Protein AF-A0ABD5S844-F1 (afdb_monomer_lite)

Organism: NCBI:txid175631

Structure (mmCIF, N/CA/C/O backbone):
data_AF-A0ABD5S844-F1
#
_entry.id   AF-A0ABD5S844-F1
#
loop_
_atom_site.group_PDB
_atom_site.id
_atom_site.type_symbol
_atom_site.label_atom_id
_atom_site.label_alt_id
_atom_site.label_comp_id
_atom_site.label_asym_id
_atom_site.label_entity_id
_atom_site.label_seq_id
_atom_site.pdbx_PDB_ins_code
_atom_site.Cartn_x
_atom_site.Cartn_y
_atom_site.Cartn_z
_atom_site.occupancy
_atom_site.B_iso_or_equiv
_atom_site.auth_seq_id
_atom_site.auth_comp_id
_atom_site.auth_asym_id
_atom_site.auth_atom_id
_atom_site.pdbx_PDB_model_num
ATOM 1 N N . GLY A 1 1 ? -7.959 21.041 5.648 1.00 37.75 1 GLY A N 1
ATOM 2 C CA . GLY A 1 1 ? -8.588 21.683 4.481 1.00 37.75 1 GLY A CA 1
ATOM 3 C C . GLY A 1 1 ? -8.470 20.667 3.393 1.00 37.75 1 GLY A C 1
ATOM 4 O O . GLY A 1 1 ? -7.334 20.309 3.124 1.00 37.75 1 GLY A O 1
ATOM 5 N N . ASP A 1 2 ? -9.598 20.142 2.921 1.00 47.69 2 ASP A N 1
ATOM 6 C CA . ASP A 1 2 ? -9.688 18.944 2.075 1.00 47.69 2 ASP A CA 1
ATOM 7 C C . ASP A 1 2 ? -9.078 19.179 0.688 1.00 47.69 2 ASP A C 1
ATOM 9 O O . ASP A 1 2 ? -9.784 19.321 -0.312 1.00 47.69 2 ASP A O 1
ATOM 13 N N . ASP A 1 3 ? -7.753 19.279 0.628 1.00 55.41 3 ASP A N 1
ATOM 14 C CA . ASP A 1 3 ? -7.036 19.025 -0.609 1.00 55.41 3 ASP A CA 1
ATOM 15 C C . ASP A 1 3 ? -7.213 17.534 -0.941 1.00 55.41 3 ASP A C 1
ATOM 17 O O . ASP A 1 3 ? -7.112 16.689 -0.047 1.00 55.41 3 ASP A O 1
ATOM 21 N N . PRO A 1 4 ? -7.518 17.188 -2.203 1.00 72.75 4 PRO A N 1
ATOM 22 C CA . PRO A 1 4 ? -7.719 15.801 -2.600 1.00 72.75 4 PRO A CA 1
ATOM 23 C C . PRO A 1 4 ? -6.457 14.980 -2.317 1.00 72.75 4 PRO A C 1
ATOM 25 O O . PRO A 1 4 ? -5.353 15.377 -2.698 1.00 72.75 4 PRO A O 1
ATOM 28 N N . THR A 1 5 ? -6.619 13.832 -1.656 1.00 86.81 5 THR A N 1
ATOM 29 C CA . THR A 1 5 ? -5.500 12.936 -1.362 1.00 86.81 5 THR A CA 1
ATOM 30 C C . THR A 1 5 ? -4.983 12.293 -2.653 1.00 86.81 5 THR A C 1
ATOM 32 O O . THR A 1 5 ? -5.776 11.912 -3.521 1.00 86.81 5 THR A O 1
ATOM 35 N N . PRO A 1 6 ? -3.654 12.197 -2.838 1.00 92.50 6 PRO A N 1
ATOM 36 C CA . PRO A 1 6 ? -3.079 11.602 -4.038 1.00 92.50 6 PRO A CA 1
ATOM 37 C C . PRO A 1 6 ? -3.447 10.116 -4.127 1.00 92.50 6 PRO A C 1
ATOM 39 O O . PRO A 1 6 ? -3.337 9.387 -3.150 1.00 92.50 6 PRO A O 1
ATOM 42 N N . GLN A 1 7 ? -3.874 9.659 -5.302 1.00 94.38 7 GLN A N 1
ATOM 43 C CA . GLN A 1 7 ? -4.209 8.258 -5.586 1.00 94.38 7 GLN A CA 1
ATOM 44 C C . GLN A 1 7 ? -3.555 7.835 -6.898 1.00 94.38 7 GLN A C 1
ATOM 46 O O . GLN A 1 7 ? -3.216 8.687 -7.726 1.00 94.38 7 GLN A O 1
ATOM 51 N N . VAL A 1 8 ? -3.425 6.530 -7.128 1.00 93.38 8 VAL A N 1
ATOM 52 C CA . VAL A 1 8 ? -2.959 6.003 -8.412 1.00 93.38 8 VAL A CA 1
ATOM 53 C C . VAL A 1 8 ? -4.136 5.881 -9.374 1.00 93.38 8 VAL A C 1
ATOM 55 O O . VAL A 1 8 ? -5.167 5.282 -9.060 1.00 93.38 8 VAL A O 1
ATOM 58 N N . TRP A 1 9 ? -3.968 6.444 -10.569 1.00 92.81 9 TRP A N 1
ATOM 59 C CA . TRP A 1 9 ? -4.937 6.384 -11.658 1.00 92.81 9 TRP A CA 1
ATOM 60 C C . TRP A 1 9 ? -4.307 5.709 -12.870 1.00 92.81 9 TRP A C 1
ATOM 62 O O . TRP A 1 9 ? -3.199 6.048 -13.283 1.00 92.81 9 TRP A O 1
ATOM 72 N N . LEU A 1 10 ? -5.037 4.771 -13.458 1.00 90.94 10 LEU A N 1
ATOM 73 C CA . LEU A 1 10 ? -4.646 4.048 -14.653 1.00 90.94 10 LEU A CA 1
ATOM 74 C C . LEU A 1 10 ? -5.278 4.690 -15.886 1.00 90.94 10 LEU A C 1
ATOM 76 O O . LEU A 1 10 ? -6.488 4.913 -15.931 1.00 90.94 10 LEU A O 1
ATOM 80 N N . PHE A 1 11 ? -4.473 4.922 -16.917 1.00 89.38 11 PHE A N 1
ATOM 81 C CA . PHE A 1 11 ? -4.945 5.406 -18.208 1.00 89.38 11 PHE A CA 1
ATOM 82 C C . PHE A 1 11 ? -4.463 4.484 -19.327 1.00 89.38 11 PHE A C 1
ATOM 84 O O . PHE A 1 11 ? -3.262 4.283 -19.500 1.00 89.38 11 PHE A O 1
ATOM 91 N N . ASP A 1 12 ? -5.399 3.937 -20.101 1.00 84.19 12 ASP A N 1
ATOM 92 C CA . ASP A 1 12 ? -5.078 3.077 -21.238 1.00 84.19 12 ASP A CA 1
ATOM 93 C C . ASP A 1 12 ? -4.736 3.929 -22.471 1.00 84.19 12 ASP A C 1
ATOM 95 O O . ASP A 1 12 ? -5.595 4.589 -23.061 1.00 84.19 12 ASP A O 1
ATOM 99 N N . LEU A 1 13 ? -3.464 3.907 -22.877 1.00 84.44 13 LEU A N 1
ATOM 100 C CA . LEU A 1 13 ? -2.970 4.662 -24.033 1.00 84.44 13 LEU A CA 1
ATOM 101 C C . LEU A 1 13 ? -3.418 4.081 -25.386 1.00 84.44 13 LEU A C 1
ATOM 103 O O . LEU A 1 13 ? -3.404 4.801 -26.385 1.00 84.44 13 LEU A O 1
ATOM 107 N N . ALA A 1 14 ? -3.786 2.799 -25.447 1.00 80.19 14 ALA A N 1
ATOM 108 C CA . ALA A 1 14 ? -4.147 2.109 -26.684 1.00 80.19 14 ALA A CA 1
ATOM 109 C C . ALA A 1 14 ? -5.650 2.194 -26.978 1.00 80.19 14 ALA A C 1
ATOM 111 O O . ALA A 1 14 ? -6.044 2.459 -28.117 1.00 80.19 14 ALA A O 1
ATOM 112 N N . LEU A 1 15 ? -6.489 1.967 -25.964 1.00 80.31 15 LEU A N 1
ATOM 113 C CA . LEU A 1 15 ? -7.946 2.062 -26.080 1.00 80.31 15 LEU A CA 1
ATOM 114 C C . LEU A 1 15 ? -8.448 3.504 -25.915 1.00 80.31 15 LEU A C 1
ATOM 116 O O . LEU A 1 15 ? -9.488 3.852 -26.485 1.00 80.31 15 LEU A O 1
ATOM 120 N N . GLY A 1 16 ? -7.706 4.345 -25.187 1.00 78.50 16 GLY A N 1
ATOM 121 C CA . GLY A 1 16 ? -8.181 5.649 -24.729 1.00 78.50 16 GLY A CA 1
ATOM 122 C C . GLY A 1 16 ? -9.346 5.524 -23.737 1.00 78.50 16 GLY A C 1
ATOM 123 O O . GLY A 1 16 ? -9.801 4.428 -23.413 1.00 78.50 16 GLY A O 1
ATOM 124 N N . GLY A 1 17 ? -9.858 6.658 -23.256 1.00 81.69 17 GLY A N 1
ATOM 125 C CA . GLY A 1 17 ? -10.973 6.706 -22.304 1.00 81.69 17 GLY A CA 1
ATOM 126 C C . GLY A 1 17 ? -10.715 7.680 -21.162 1.00 81.69 17 GLY A C 1
ATOM 127 O O . GLY A 1 17 ? -9.800 8.493 -21.247 1.00 81.69 17 GLY A O 1
ATOM 128 N N . ASP A 1 18 ? -11.531 7.603 -20.114 1.00 86.56 18 ASP A N 1
ATOM 129 C CA . ASP A 1 18 ? -11.282 8.319 -18.862 1.00 86.56 18 ASP A CA 1
ATOM 130 C C . ASP A 1 18 ? -10.300 7.517 -17.995 1.00 86.56 18 ASP A C 1
ATOM 132 O O . ASP A 1 18 ? -10.285 6.284 -18.035 1.00 86.56 18 ASP A O 1
ATOM 136 N N . ALA A 1 19 ? -9.481 8.211 -17.202 1.00 88.12 19 ALA A N 1
ATOM 137 C CA . ALA A 1 19 ? -8.601 7.551 -16.245 1.00 88.12 19 ALA A CA 1
ATOM 138 C C . ALA A 1 19 ? -9.435 6.781 -15.208 1.00 88.12 19 ALA A C 1
ATOM 140 O O . ALA A 1 19 ? -10.415 7.303 -14.672 1.00 88.12 19 ALA A O 1
ATOM 141 N N . ARG A 1 20 ? -9.035 5.546 -14.903 1.00 89.25 20 ARG A N 1
ATOM 142 C CA . ARG A 1 20 ? -9.661 4.720 -13.870 1.00 89.25 20 ARG A CA 1
ATOM 143 C C . ARG A 1 20 ? -8.848 4.807 -12.588 1.00 89.25 20 ARG A C 1
ATOM 145 O O . ARG A 1 20 ? -7.657 4.518 -12.599 1.00 89.25 20 ARG A O 1
ATOM 152 N N . GLN A 1 21 ? -9.496 5.155 -11.486 1.00 91.81 21 GLN A N 1
ATOM 153 C CA . GLN A 1 21 ? -8.872 5.115 -10.169 1.00 91.81 21 GLN A CA 1
ATOM 154 C C . GLN A 1 21 ? -8.540 3.669 -9.796 1.00 91.81 21 GLN A C 1
ATOM 156 O O . GLN A 1 21 ? -9.399 2.793 -9.919 1.00 91.81 21 GLN A O 1
ATOM 161 N N . LEU A 1 22 ? -7.299 3.427 -9.381 1.00 91.44 22 LEU A N 1
ATOM 162 C CA . LEU A 1 22 ? -6.818 2.101 -9.004 1.00 91.44 22 LEU A CA 1
ATOM 163 C C . LEU A 1 22 ? -6.693 1.936 -7.484 1.00 91.44 22 LEU A C 1
ATOM 165 O O . LEU A 1 22 ? -6.886 0.833 -6.990 1.00 91.44 22 LEU A O 1
ATOM 169 N N . THR A 1 23 ? -6.426 3.020 -6.750 1.00 93.12 23 THR A N 1
ATOM 170 C CA . THR A 1 23 ? -6.321 3.016 -5.280 1.00 93.12 23 THR A CA 1
ATOM 171 C C . THR A 1 23 ? -7.305 3.992 -4.644 1.00 93.12 23 THR A C 1
ATOM 173 O O . THR A 1 23 ? -7.593 5.042 -5.218 1.00 93.12 23 THR A O 1
ATOM 176 N N . ASP A 1 24 ? -7.787 3.676 -3.443 1.00 91.38 24 ASP A N 1
ATOM 177 C CA . ASP A 1 24 ? -8.686 4.535 -2.659 1.00 91.38 24 ASP A CA 1
ATOM 178 C C . ASP A 1 24 ? -8.282 4.534 -1.176 1.00 91.38 24 ASP A C 1
ATOM 180 O O . ASP A 1 24 ? -8.955 3.974 -0.314 1.00 91.38 24 ASP A O 1
ATOM 184 N N . ARG A 1 25 ? -7.100 5.092 -0.884 1.00 88.75 25 ARG A N 1
ATOM 185 C CA . ARG A 1 25 ? -6.525 5.114 0.474 1.00 88.75 25 ARG A CA 1
ATOM 186 C C . ARG A 1 25 ? -6.882 6.415 1.192 1.00 88.75 25 ARG A C 1
ATOM 188 O O . ARG A 1 25 ? -6.676 7.490 0.635 1.00 88.75 25 ARG A O 1
ATOM 195 N N . GLU A 1 26 ? -7.309 6.331 2.451 1.00 83.38 26 GLU A N 1
ATOM 196 C CA . GLU A 1 26 ? -7.718 7.482 3.282 1.00 83.38 26 GLU A CA 1
ATOM 197 C C . GLU A 1 26 ? -6.676 8.616 3.307 1.00 83.38 26 GLU A C 1
ATOM 199 O O . GLU A 1 26 ? -7.019 9.782 3.132 1.00 83.38 26 GLU A O 1
ATOM 204 N N . HIS A 1 27 ? -5.391 8.275 3.443 1.00 83.62 27 HIS A N 1
ATOM 205 C CA . HIS A 1 27 ? -4.280 9.238 3.471 1.00 83.62 27 HIS A CA 1
ATOM 206 C C . HIS A 1 27 ? -3.521 9.360 2.142 1.00 83.62 27 HIS A C 1
ATOM 208 O O . HIS A 1 27 ? -2.489 10.027 2.069 1.00 83.62 27 HIS A O 1
ATOM 214 N N . GLY A 1 28 ? -4.045 8.747 1.081 1.00 89.94 28 GLY A N 1
ATOM 215 C CA . GLY A 1 28 ? -3.424 8.731 -0.235 1.00 89.94 28 GLY A CA 1
ATOM 216 C C . GLY A 1 28 ? -2.198 7.825 -0.358 1.00 89.94 28 GLY A C 1
ATOM 217 O O . GLY A 1 28 ? -1.746 7.183 0.590 1.00 89.94 28 GLY A O 1
ATOM 218 N N . VAL A 1 29 ? -1.683 7.774 -1.580 1.00 93.94 29 VAL A N 1
ATOM 219 C CA . VAL A 1 29 ? -0.473 7.056 -1.981 1.00 93.94 29 VAL A CA 1
ATOM 220 C C . VAL A 1 29 ? 0.662 8.061 -2.137 1.00 93.94 29 VAL A C 1
ATOM 222 O O . VAL A 1 29 ? 0.511 9.070 -2.829 1.00 93.94 29 VAL A O 1
ATOM 225 N N . SER A 1 30 ? 1.802 7.790 -1.503 1.00 92.12 30 SER A N 1
ATOM 226 C CA . SER A 1 30 ? 2.979 8.661 -1.567 1.00 92.12 30 SER A CA 1
ATOM 227 C C . SER A 1 30 ? 3.905 8.312 -2.731 1.00 92.12 30 SER A C 1
ATOM 229 O O . SER A 1 30 ? 4.434 9.212 -3.382 1.00 92.12 30 SER A O 1
ATOM 231 N N . GLU A 1 31 ? 4.086 7.024 -3.016 1.00 94.94 31 GLU A N 1
ATOM 232 C CA . GLU A 1 31 ? 4.996 6.505 -4.044 1.00 94.94 31 GLU A CA 1
ATOM 233 C C . GLU A 1 31 ? 4.408 5.233 -4.661 1.00 94.94 31 GLU A C 1
ATOM 235 O O . GLU A 1 31 ? 3.629 4.535 -4.011 1.00 94.94 31 GLU A O 1
ATOM 240 N N . PHE A 1 32 ? 4.768 4.917 -5.904 1.00 95.94 32 PHE A N 1
ATOM 241 C CA . PHE A 1 32 ? 4.365 3.670 -6.550 1.00 95.94 32 PHE A CA 1
ATOM 242 C C . PHE A 1 32 ? 5.379 3.230 -7.606 1.00 95.94 32 PHE A C 1
ATOM 244 O O . PHE A 1 32 ? 6.094 4.069 -8.153 1.00 95.94 32 PHE A O 1
ATOM 251 N N . ASP A 1 33 ? 5.384 1.937 -7.923 1.00 96.94 33 ASP A N 1
ATOM 252 C CA . ASP A 1 33 ? 6.130 1.379 -9.051 1.00 96.94 33 ASP A CA 1
ATOM 253 C C . ASP A 1 33 ? 5.406 0.176 -9.678 1.00 96.94 33 ASP A C 1
ATOM 255 O O . ASP A 1 33 ? 4.532 -0.443 -9.063 1.00 96.94 33 ASP A O 1
ATOM 259 N N . TRP A 1 34 ? 5.732 -0.132 -10.931 1.00 95.25 34 TRP A N 1
ATOM 260 C CA . TRP A 1 34 ? 5.098 -1.195 -11.707 1.00 95.25 34 TRP A CA 1
ATOM 261 C C . TRP A 1 34 ? 5.823 -2.523 -11.564 1.00 95.25 34 TRP A C 1
ATOM 263 O O . TRP A 1 34 ? 7.038 -2.589 -11.692 1.00 95.25 34 TRP A O 1
ATOM 273 N N . SER A 1 35 ? 5.059 -3.606 -11.428 1.00 94.25 35 SER A N 1
ATOM 274 C CA . SER A 1 35 ? 5.606 -4.946 -11.641 1.00 94.25 35 SER A CA 1
ATOM 275 C C . SER A 1 35 ? 6.190 -5.088 -13.059 1.00 94.25 35 SER A C 1
ATOM 277 O O . SER A 1 35 ? 5.655 -4.493 -14.003 1.00 94.25 35 SER A O 1
ATOM 279 N N . PRO A 1 36 ? 7.234 -5.918 -13.253 1.00 89.94 36 PRO A N 1
ATOM 280 C CA . PRO A 1 36 ? 7.831 -6.153 -14.571 1.00 89.94 36 PRO A CA 1
ATOM 281 C C . PRO A 1 36 ? 6.836 -6.648 -15.630 1.00 89.94 36 PRO A C 1
ATOM 283 O O . PRO A 1 36 ? 6.989 -6.342 -16.813 1.00 89.94 36 PRO A O 1
ATOM 286 N N . ASP A 1 37 ? 5.818 -7.398 -15.201 1.00 87.06 37 ASP A N 1
ATOM 287 C CA . ASP A 1 37 ? 4.785 -7.976 -16.064 1.00 87.06 37 ASP A CA 1
ATOM 288 C C . ASP A 1 37 ? 3.625 -6.999 -16.348 1.00 87.06 37 ASP A C 1
ATOM 290 O O . ASP A 1 37 ? 2.819 -7.235 -17.250 1.00 87.06 37 ASP A O 1
ATOM 294 N N . GLY A 1 38 ? 3.549 -5.877 -15.621 1.00 90.12 38 GLY A N 1
ATOM 295 C CA . GLY A 1 38 ? 2.539 -4.836 -15.817 1.00 90.12 38 GLY A CA 1
ATOM 296 C C . GLY A 1 38 ? 1.130 -5.202 -15.335 1.00 90.12 38 GLY A C 1
ATOM 297 O O . GLY A 1 38 ? 0.175 -4.505 -15.671 1.00 90.12 38 GLY A O 1
ATOM 298 N N . ASP A 1 39 ? 0.973 -6.285 -14.575 1.00 91.00 39 ASP A N 1
ATOM 299 C CA . ASP A 1 39 ? -0.308 -6.758 -14.033 1.00 91.00 39 ASP A CA 1
ATOM 300 C C . ASP A 1 39 ? -0.569 -6.268 -12.598 1.00 91.00 39 ASP A C 1
ATOM 302 O O . ASP A 1 39 ? -1.711 -6.225 -12.138 1.00 91.00 39 ASP A O 1
ATOM 306 N N . ARG A 1 40 ? 0.489 -5.857 -11.897 1.00 94.94 40 ARG A N 1
ATOM 307 C CA . ARG A 1 40 ? 0.460 -5.367 -10.515 1.00 94.94 40 ARG A CA 1
ATOM 308 C C . ARG A 1 40 ? 1.251 -4.071 -10.361 1.00 94.94 40 ARG A C 1
ATOM 310 O O . ARG A 1 40 ? 2.185 -3.808 -11.123 1.00 94.94 40 ARG A O 1
ATOM 317 N N . ILE A 1 41 ? 0.913 -3.290 -9.342 1.00 95.75 41 ILE A N 1
ATOM 318 C CA . ILE A 1 41 ? 1.702 -2.139 -8.886 1.00 95.75 41 ILE A CA 1
ATOM 319 C C . ILE A 1 41 ? 2.005 -2.273 -7.398 1.00 95.75 41 ILE A C 1
ATOM 321 O O . ILE A 1 41 ? 1.202 -2.820 -6.644 1.00 95.75 41 ILE A O 1
ATOM 325 N N . VAL A 1 42 ? 3.164 -1.791 -6.968 1.00 96.50 42 VAL A N 1
ATOM 326 C CA . VAL A 1 42 ? 3.456 -1.586 -5.550 1.00 96.50 42 VAL A CA 1
ATOM 327 C C . VAL A 1 42 ? 3.188 -0.126 -5.219 1.00 96.50 42 VAL A C 1
ATOM 329 O O . VAL A 1 42 ? 3.557 0.752 -5.993 1.00 96.50 42 VAL A O 1
ATOM 332 N N . VAL A 1 43 ? 2.540 0.144 -4.091 1.00 96.69 43 VAL A N 1
ATOM 333 C CA . VAL A 1 43 ? 2.257 1.497 -3.603 1.00 96.69 43 VAL A CA 1
ATOM 334 C C . VAL A 1 43 ? 2.729 1.652 -2.164 1.00 96.69 43 VAL A C 1
ATOM 336 O O . VAL A 1 43 ? 2.568 0.741 -1.357 1.00 96.69 43 VAL A O 1
ATOM 339 N N . ALA A 1 44 ? 3.302 2.803 -1.826 1.00 95.94 44 ALA A N 1
ATOM 340 C CA . ALA A 1 44 ? 3.609 3.183 -0.455 1.00 95.94 44 ALA A CA 1
ATOM 341 C C . ALA A 1 44 ? 2.475 4.057 0.094 1.00 95.94 44 ALA A C 1
ATOM 343 O O . ALA A 1 44 ? 2.101 5.059 -0.522 1.00 95.94 44 ALA A O 1
ATOM 344 N N . ALA A 1 45 ? 1.922 3.687 1.246 1.00 94.62 45 ALA A N 1
ATOM 345 C CA . ALA A 1 45 ? 0.845 4.437 1.887 1.00 94.62 45 ALA A CA 1
ATOM 346 C C . ALA A 1 45 ? 0.915 4.324 3.414 1.00 94.62 45 ALA A C 1
ATOM 348 O O . ALA A 1 45 ? 1.366 3.312 3.951 1.00 94.62 45 ALA A O 1
ATOM 349 N N . ASP A 1 46 ? 0.439 5.358 4.109 1.00 92.25 46 ASP A N 1
ATOM 350 C CA . ASP A 1 46 ? 0.225 5.312 5.557 1.00 92.25 46 ASP A CA 1
ATOM 351 C C . ASP A 1 46 ? -0.874 4.293 5.903 1.00 92.25 46 ASP A C 1
ATOM 353 O O . ASP A 1 46 ? -1.860 4.147 5.172 1.00 92.25 46 ASP A O 1
ATOM 357 N N . ASP A 1 47 ? -0.708 3.606 7.034 1.00 91.06 47 ASP A N 1
ATOM 358 C CA . ASP A 1 47 ? -1.677 2.626 7.538 1.00 91.06 47 ASP A CA 1
ATOM 359 C C . ASP A 1 47 ? -1.849 2.757 9.063 1.00 91.06 47 ASP A C 1
ATOM 361 O O . ASP A 1 47 ? -1.313 1.955 9.834 1.00 91.06 47 ASP A O 1
ATOM 365 N N . PRO A 1 48 ? -2.509 3.830 9.538 1.00 90.00 48 PRO A N 1
ATOM 366 C CA . PRO A 1 48 ? -2.685 4.059 10.965 1.00 90.00 48 PRO A CA 1
ATOM 367 C C . PRO A 1 48 ? -3.647 3.053 11.597 1.00 90.00 48 PRO A C 1
ATOM 369 O O . PRO A 1 48 ? -4.614 2.603 10.978 1.00 90.00 48 PRO A O 1
ATOM 372 N N . THR A 1 49 ? -3.417 2.754 12.873 1.00 88.38 49 THR A N 1
ATOM 373 C CA . THR A 1 49 ? -4.402 2.077 13.726 1.00 88.38 49 THR A CA 1
ATOM 374 C C . THR A 1 49 ? -5.546 3.024 14.096 1.00 88.38 49 THR A C 1
ATOM 376 O O . THR A 1 49 ? -5.410 4.243 13.980 1.00 88.38 49 THR A O 1
ATOM 379 N N . ASP A 1 50 ? -6.662 2.495 14.605 1.00 87.25 50 ASP A N 1
ATOM 380 C CA . ASP A 1 50 ? -7.803 3.325 15.028 1.00 87.25 50 ASP A CA 1
ATOM 381 C C . ASP A 1 50 ? -7.407 4.370 16.079 1.00 87.25 50 ASP A C 1
ATOM 383 O O . ASP A 1 50 ? -7.756 5.541 15.959 1.00 87.25 50 ASP A O 1
ATOM 387 N N . ALA A 1 51 ? -6.571 3.987 17.048 1.00 85.94 51 ALA A N 1
ATOM 388 C CA . ALA A 1 51 ? -6.050 4.914 18.051 1.00 85.94 51 ALA A CA 1
ATOM 389 C C . ALA A 1 51 ? -5.166 6.019 17.440 1.00 85.94 51 ALA A C 1
ATOM 391 O O . ALA A 1 51 ? -5.165 7.158 17.908 1.00 85.94 51 ALA A O 1
ATOM 392 N N . GLN A 1 52 ? -4.397 5.698 16.394 1.00 88.00 52 GLN A N 1
ATOM 393 C CA . GLN A 1 52 ? -3.564 6.677 15.694 1.00 88.00 52 GLN A CA 1
ATOM 394 C C . GLN A 1 52 ? -4.401 7.625 14.824 1.00 88.00 52 GLN A C 1
ATOM 396 O O . GLN A 1 52 ? -4.077 8.814 14.768 1.00 88.00 52 GLN A O 1
ATOM 401 N N . ARG A 1 53 ? -5.477 7.127 14.197 1.00 87.31 53 ARG A N 1
ATOM 402 C CA . ARG A 1 53 ? -6.483 7.949 13.502 1.00 87.31 53 ARG A CA 1
ATOM 403 C C . ARG A 1 53 ? -7.126 8.945 14.456 1.00 87.31 53 ARG A C 1
ATOM 405 O O . ARG A 1 53 ? -6.987 10.146 14.250 1.00 87.31 53 ARG A O 1
ATOM 412 N N . GLU A 1 54 ? -7.695 8.463 15.560 1.00 86.69 54 GLU A N 1
ATOM 413 C CA . GLU A 1 54 ? -8.326 9.323 16.571 1.00 86.69 54 GLU A CA 1
ATOM 414 C C . GLU A 1 54 ? -7.366 10.401 17.096 1.00 86.69 54 GLU A C 1
ATOM 416 O O . GLU A 1 54 ? -7.757 11.549 17.310 1.00 86.69 54 GLU A O 1
ATOM 421 N N . TYR A 1 55 ? -6.087 10.058 17.280 1.00 85.75 55 TYR A N 1
ATOM 422 C CA . TYR A 1 55 ? -5.072 11.022 17.692 1.00 85.75 55 TYR A CA 1
ATOM 423 C C . TYR A 1 55 ? -4.784 12.091 16.624 1.00 85.75 55 TYR A C 1
ATOM 425 O O . TYR A 1 55 ? -4.663 13.275 16.964 1.00 85.75 55 TYR A O 1
ATOM 433 N N . ARG A 1 56 ? -4.664 11.706 15.344 1.00 85.88 56 ARG A N 1
ATOM 434 C CA . ARG A 1 56 ? -4.487 12.654 14.230 1.00 85.88 56 ARG A CA 1
ATOM 435 C C . ARG A 1 56 ? -5.692 13.593 14.121 1.00 85.88 56 ARG A C 1
ATOM 437 O O . ARG A 1 56 ? -5.482 14.805 14.084 1.00 85.88 56 ARG A O 1
ATOM 444 N N . ASP A 1 57 ? -6.909 13.062 14.199 1.00 85.69 57 ASP A N 1
ATOM 445 C CA . ASP A 1 57 ? -8.153 13.839 14.139 1.00 85.69 57 ASP A CA 1
ATOM 446 C C . ASP A 1 57 ? -8.244 14.839 15.297 1.00 85.69 57 ASP A C 1
ATOM 448 O O . ASP A 1 57 ? -8.393 16.047 15.093 1.00 85.69 57 ASP A O 1
ATOM 452 N N . ALA A 1 58 ? -8.032 14.367 16.530 1.00 85.88 58 ALA A N 1
ATOM 453 C CA . ALA A 1 58 ? -8.027 15.223 17.713 1.00 85.88 58 ALA A CA 1
ATOM 454 C C . ALA A 1 58 ? -6.990 16.350 17.599 1.00 85.88 58 ALA A C 1
ATOM 456 O O . ALA A 1 58 ? -7.213 17.469 18.069 1.00 85.88 58 ALA A O 1
ATOM 457 N N . ARG A 1 59 ? -5.842 16.081 16.971 1.00 84.00 59 ARG A N 1
ATOM 458 C CA . ARG A 1 59 ? -4.805 17.084 16.726 1.00 84.00 59 ARG A CA 1
ATOM 459 C C . ARG A 1 59 ? -5.217 18.101 15.660 1.00 84.00 59 ARG A C 1
ATOM 461 O O . ARG A 1 59 ? -4.923 19.285 15.846 1.00 84.00 59 ARG A O 1
ATOM 468 N N . GLU A 1 60 ? -5.863 17.691 14.571 1.00 82.75 60 GLU A N 1
ATOM 469 C CA . GLU A 1 60 ? -6.395 18.623 13.563 1.00 82.75 60 GLU A CA 1
ATOM 470 C C . GLU A 1 60 ? -7.447 19.567 14.157 1.00 82.75 60 GLU A C 1
ATOM 472 O O . GLU A 1 60 ? -7.467 20.760 13.839 1.00 82.75 60 GLU A O 1
ATOM 477 N N . GLU A 1 61 ? -8.225 19.079 15.122 1.00 87.69 61 GLU A N 1
ATOM 478 C CA . GLU A 1 61 ? -9.184 19.866 15.904 1.00 87.69 61 GLU A CA 1
ATOM 479 C C . GLU A 1 61 ? -8.532 20.774 16.973 1.00 87.69 61 GLU A C 1
ATOM 481 O O . GLU A 1 61 ? -9.218 21.473 17.725 1.00 87.69 61 GLU A O 1
ATOM 486 N N . GLY A 1 62 ? -7.196 20.825 17.033 1.00 86.19 62 GLY A N 1
ATOM 487 C CA . GLY A 1 62 ? -6.438 21.678 17.953 1.00 86.19 62 GLY A CA 1
ATOM 488 C C . GLY A 1 62 ? -6.113 21.033 19.303 1.00 86.19 62 GLY A C 1
ATOM 489 O O . GLY A 1 62 ? -5.804 21.745 20.265 1.00 86.19 62 GLY A O 1
ATOM 490 N N . GLY A 1 63 ? -6.178 19.704 19.388 1.00 85.88 63 GLY A N 1
ATOM 491 C CA . GLY A 1 63 ? -5.774 18.913 20.545 1.00 85.88 63 GLY A CA 1
ATOM 492 C C . GLY A 1 63 ? -4.272 18.992 20.873 1.00 85.88 63 GLY A C 1
ATOM 493 O O . GLY A 1 63 ? -3.465 19.521 20.100 1.00 85.88 63 GLY A O 1
ATOM 494 N N . PRO A 1 64 ? -3.866 18.506 22.060 1.00 85.50 64 PRO A N 1
ATOM 495 C CA . PRO A 1 64 ? -2.467 18.501 22.480 1.00 85.50 64 PRO A CA 1
ATOM 496 C C . PRO A 1 64 ? -1.615 17.558 21.616 1.00 85.50 64 PRO A C 1
ATOM 498 O O . PRO A 1 64 ? -2.059 16.483 21.234 1.00 85.50 64 PRO A O 1
ATOM 501 N N . ILE A 1 65 ? -0.361 17.947 21.362 1.00 85.38 65 ILE A N 1
ATOM 502 C CA . ILE A 1 65 ? 0.614 17.110 20.650 1.00 85.38 65 ILE A CA 1
ATOM 503 C C . ILE A 1 65 ? 1.408 16.303 21.679 1.00 85.38 65 ILE A C 1
ATOM 505 O O . ILE A 1 65 ? 2.213 16.863 22.428 1.00 85.38 65 ILE A O 1
ATOM 509 N N . GLU A 1 66 ? 1.192 14.994 21.693 1.00 83.69 66 GLU A N 1
ATOM 510 C CA . GLU A 1 66 ? 1.978 14.010 22.429 1.00 83.69 66 GLU A CA 1
ATOM 511 C C . GLU A 1 66 ? 2.964 13.320 21.475 1.00 83.69 66 GLU A C 1
ATOM 513 O O . GLU A 1 66 ? 2.611 12.913 20.368 1.00 83.69 66 GLU A O 1
ATOM 518 N N . THR A 1 67 ? 4.239 13.250 21.856 1.00 84.06 67 THR A N 1
ATOM 519 C CA . THR A 1 67 ? 5.271 12.636 21.014 1.00 84.06 67 THR A CA 1
ATOM 520 C C . THR A 1 67 ? 6.330 11.950 21.863 1.00 84.06 67 THR A C 1
ATOM 522 O O . THR A 1 67 ? 6.837 12.502 22.842 1.00 84.06 67 THR A O 1
ATOM 525 N N . THR A 1 68 ? 6.656 10.729 21.467 1.00 83.06 68 THR A N 1
ATOM 526 C CA . THR A 1 68 ? 7.713 9.872 22.020 1.00 83.06 68 THR A CA 1
ATOM 527 C C . THR A 1 68 ? 8.962 9.881 21.128 1.00 83.06 68 THR A C 1
ATOM 529 O O . THR A 1 68 ? 10.036 9.451 21.555 1.00 83.06 68 THR A O 1
ATOM 532 N N . ARG A 1 69 ? 8.833 10.396 19.895 1.00 85.19 69 ARG A N 1
ATOM 533 C CA . ARG A 1 69 ? 9.872 10.416 18.862 1.00 85.19 69 ARG A CA 1
ATOM 534 C C . ARG A 1 69 ? 10.921 11.482 19.140 1.00 85.19 69 ARG A C 1
ATOM 536 O O . ARG A 1 69 ? 10.611 12.622 19.493 1.00 85.19 69 ARG A O 1
ATOM 543 N N . LEU A 1 70 ? 12.191 11.132 18.927 1.00 87.50 70 LEU A N 1
ATOM 544 C CA . LEU A 1 70 ? 13.295 12.085 19.064 1.00 87.50 70 LEU A CA 1
ATOM 545 C C . LEU A 1 70 ? 13.200 13.163 17.969 1.00 87.50 70 LEU A C 1
ATOM 547 O O . LEU A 1 70 ? 13.301 14.360 18.260 1.00 87.50 70 LEU A O 1
ATOM 551 N N . GLN A 1 71 ? 12.923 12.744 16.729 1.00 88.25 71 GLN A N 1
ATOM 552 C CA . GLN A 1 71 ? 12.704 13.622 15.579 1.00 88.25 71 GLN A CA 1
ATOM 553 C C . GLN A 1 71 ? 11.220 14.000 15.473 1.00 88.25 71 GLN A C 1
ATOM 555 O O . GLN A 1 71 ? 10.518 13.568 14.568 1.00 88.25 71 GLN A O 1
ATOM 560 N N . HIS A 1 72 ? 10.738 14.817 16.410 1.00 85.81 72 HIS A N 1
ATOM 561 C CA . HIS A 1 72 ? 9.319 15.172 16.572 1.00 85.81 72 HIS A CA 1
ATOM 562 C C . HIS A 1 72 ? 8.776 16.212 15.568 1.00 85.81 72 HIS A C 1
ATOM 564 O O . HIS A 1 72 ? 7.570 16.452 15.509 1.00 85.81 72 HIS A O 1
ATOM 570 N N . LYS A 1 73 ? 9.643 16.896 14.808 1.00 87.69 73 LYS A N 1
ATOM 571 C CA . LYS A 1 73 ? 9.236 17.927 13.840 1.00 87.69 73 LYS A CA 1
ATOM 572 C C . LYS A 1 73 ? 10.201 18.015 12.661 1.00 87.69 73 LYS A C 1
ATOM 574 O O . LYS A 1 73 ? 11.412 18.047 12.866 1.00 87.69 73 LYS A O 1
ATOM 579 N N . LEU A 1 74 ? 9.666 18.113 11.448 1.00 84.88 74 LEU A N 1
ATOM 580 C CA . LEU A 1 74 ? 10.410 18.348 10.210 1.00 84.88 74 LEU A CA 1
ATOM 581 C C . LEU A 1 74 ? 9.814 19.516 9.428 1.00 84.88 74 LEU A C 1
ATOM 583 O O . LEU A 1 74 ? 8.598 19.702 9.369 1.00 84.88 74 LEU A O 1
ATOM 587 N N . ASP A 1 75 ? 10.684 20.295 8.794 1.00 81.50 75 ASP A N 1
ATOM 588 C CA . ASP A 1 75 ? 10.259 21.353 7.884 1.00 81.50 75 ASP A CA 1
ATOM 589 C C . ASP A 1 75 ? 9.625 20.731 6.630 1.00 81.50 75 ASP A C 1
ATOM 591 O O . ASP A 1 75 ? 10.176 19.803 6.043 1.00 81.50 75 ASP A O 1
ATOM 595 N N . GLY A 1 76 ? 8.446 21.219 6.238 1.00 76.38 76 GLY A N 1
ATOM 596 C CA . GLY A 1 76 ? 7.671 20.692 5.105 1.00 76.38 76 GLY A CA 1
ATOM 597 C C . GLY A 1 76 ? 6.730 19.531 5.448 1.00 76.38 76 GLY A C 1
ATOM 598 O O . GLY A 1 76 ? 5.675 19.437 4.838 1.00 76.38 76 GLY A O 1
ATOM 599 N N . VAL A 1 77 ? 7.053 18.721 6.463 1.00 80.00 77 VAL A N 1
ATOM 600 C CA . VAL A 1 77 ? 6.220 17.584 6.920 1.00 80.00 77 VAL A CA 1
ATOM 601 C C . VAL A 1 77 ? 5.377 17.951 8.151 1.00 80.00 77 VAL A C 1
ATOM 603 O O . VAL A 1 77 ? 4.280 17.444 8.350 1.00 80.00 77 VAL A O 1
ATOM 606 N N . GLY A 1 78 ? 5.859 18.875 8.988 1.00 86.62 78 GLY A N 1
ATOM 607 C CA . GLY A 1 78 ? 5.191 19.262 10.230 1.00 86.62 78 GLY A CA 1
ATOM 608 C C . GLY A 1 78 ? 5.631 18.404 11.416 1.00 86.62 78 GLY A C 1
ATOM 609 O O . GLY A 1 78 ? 6.801 18.036 11.524 1.00 86.62 78 GLY A O 1
ATOM 610 N N . TRP A 1 79 ? 4.725 18.155 12.363 1.00 86.75 79 TRP A N 1
ATOM 611 C CA . TRP A 1 79 ? 5.031 17.286 13.504 1.00 86.75 79 TRP A CA 1
ATOM 612 C C . TRP A 1 79 ? 4.841 15.827 13.122 1.00 86.75 79 TRP A C 1
ATOM 614 O O . TRP A 1 79 ? 3.761 15.467 12.646 1.00 86.75 79 TRP A O 1
ATOM 624 N N . THR A 1 80 ? 5.868 15.028 13.380 1.00 86.19 80 THR A N 1
ATOM 625 C CA . THR A 1 80 ? 5.877 13.588 13.123 1.00 86.19 80 THR A CA 1
ATOM 626 C C . THR A 1 80 ? 5.080 12.838 14.184 1.00 86.19 80 THR A C 1
ATOM 628 O O . THR A 1 80 ? 4.901 13.313 15.309 1.00 86.19 80 THR A O 1
ATOM 631 N N . ASP A 1 81 ? 4.614 11.650 13.822 1.00 85.06 81 ASP A N 1
ATOM 632 C CA . ASP A 1 81 ? 3.916 10.721 14.702 1.00 85.06 81 ASP A CA 1
ATOM 633 C C . ASP A 1 81 ? 4.487 9.300 14.547 1.00 85.06 81 ASP A C 1
ATOM 635 O O . ASP A 1 81 ? 5.538 9.093 13.925 1.00 85.06 81 ASP A O 1
ATOM 639 N N . GLU A 1 82 ? 3.850 8.335 15.207 1.00 84.81 82 GLU A N 1
ATOM 640 C CA . GLU A 1 82 ? 4.241 6.922 15.185 1.00 84.81 82 GLU A CA 1
ATOM 641 C C . GLU A 1 82 ? 3.620 6.136 14.021 1.00 84.81 82 GLU A C 1
ATOM 643 O O . GLU A 1 82 ? 3.894 4.940 13.894 1.00 84.81 82 GLU A O 1
ATOM 648 N N . VAL A 1 83 ? 2.806 6.777 13.174 1.00 88.62 83 VAL A N 1
ATOM 649 C CA . VAL A 1 83 ? 2.226 6.118 12.001 1.00 88.62 83 VAL A CA 1
ATOM 650 C C . VAL A 1 83 ? 3.348 5.822 11.019 1.00 88.62 83 VAL A C 1
ATOM 652 O O . VAL A 1 83 ? 4.233 6.648 10.771 1.00 88.62 83 VAL A O 1
ATOM 655 N N . ARG A 1 84 ? 3.337 4.601 10.493 1.00 89.00 84 ARG A N 1
ATOM 656 C CA . ARG A 1 84 ? 4.348 4.122 9.556 1.00 89.00 84 ARG A CA 1
ATOM 657 C C . ARG A 1 84 ? 3.708 3.910 8.191 1.00 89.00 84 ARG A C 1
ATOM 659 O O . ARG A 1 84 ? 2.598 3.378 8.138 1.00 89.00 84 ARG A O 1
ATOM 666 N N . PRO A 1 85 ? 4.408 4.270 7.108 1.00 92.62 85 PRO A N 1
ATOM 667 C CA . PRO A 1 85 ? 4.010 3.832 5.788 1.00 92.62 85 PRO A CA 1
ATOM 668 C C . PRO A 1 85 ? 4.387 2.361 5.596 1.00 92.62 85 PRO A C 1
ATOM 670 O O . PRO A 1 85 ? 5.422 1.910 6.097 1.00 92.62 85 PRO A O 1
ATOM 673 N N . TYR A 1 86 ? 3.560 1.643 4.847 1.00 95.31 86 TYR A N 1
ATOM 674 C CA . TYR A 1 86 ? 3.805 0.277 4.391 1.00 95.31 86 TYR A CA 1
ATOM 675 C C . TYR A 1 86 ? 3.752 0.219 2.866 1.00 95.31 86 TYR A C 1
ATOM 677 O O . TYR A 1 86 ? 3.169 1.098 2.222 1.00 95.31 86 TYR A O 1
ATOM 685 N N . LEU A 1 87 ? 4.346 -0.827 2.293 1.00 96.06 87 LEU A N 1
ATOM 686 C CA . LEU A 1 87 ? 4.125 -1.180 0.896 1.00 96.06 87 LEU A CA 1
ATOM 687 C C . LEU A 1 87 ? 2.885 -2.062 0.756 1.00 96.06 87 LEU A C 1
ATOM 689 O O . LEU A 1 87 ? 2.666 -2.989 1.537 1.00 96.06 87 LEU A O 1
ATOM 693 N N . PHE A 1 88 ? 2.103 -1.795 -0.280 1.00 95.69 88 PHE A N 1
ATOM 694 C CA . PHE A 1 88 ? 0.937 -2.569 -0.671 1.00 95.69 88 PHE A CA 1
ATOM 695 C C . PHE A 1 88 ? 1.094 -2.999 -2.121 1.00 95.69 88 PHE A C 1
ATOM 697 O O . PHE A 1 88 ? 1.464 -2.195 -2.971 1.00 95.69 88 PHE A O 1
ATOM 704 N N . VAL A 1 89 ? 0.795 -4.257 -2.415 1.00 95.56 89 VAL A N 1
ATOM 705 C CA . VAL A 1 89 ? 0.707 -4.756 -3.788 1.00 95.56 89 VAL A CA 1
ATOM 706 C C . VAL A 1 89 ? -0.743 -4.658 -4.234 1.00 95.56 89 VAL A C 1
ATOM 708 O O . VAL A 1 89 ? -1.620 -5.217 -3.579 1.00 95.56 89 VAL A O 1
ATOM 711 N N . VAL A 1 90 ? -0.986 -3.962 -5.340 1.00 95.69 90 VAL A N 1
ATOM 712 C CA . VAL A 1 90 ? -2.312 -3.744 -5.920 1.00 95.69 90 VAL A CA 1
ATOM 713 C C . VAL A 1 90 ? -2.387 -4.435 -7.274 1.00 95.69 90 VAL A C 1
ATOM 715 O O . VAL A 1 90 ? -1.557 -4.204 -8.155 1.00 95.69 90 VAL A O 1
ATOM 718 N N . ASP A 1 91 ? -3.393 -5.283 -7.441 1.00 93.69 91 ASP A N 1
ATOM 719 C CA . ASP A 1 91 ? -3.721 -5.911 -8.714 1.00 93.69 91 ASP A CA 1
ATOM 720 C C . ASP A 1 91 ? -4.376 -4.894 -9.653 1.00 93.69 91 ASP A C 1
ATOM 722 O O . ASP A 1 91 ? -5.353 -4.228 -9.297 1.00 93.69 91 ASP A O 1
ATOM 726 N N . VAL A 1 92 ? -3.834 -4.758 -10.862 1.00 92.38 92 VAL A N 1
ATOM 727 C CA . VAL A 1 92 ? -4.238 -3.697 -11.782 1.00 92.38 92 VAL A CA 1
ATOM 728 C C . VAL A 1 92 ? -5.638 -3.949 -12.313 1.00 92.38 92 VAL A C 1
ATOM 730 O O . VAL A 1 92 ? -6.401 -2.998 -12.422 1.00 92.38 92 VAL A O 1
ATOM 733 N N . GLU A 1 93 ? -6.037 -5.181 -12.630 1.00 86.88 93 GLU A N 1
ATOM 734 C CA . GLU A 1 93 ? -7.378 -5.441 -13.169 1.00 86.88 93 GLU A CA 1
ATOM 735 C C . GLU A 1 93 ? -8.464 -5.220 -12.112 1.00 86.88 93 GLU A C 1
ATOM 737 O O . GLU A 1 93 ? -9.426 -4.477 -12.340 1.00 86.88 93 GLU A O 1
ATOM 742 N N . THR A 1 94 ? -8.297 -5.844 -10.950 1.00 87.25 94 THR A N 1
ATOM 743 C CA . THR A 1 94 ? -9.320 -5.934 -9.905 1.00 87.25 94 THR A CA 1
ATOM 744 C C . THR A 1 94 ? -9.301 -4.762 -8.929 1.00 87.25 94 THR A C 1
ATOM 746 O O . THR A 1 94 ? -10.341 -4.465 -8.343 1.00 87.25 94 THR A O 1
ATOM 749 N N . GLY A 1 95 ? -8.157 -4.093 -8.759 1.00 85.88 95 GLY A N 1
ATOM 750 C CA . GLY A 1 95 ? -7.939 -3.110 -7.696 1.00 85.88 95 GLY A CA 1
ATOM 751 C C . GLY A 1 95 ? -7.794 -3.738 -6.306 1.00 85.88 95 GLY A C 1
ATOM 752 O O . GLY A 1 95 ? -7.854 -3.024 -5.310 1.00 85.88 95 GLY A O 1
ATOM 753 N N . ALA A 1 96 ? -7.647 -5.064 -6.211 1.00 88.06 96 ALA A N 1
ATOM 754 C CA . ALA A 1 96 ? -7.419 -5.730 -4.936 1.00 88.06 96 ALA A CA 1
ATOM 755 C C . ALA A 1 96 ? -6.029 -5.371 -4.401 1.00 88.06 96 ALA A C 1
ATOM 757 O O . ALA A 1 96 ? -5.032 -5.558 -5.097 1.00 88.06 96 ALA A O 1
ATOM 758 N N . GLU A 1 97 ? -5.965 -4.889 -3.162 1.00 91.44 97 GLU A N 1
ATOM 759 C CA . GLU A 1 97 ? -4.718 -4.531 -2.491 1.00 91.44 97 GLU A CA 1
ATOM 760 C C . GLU A 1 97 ? -4.363 -5.518 -1.375 1.00 91.44 97 GLU A C 1
ATOM 762 O O . GLU A 1 97 ? -5.235 -6.083 -0.712 1.00 91.44 97 GLU A O 1
ATOM 767 N N . ARG A 1 98 ? -3.063 -5.717 -1.153 1.00 91.31 98 ARG A N 1
ATOM 768 C CA . ARG A 1 98 ? -2.523 -6.492 -0.033 1.00 91.31 98 ARG A CA 1
ATOM 769 C C . ARG A 1 98 ? -1.337 -5.770 0.584 1.00 91.31 98 ARG A C 1
ATOM 771 O O . ARG A 1 98 ? -0.397 -5.425 -0.128 1.00 91.31 98 ARG A O 1
ATOM 778 N N . ARG A 1 99 ? -1.356 -5.608 1.908 1.00 93.38 99 ARG A N 1
ATOM 779 C CA . ARG A 1 99 ? -0.232 -5.068 2.684 1.00 93.38 99 ARG A CA 1
ATOM 780 C C . ARG A 1 99 ? 0.921 -6.068 2.747 1.00 93.38 99 ARG A C 1
ATOM 782 O O . ARG A 1 99 ? 0.696 -7.268 2.881 1.00 93.38 99 ARG A O 1
ATOM 789 N N . LEU A 1 100 ? 2.144 -5.558 2.682 1.00 93.38 100 LEU A N 1
ATOM 790 C CA . LEU A 1 100 ? 3.365 -6.294 2.984 1.00 93.38 100 LEU A CA 1
ATOM 791 C C . LEU A 1 100 ? 3.846 -5.875 4.380 1.00 93.38 100 LEU A C 1
ATOM 793 O O . LEU A 1 100 ? 4.471 -4.826 4.533 1.00 93.38 100 LEU A O 1
ATOM 797 N N . ASP A 1 101 ? 3.527 -6.670 5.404 1.00 88.94 101 ASP A N 1
ATOM 798 C CA . ASP A 1 101 ? 3.782 -6.331 6.817 1.00 88.94 101 ASP A CA 1
ATOM 799 C C . ASP A 1 101 ? 5.265 -6.086 7.116 1.00 88.94 101 ASP A C 1
ATOM 801 O O . ASP A 1 101 ? 5.630 -5.138 7.815 1.00 88.94 101 ASP A O 1
ATOM 805 N N . ASP A 1 102 ? 6.129 -6.880 6.491 1.00 89.44 102 ASP A N 1
ATOM 806 C CA . ASP A 1 102 ? 7.576 -6.767 6.615 1.00 89.44 102 ASP A CA 1
ATOM 807 C C . ASP A 1 102 ? 8.182 -5.667 5.731 1.00 89.44 102 ASP A C 1
ATOM 809 O O . ASP A 1 102 ? 9.395 -5.444 5.763 1.00 89.44 102 ASP A O 1
ATOM 813 N N . ALA A 1 103 ? 7.370 -4.920 4.979 1.00 93.38 103 ALA A N 1
ATOM 814 C CA . ALA A 1 103 ? 7.797 -3.782 4.176 1.00 93.38 103 ALA A CA 1
ATOM 815 C C . ALA A 1 103 ? 7.230 -2.465 4.713 1.00 93.38 103 ALA A C 1
ATOM 817 O O . ALA A 1 103 ? 6.309 -1.881 4.147 1.00 93.38 103 ALA A O 1
ATOM 818 N N . TYR A 1 104 ? 7.840 -1.975 5.796 1.00 93.31 104 TYR A N 1
ATOM 819 C CA . TYR A 1 104 ? 7.484 -0.710 6.441 1.00 93.31 104 TYR A CA 1
ATOM 820 C C . TYR A 1 104 ? 8.610 0.330 6.405 1.00 93.31 104 TYR A C 1
ATOM 822 O O . TYR A 1 104 ? 9.808 0.013 6.476 1.00 93.31 104 TYR A O 1
ATOM 830 N N . GLY A 1 105 ? 8.219 1.600 6.343 1.00 90.25 105 GLY A N 1
ATOM 831 C CA . GLY A 1 105 ? 9.118 2.744 6.421 1.00 90.25 105 GLY A CA 1
ATOM 832 C C . GLY A 1 105 ? 9.517 3.068 7.859 1.00 90.25 105 GLY A C 1
ATOM 833 O O . GLY A 1 105 ? 8.717 2.996 8.794 1.00 90.25 105 GLY A O 1
ATOM 834 N N . GLY A 1 106 ? 10.774 3.460 8.044 1.00 88.31 106 GLY A N 1
ATOM 835 C CA . GLY A 1 106 ? 11.339 3.774 9.352 1.00 88.31 106 GLY A CA 1
ATOM 836 C C . GLY A 1 106 ? 12.517 4.730 9.231 1.00 88.31 106 GLY A C 1
ATOM 837 O O . GLY A 1 106 ? 13.260 4.688 8.254 1.00 88.31 106 GLY A O 1
ATOM 838 N N . GLY A 1 107 ? 12.701 5.597 10.228 1.00 87.38 107 GLY A N 1
ATOM 839 C CA . GLY A 1 107 ? 13.808 6.557 10.260 1.00 87.38 107 GLY A CA 1
ATOM 840 C C . GLY A 1 107 ? 13.387 8.000 10.512 1.00 87.38 107 GLY A C 1
ATOM 841 O O . GLY A 1 107 ? 12.232 8.382 10.304 1.00 87.38 107 GLY A O 1
ATOM 842 N N . ALA A 1 108 ? 14.371 8.816 10.897 1.00 83.19 108 ALA A N 1
ATOM 843 C CA . ALA A 1 108 ? 14.210 10.246 11.166 1.00 83.19 108 ALA A CA 1
ATOM 844 C C . ALA A 1 108 ? 13.641 11.039 9.974 1.00 83.19 108 ALA A C 1
ATOM 846 O O . ALA A 1 108 ? 12.937 12.023 10.167 1.00 83.19 108 ALA A O 1
ATOM 847 N N . PHE A 1 109 ? 13.948 10.629 8.739 1.00 81.06 109 PHE A N 1
ATOM 848 C CA . PHE A 1 109 ? 13.586 11.353 7.512 1.00 81.06 109 PHE A CA 1
ATOM 849 C C . PHE A 1 109 ? 12.564 10.612 6.643 1.00 81.06 109 PHE A C 1
ATOM 851 O O . PHE A 1 109 ? 12.371 10.992 5.492 1.00 81.06 109 PHE A O 1
ATOM 858 N N . GLN A 1 110 ? 11.888 9.590 7.181 1.00 84.69 110 GLN A N 1
ATOM 859 C CA . GLN A 1 110 ? 10.937 8.773 6.419 1.00 84.69 110 GLN A CA 1
ATOM 860 C C . GLN A 1 110 ? 9.850 9.619 5.736 1.00 84.69 110 GLN A C 1
ATOM 862 O O . GLN A 1 110 ? 9.607 9.462 4.548 1.00 84.69 110 GLN A O 1
ATOM 867 N N . GLY A 1 111 ? 9.259 10.578 6.456 1.00 79.06 111 GLY A N 1
ATOM 868 C CA . GLY A 1 111 ? 8.219 11.458 5.907 1.00 79.06 111 GLY A CA 1
ATOM 869 C C . GLY A 1 111 ? 8.707 12.472 4.862 1.00 79.06 111 GLY A C 1
ATOM 870 O O . GLY A 1 111 ? 7.886 13.172 4.284 1.00 79.06 111 GLY A O 1
ATOM 871 N N . LEU A 1 112 ? 10.022 12.587 4.636 1.00 83.12 112 LEU A N 1
ATOM 872 C CA . LEU A 1 112 ? 10.601 13.450 3.600 1.00 83.12 112 LEU A CA 1
ATOM 873 C C . LEU A 1 112 ? 11.138 12.644 2.413 1.00 83.12 112 LEU A C 1
ATOM 875 O O . LEU A 1 112 ? 11.022 13.086 1.277 1.00 83.12 112 LEU A O 1
ATOM 879 N N . ALA A 1 113 ? 11.784 11.512 2.690 1.00 82.62 113 ALA A N 1
ATOM 880 C CA . ALA A 1 113 ? 12.520 10.739 1.697 1.00 82.62 113 ALA A CA 1
ATOM 881 C C . ALA A 1 113 ? 11.755 9.514 1.172 1.00 82.62 113 ALA A C 1
ATOM 883 O O . ALA A 1 113 ? 12.218 8.904 0.215 1.00 82.62 113 ALA A O 1
ATOM 884 N N . GLY A 1 114 ? 10.632 9.150 1.799 1.00 89.56 114 GLY A N 1
ATOM 885 C CA . GLY A 1 114 ? 9.793 8.041 1.358 1.00 89.56 114 GLY A CA 1
ATOM 886 C C . GLY A 1 114 ? 10.427 6.664 1.552 1.00 89.56 114 GLY A C 1
ATOM 887 O O . GLY A 1 114 ? 11.394 6.491 2.304 1.00 89.56 114 GLY A O 1
ATOM 888 N N . MET A 1 115 ? 9.822 5.656 0.935 1.00 94.06 115 MET A N 1
ATOM 889 C CA . MET A 1 115 ? 10.311 4.276 0.918 1.00 94.06 115 MET A CA 1
ATOM 890 C C . MET A 1 115 ? 11.077 3.963 -0.370 1.00 94.06 115 MET A C 1
ATOM 892 O O . MET A 1 115 ? 11.919 3.072 -0.342 1.00 94.06 115 MET A O 1
ATOM 896 N N . GLU A 1 116 ? 10.857 4.717 -1.448 1.00 94.31 116 GLU A N 1
ATOM 897 C CA . GLU A 1 116 ? 11.468 4.532 -2.770 1.00 94.31 116 GLU A CA 1
ATOM 898 C C . GLU A 1 116 ? 11.338 3.072 -3.260 1.00 94.31 116 GLU A C 1
ATOM 900 O O . GLU A 1 116 ? 12.360 2.406 -3.443 1.00 94.31 116 GLU A O 1
ATOM 905 N N . PRO A 1 117 ? 10.105 2.532 -3.396 1.00 95.94 117 PRO A N 1
ATOM 906 C CA . PRO A 1 117 ? 9.914 1.170 -3.876 1.00 95.94 117 PRO A CA 1
ATOM 907 C C . PRO A 1 117 ? 10.353 1.035 -5.343 1.00 95.94 117 PRO A C 1
ATOM 909 O O . PRO A 1 117 ? 10.023 1.887 -6.164 1.00 95.94 117 PRO A O 1
ATOM 912 N N . ASP A 1 118 ? 11.063 -0.048 -5.655 1.00 96.25 118 ASP A N 1
ATOM 913 C CA . ASP A 1 118 ? 11.507 -0.425 -7.004 1.00 96.25 118 ASP A CA 1
ATOM 914 C C . ASP A 1 118 ? 11.221 -1.915 -7.220 1.00 96.25 118 ASP A C 1
ATOM 916 O O . ASP A 1 118 ? 11.740 -2.773 -6.494 1.00 96.25 118 ASP A O 1
ATOM 920 N N . TRP A 1 119 ? 10.356 -2.239 -8.180 1.00 95.38 119 TRP A N 1
ATOM 921 C CA . TRP A 1 119 ? 9.975 -3.614 -8.479 1.00 95.38 119 TRP A CA 1
ATOM 922 C C . TRP A 1 119 ? 10.914 -4.193 -9.541 1.00 95.38 119 TRP A C 1
ATOM 924 O O . TRP A 1 119 ? 10.771 -3.998 -10.749 1.00 95.38 119 TRP A O 1
ATOM 934 N N . GLY A 1 120 ? 11.913 -4.939 -9.073 1.00 89.81 120 GLY A N 1
ATOM 935 C CA . GLY A 1 120 ? 12.975 -5.471 -9.915 1.00 89.81 120 GLY A CA 1
ATOM 936 C C . GLY A 1 120 ? 12.506 -6.561 -10.883 1.00 89.81 120 GLY A C 1
ATOM 937 O O . GLY A 1 120 ? 11.557 -7.300 -10.623 1.00 89.81 120 GLY A O 1
ATOM 938 N N . ALA A 1 121 ? 13.254 -6.739 -11.977 1.00 81.19 121 ALA A N 1
ATOM 939 C CA . ALA A 1 121 ? 12.970 -7.722 -13.033 1.00 81.19 121 ALA A CA 1
ATOM 940 C C . ALA A 1 121 ? 12.953 -9.195 -12.564 1.00 81.19 121 ALA A C 1
ATOM 942 O O . ALA A 1 121 ? 12.404 -10.050 -13.252 1.00 81.19 121 ALA A O 1
ATOM 943 N N . GLU A 1 122 ? 13.553 -9.501 -11.408 1.00 77.94 122 GLU A N 1
ATOM 944 C CA . GLU A 1 122 ? 13.532 -10.840 -10.796 1.00 77.94 122 GLU A CA 1
ATOM 945 C C . GLU A 1 122 ? 12.300 -11.076 -9.899 1.00 77.94 122 GLU A C 1
ATOM 947 O O . GLU A 1 122 ? 12.176 -12.142 -9.304 1.00 77.94 122 GLU A O 1
ATOM 952 N N . GLY A 1 123 ? 11.386 -10.103 -9.802 1.00 84.19 123 GLY A N 1
ATOM 953 C CA . GLY A 1 123 ? 10.116 -10.214 -9.081 1.00 84.19 123 GLY A CA 1
ATOM 954 C C . GLY A 1 123 ? 10.128 -9.664 -7.653 1.00 84.19 123 GLY A C 1
ATOM 955 O O . GLY A 1 123 ? 9.055 -9.440 -7.108 1.00 84.19 123 GLY A O 1
ATOM 956 N N . TYR A 1 124 ? 11.297 -9.382 -7.071 1.00 92.50 124 TYR A N 1
ATOM 957 C CA . TYR A 1 124 ? 11.432 -8.768 -5.743 1.00 92.50 124 TYR A CA 1
ATOM 958 C C . TYR A 1 124 ? 11.189 -7.255 -5.769 1.00 92.50 124 TYR A C 1
ATOM 960 O O . TYR A 1 124 ? 11.567 -6.576 -6.723 1.00 92.50 124 TYR A O 1
ATOM 968 N N . ILE A 1 125 ? 10.647 -6.719 -4.675 1.00 95.81 125 ILE A N 1
ATOM 969 C CA . ILE A 1 125 ? 10.500 -5.279 -4.451 1.00 95.81 125 ILE A CA 1
ATOM 970 C C . ILE A 1 125 ? 11.623 -4.812 -3.529 1.00 95.81 125 ILE A C 1
ATOM 972 O O . ILE A 1 125 ? 11.699 -5.234 -2.372 1.00 95.81 125 ILE A O 1
ATOM 976 N N . ALA A 1 126 ? 12.492 -3.937 -4.027 1.00 95.62 126 ALA A N 1
ATOM 977 C CA . ALA A 1 126 ? 13.482 -3.243 -3.218 1.00 95.62 126 ALA A CA 1
ATOM 978 C C . ALA A 1 126 ? 12.879 -1.965 -2.622 1.00 95.62 126 ALA A C 1
ATOM 980 O O . ALA A 1 126 ? 12.107 -1.276 -3.278 1.00 95.62 126 ALA A O 1
ATOM 981 N N . PHE A 1 127 ? 13.224 -1.637 -1.380 1.00 95.38 127 PHE A N 1
ATOM 982 C CA . PHE A 1 127 ? 12.779 -0.412 -0.714 1.00 95.38 127 PHE A CA 1
ATOM 983 C C . PHE A 1 127 ? 13.753 0.007 0.383 1.00 95.38 127 PHE A C 1
ATOM 985 O O . PHE A 1 127 ? 14.595 -0.767 0.840 1.00 95.38 127 PHE A O 1
ATOM 992 N N . THR A 1 128 ? 13.634 1.247 0.835 1.00 94.62 128 THR A N 1
ATOM 993 C CA . THR A 1 128 ? 14.495 1.828 1.862 1.00 94.62 128 THR A CA 1
ATOM 994 C C . THR A 1 128 ? 13.778 1.940 3.201 1.00 94.62 128 THR A C 1
ATOM 996 O O . THR A 1 128 ? 12.605 2.301 3.286 1.00 94.62 128 THR A O 1
ATOM 999 N N . SER A 1 129 ? 14.493 1.625 4.279 1.00 93.69 129 SER A N 1
ATOM 1000 C CA . SER A 1 129 ? 13.981 1.747 5.645 1.00 93.69 129 SER A CA 1
ATOM 1001 C C . SER A 1 129 ? 15.139 1.818 6.647 1.00 93.69 129 SER A C 1
ATOM 1003 O O . SER A 1 129 ? 16.260 1.401 6.357 1.00 93.69 129 SER A O 1
ATOM 1005 N N . CYS A 1 130 ? 14.897 2.351 7.843 1.00 90.69 130 CYS A N 1
ATOM 1006 C CA . CYS A 1 130 ? 15.825 2.295 8.972 1.00 90.69 130 CYS A CA 1
ATOM 1007 C C . CYS A 1 130 ? 15.213 1.459 10.100 1.00 90.69 130 CYS A C 1
ATOM 1009 O O . CYS A 1 130 ? 14.232 1.870 10.723 1.00 90.69 130 CYS A O 1
ATOM 1011 N N . ARG A 1 131 ? 15.819 0.298 10.385 1.00 88.88 131 ARG A N 1
ATOM 1012 C CA . ARG A 1 131 ? 15.355 -0.664 11.408 1.00 88.88 131 ARG A CA 1
ATOM 1013 C C . ARG A 1 131 ? 16.267 -0.750 12.637 1.00 88.88 131 ARG A C 1
ATOM 1015 O O . ARG A 1 131 ? 16.283 -1.758 13.338 1.00 88.88 131 ARG A O 1
ATOM 1022 N N . LEU A 1 132 ? 17.070 0.283 12.883 1.00 87.69 132 LEU A N 1
ATOM 1023 C CA . LEU A 1 132 ? 17.919 0.365 14.074 1.00 87.69 132 LEU A CA 1
ATOM 1024 C C . LEU A 1 132 ? 17.083 0.638 15.335 1.00 87.69 132 LEU A C 1
ATOM 1026 O O . LEU A 1 132 ? 15.961 1.120 15.249 1.00 87.69 132 LEU A O 1
ATOM 1030 N N . GLU A 1 133 ? 17.653 0.358 16.512 1.00 85.06 133 GLU A N 1
ATOM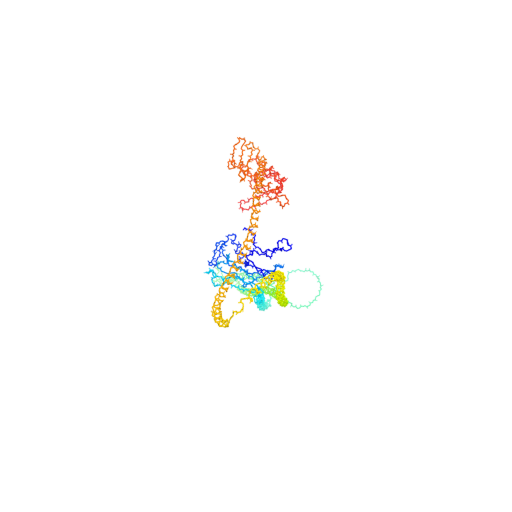 1031 C CA . GLU A 1 133 ? 16.976 0.489 17.817 1.00 85.06 133 GLU A CA 1
ATOM 1032 C C . GLU A 1 133 ? 16.480 1.922 18.099 1.00 85.06 133 GLU A C 1
ATOM 1034 O O . GLU A 1 133 ? 15.431 2.101 18.709 1.00 85.06 133 GLU A O 1
ATOM 1039 N N . ASN A 1 134 ? 17.193 2.941 17.598 1.00 84.12 134 ASN A N 1
ATOM 1040 C CA . ASN A 1 134 ? 16.801 4.354 17.666 1.00 84.12 134 ASN A CA 1
ATOM 1041 C C . ASN A 1 134 ? 16.783 4.970 16.254 1.00 84.12 134 ASN A C 1
ATOM 1043 O O . ASN A 1 134 ? 17.704 5.691 15.881 1.00 84.12 134 ASN A O 1
ATOM 1047 N N . PRO A 1 135 ? 15.753 4.715 15.433 1.00 84.31 135 PRO A N 1
ATOM 1048 C CA . PRO A 1 135 ? 15.761 5.097 14.018 1.00 84.31 135 PRO A CA 1
ATOM 1049 C C . PRO A 1 135 ? 15.742 6.623 13.794 1.00 84.31 135 PRO A C 1
ATOM 1051 O O . PRO A 1 135 ? 16.088 7.098 12.712 1.00 84.31 135 PRO A O 1
ATOM 1054 N N . ASP A 1 136 ? 15.387 7.397 14.823 1.00 87.19 136 ASP A N 1
ATOM 1055 C CA . ASP A 1 136 ? 15.335 8.861 14.789 1.00 87.19 136 ASP A CA 1
ATOM 1056 C C . ASP A 1 136 ? 16.671 9.556 15.116 1.00 87.19 136 ASP A C 1
ATOM 1058 O O . ASP A 1 136 ? 16.790 10.764 14.916 1.00 87.19 136 ASP A O 1
ATOM 1062 N N . ASP A 1 137 ? 17.676 8.840 15.634 1.00 88.00 137 ASP A N 1
ATOM 1063 C CA . ASP A 1 137 ? 18.977 9.425 16.014 1.00 88.00 137 ASP A CA 1
ATOM 1064 C C . ASP A 1 137 ? 20.034 9.366 14.899 1.00 88.00 137 ASP A C 1
ATOM 1066 O O . ASP A 1 137 ? 21.182 9.794 15.068 1.00 88.00 137 ASP A O 1
ATOM 1070 N N . THR A 1 138 ? 19.627 8.854 13.742 1.00 84.69 138 THR A N 1
ATOM 1071 C CA . THR A 1 138 ? 20.497 8.470 12.643 1.00 84.69 138 THR A CA 1
ATOM 1072 C C . THR A 1 138 ? 19.911 8.899 11.304 1.00 84.69 138 THR A C 1
ATOM 1074 O O . THR A 1 138 ? 18.708 9.088 11.139 1.00 84.69 138 THR A O 1
ATOM 1077 N N . THR A 1 139 ? 20.789 9.047 10.317 1.00 85.44 139 THR A N 1
ATOM 1078 C CA . THR A 1 139 ? 20.426 9.308 8.917 1.00 85.44 139 THR A CA 1
ATOM 1079 C C . THR A 1 139 ? 20.624 8.074 8.038 1.00 85.44 139 THR A C 1
ATOM 1081 O O . THR A 1 139 ? 20.664 8.195 6.816 1.00 85.44 139 THR A O 1
ATOM 1084 N N . VAL A 1 140 ? 20.854 6.906 8.643 1.00 87.19 140 VAL A N 1
ATOM 1085 C CA . VAL A 1 140 ? 21.019 5.645 7.914 1.00 87.19 140 VAL A CA 1
ATOM 1086 C C . VAL A 1 140 ? 19.695 5.265 7.256 1.00 87.19 140 VAL A C 1
ATOM 1088 O O . VAL A 1 140 ? 18.640 5.361 7.877 1.00 87.19 140 VAL A O 1
ATOM 1091 N N . ARG A 1 141 ? 19.775 4.831 5.998 1.00 87.31 141 ARG A N 1
ATOM 1092 C CA . ARG A 1 141 ? 18.699 4.182 5.247 1.00 87.31 141 ARG A CA 1
ATOM 1093 C C . ARG A 1 141 ? 19.311 2.951 4.601 1.00 87.31 141 ARG A C 1
ATOM 1095 O O . ARG A 1 141 ? 20.222 3.088 3.783 1.00 87.31 141 ARG A O 1
ATOM 1102 N N . ASP A 1 142 ? 18.858 1.782 5.019 1.00 91.44 142 ASP A N 1
ATOM 1103 C CA . ASP A 1 142 ? 19.282 0.516 4.439 1.00 91.44 142 ASP A CA 1
ATOM 1104 C C . ASP A 1 142 ? 18.304 0.114 3.332 1.00 91.44 142 ASP A C 1
ATOM 1106 O O . ASP A 1 142 ? 17.137 0.512 3.348 1.00 91.44 142 ASP A O 1
ATOM 1110 N N . VAL A 1 143 ? 18.797 -0.657 2.363 1.00 93.38 143 VAL A N 1
ATOM 1111 C CA . VAL A 1 143 ? 17.980 -1.224 1.285 1.00 93.38 143 VAL A CA 1
ATOM 1112 C C . VAL A 1 143 ? 17.555 -2.628 1.697 1.00 93.38 143 VAL A C 1
ATOM 1114 O O . VAL A 1 143 ? 18.399 -3.473 2.002 1.00 93.38 143 VAL A O 1
ATOM 1117 N N . TYR A 1 144 ? 16.251 -2.859 1.692 1.00 92.81 144 TYR A N 1
ATOM 1118 C CA . TYR A 1 144 ? 15.607 -4.143 1.922 1.00 92.81 144 TYR A CA 1
ATOM 1119 C C . TYR A 1 144 ? 14.997 -4.632 0.614 1.00 92.81 144 TYR A C 1
ATOM 1121 O O . TYR A 1 144 ? 14.648 -3.827 -0.243 1.00 92.81 144 TYR A O 1
ATOM 1129 N N . ALA A 1 145 ? 14.881 -5.946 0.463 1.00 93.25 145 ALA A N 1
ATOM 1130 C CA . ALA A 1 145 ? 14.156 -6.568 -0.633 1.00 93.25 145 ALA A CA 1
ATOM 1131 C C . ALA A 1 145 ? 13.141 -7.541 -0.040 1.00 93.25 145 ALA A C 1
ATOM 1133 O O . ALA A 1 145 ? 13.473 -8.255 0.908 1.00 93.25 145 ALA A O 1
ATOM 1134 N N . ILE A 1 146 ? 11.930 -7.547 -0.583 1.00 92.81 146 ILE A N 1
ATOM 1135 C CA . ILE A 1 146 ? 10.850 -8.448 -0.183 1.00 92.81 146 ILE A CA 1
ATOM 1136 C C . ILE A 1 146 ? 10.270 -9.119 -1.422 1.00 92.81 146 ILE A C 1
ATOM 1138 O O . ILE A 1 146 ? 10.169 -8.498 -2.483 1.00 92.81 146 ILE A O 1
ATOM 1142 N N . ASP A 1 147 ? 9.939 -10.399 -1.306 1.00 91.56 147 ASP A N 1
ATOM 1143 C CA . ASP A 1 147 ? 9.169 -11.078 -2.338 1.00 91.56 147 ASP A CA 1
ATOM 1144 C C . ASP A 1 147 ? 7.706 -10.630 -2.183 1.00 91.56 147 ASP A C 1
ATOM 1146 O O . ASP A 1 147 ? 7.131 -10.807 -1.106 1.00 91.56 147 ASP A O 1
ATOM 1150 N N . PRO A 1 148 ? 7.091 -10.018 -3.211 1.00 87.94 148 PRO A N 1
ATOM 1151 C CA . PRO A 1 148 ? 5.697 -9.618 -3.137 1.00 87.94 148 PRO A CA 1
ATOM 1152 C C . PRO A 1 148 ? 4.811 -10.806 -2.781 1.00 87.94 148 PRO A C 1
ATOM 1154 O O . PRO A 1 148 ? 3.863 -10.618 -2.037 1.00 87.94 148 PRO A O 1
ATOM 1157 N N . ASP A 1 149 ? 5.094 -12.015 -3.260 1.00 81.69 149 ASP A N 1
ATOM 1158 C CA . ASP A 1 149 ? 4.240 -13.196 -3.122 1.00 81.69 149 ASP A CA 1
ATOM 1159 C C . ASP A 1 149 ? 4.562 -14.051 -1.884 1.00 81.69 149 ASP A C 1
ATOM 1161 O O . ASP A 1 149 ? 3.836 -15.006 -1.587 1.00 81.69 149 ASP A O 1
ATOM 1165 N N . GLU A 1 150 ? 5.607 -13.703 -1.130 1.00 66.50 150 GLU A N 1
ATOM 1166 C CA . GLU A 1 150 ? 5.908 -14.336 0.151 1.00 66.50 150 GLU A CA 1
ATOM 1167 C C . GLU A 1 150 ? 4.867 -13.889 1.183 1.00 66.50 150 GLU A C 1
ATOM 1169 O O . GLU A 1 150 ? 4.812 -12.753 1.653 1.00 66.50 150 GLU A O 1
ATOM 1174 N N . THR A 1 151 ? 3.944 -14.798 1.476 1.00 46.56 151 THR A N 1
ATOM 1175 C CA . THR A 1 151 ? 2.965 -14.628 2.541 1.00 46.56 151 THR A CA 1
ATOM 1176 C C . THR A 1 151 ? 3.636 -14.846 3.892 1.00 46.56 151 THR A C 1
ATOM 1178 O O . THR A 1 151 ? 3.800 -15.994 4.302 1.00 46.56 151 THR A O 1
ATOM 1181 N N . ASP A 1 152 ? 3.869 -13.768 4.638 1.00 41.56 152 ASP A N 1
ATOM 1182 C CA . ASP A 1 152 ? 4.026 -13.805 6.105 1.00 41.56 152 ASP A CA 1
ATOM 1183 C C . ASP A 1 152 ? 2.692 -14.076 6.840 1.00 41.56 152 ASP A C 1
ATOM 1185 O O . ASP A 1 152 ? 2.573 -13.952 8.054 1.00 41.56 152 ASP A O 1
ATOM 1189 N N . ALA A 1 153 ? 1.655 -14.503 6.116 1.00 37.12 153 ALA A N 1
ATOM 1190 C CA . ALA A 1 153 ? 0.325 -14.744 6.665 1.00 37.12 153 ALA A CA 1
ATOM 1191 C C . ALA A 1 153 ? 0.155 -16.113 7.351 1.00 37.12 153 ALA A C 1
ATOM 1193 O O . ALA A 1 153 ? -0.911 -16.375 7.893 1.00 37.12 153 ALA A O 1
ATOM 1194 N N . SER A 1 154 ? 1.150 -17.008 7.343 1.00 34.00 154 SER A N 1
ATOM 1195 C CA . SER A 1 154 ? 0.944 -18.377 7.852 1.00 34.00 154 SER A CA 1
ATOM 1196 C C . SER A 1 154 ? 1.185 -18.572 9.352 1.00 34.00 154 SER A C 1
ATOM 1198 O O . SER A 1 154 ? 1.189 -19.719 9.794 1.00 34.00 154 SER A O 1
ATOM 1200 N N . VAL A 1 155 ? 1.468 -17.517 10.129 1.00 37.94 155 VAL A N 1
ATOM 1201 C CA . VAL A 1 155 ? 1.792 -17.693 11.560 1.00 37.94 155 VAL A CA 1
ATOM 1202 C C . VAL A 1 155 ? 1.035 -16.748 12.498 1.00 37.94 155 VAL A C 1
ATOM 1204 O O . VAL A 1 155 ? 0.630 -17.207 13.557 1.00 37.94 155 VAL A O 1
ATOM 1207 N N . GLU A 1 156 ? 0.767 -15.485 12.146 1.00 33.03 156 GLU A N 1
ATOM 1208 C CA . GLU A 1 156 ? 0.232 -14.546 13.157 1.00 33.03 156 GLU A CA 1
ATOM 1209 C C . GLU A 1 156 ? -1.299 -14.379 13.173 1.00 33.03 156 GLU A C 1
ATOM 1211 O O . GLU A 1 156 ? -1.863 -14.177 14.245 1.00 33.03 156 GLU A O 1
ATOM 1216 N N . ALA A 1 157 ? -2.005 -14.531 12.045 1.00 37.66 157 ALA A N 1
ATOM 1217 C CA . ALA A 1 157 ? -3.476 -14.476 12.043 1.00 37.66 157 ALA A CA 1
ATOM 1218 C C . ALA A 1 157 ? -4.113 -15.784 12.562 1.00 37.66 157 ALA A C 1
ATOM 1220 O O . ALA A 1 157 ? -5.094 -15.753 13.301 1.00 37.66 157 ALA A O 1
ATOM 1221 N N . ASP A 1 158 ? -3.506 -16.932 12.243 1.00 40.84 158 ASP A N 1
ATOM 1222 C CA . ASP A 1 158 ? -4.004 -18.258 12.633 1.00 40.84 158 ASP A CA 1
ATOM 1223 C C . ASP A 1 158 ? -3.863 -18.539 14.142 1.00 40.84 158 ASP A C 1
ATOM 1225 O O . ASP A 1 158 ? -4.701 -19.238 14.716 1.00 40.84 158 ASP A O 1
ATOM 1229 N N . GLU A 1 159 ? -2.830 -17.995 14.804 1.00 43.78 159 GLU A N 1
ATOM 1230 C CA . GLU A 1 159 ? -2.689 -18.108 16.263 1.00 43.78 159 GLU A CA 1
ATOM 1231 C C . GLU A 1 159 ? -3.636 -17.160 17.005 1.00 43.78 159 GLU A C 1
ATOM 1233 O O . GLU A 1 159 ? -4.098 -17.518 18.083 1.00 43.78 159 GLU A O 1
ATOM 1238 N N . ALA A 1 1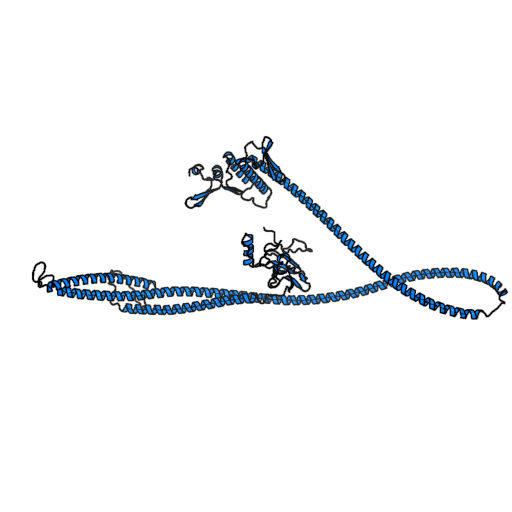60 ? -3.966 -15.992 16.444 1.00 46.31 160 ALA A N 1
ATOM 1239 C CA . ALA A 1 160 ? -4.837 -15.019 17.098 1.00 46.31 160 ALA A CA 1
ATOM 1240 C C . ALA A 1 160 ? -6.286 -15.516 17.200 1.00 46.31 160 ALA A C 1
ATOM 1242 O O . ALA A 1 160 ? -6.844 -15.498 18.293 1.00 46.31 160 ALA A O 1
ATOM 1243 N N . ASP A 1 161 ? -6.872 -16.033 16.116 1.00 47.09 161 ASP A N 1
ATOM 1244 C CA . ASP A 1 161 ? -8.273 -16.483 16.124 1.00 47.09 161 ASP A CA 1
ATOM 1245 C C . ASP A 1 161 ? -8.470 -17.805 16.892 1.00 47.09 161 ASP A C 1
ATOM 1247 O O . ASP A 1 161 ? -9.489 -17.994 17.566 1.00 47.09 161 ASP A O 1
ATOM 1251 N N . GLU A 1 162 ? -7.488 -18.720 16.867 1.00 52.16 162 GLU A N 1
ATOM 1252 C CA . GLU A 1 162 ? -7.511 -19.909 17.735 1.00 52.16 162 GLU A CA 1
ATOM 1253 C C . GLU A 1 162 ? -7.238 -19.568 19.202 1.00 52.16 162 GLU A C 1
ATOM 1255 O O . GLU A 1 162 ? -7.869 -20.162 20.082 1.00 52.16 162 GLU A O 1
ATOM 1260 N N . ALA A 1 163 ? -6.340 -18.618 19.484 1.00 54.78 163 ALA A N 1
ATOM 1261 C CA . ALA A 1 163 ? -6.102 -18.155 20.844 1.00 54.78 163 ALA A CA 1
ATOM 1262 C C . ALA A 1 163 ? -7.346 -17.464 21.402 1.00 54.78 163 ALA A C 1
ATOM 1264 O O . ALA A 1 163 ? -7.751 -17.783 22.515 1.00 54.78 163 ALA A O 1
ATOM 1265 N N . ASP A 1 164 ? -8.010 -16.610 20.629 1.00 55.38 164 ASP A N 1
ATOM 1266 C CA . ASP A 1 164 ? -9.205 -15.895 21.072 1.00 55.38 164 ASP A CA 1
ATOM 1267 C C . ASP A 1 164 ? -10.381 -16.866 21.287 1.00 55.38 164 ASP A C 1
ATOM 1269 O O . ASP A 1 164 ? -11.080 -16.797 22.294 1.00 55.38 164 ASP A O 1
ATOM 1273 N N . ALA A 1 165 ? -10.542 -17.880 20.426 1.00 59.06 165 ALA A N 1
ATOM 1274 C CA . ALA A 1 165 ? -11.507 -18.961 20.660 1.00 59.06 165 ALA A CA 1
ATOM 1275 C C . ALA A 1 165 ? -11.151 -19.860 21.865 1.00 59.06 165 ALA A C 1
ATOM 1277 O O . ALA A 1 165 ? -12.044 -20.490 22.441 1.00 59.06 165 ALA A O 1
ATOM 1278 N N . SER A 1 166 ? -9.869 -19.957 22.235 1.00 62.62 166 SER A N 1
ATOM 1279 C CA . SER A 1 166 ? -9.421 -20.671 23.438 1.00 62.62 166 SER A CA 1
ATOM 1280 C C . SER A 1 166 ? -9.655 -19.860 24.713 1.00 62.62 166 SER A C 1
ATOM 1282 O O . SER A 1 166 ? -10.121 -20.426 25.693 1.00 62.62 166 SER A O 1
ATOM 1284 N N . VAL A 1 167 ? -9.453 -18.539 24.669 1.00 67.62 167 VAL A N 1
ATOM 1285 C CA . VAL A 1 167 ? -9.724 -17.624 25.787 1.00 67.62 167 VAL A CA 1
ATOM 1286 C C . VAL A 1 167 ? -11.215 -17.612 26.112 1.00 67.62 167 VAL A C 1
ATOM 1288 O O . VAL A 1 167 ? -11.588 -17.800 27.263 1.00 67.62 167 VAL A O 1
ATOM 1291 N N . GLU A 1 168 ? -12.077 -17.503 25.101 1.00 72.19 168 GLU A N 1
ATOM 1292 C CA . GLU A 1 168 ? -13.535 -17.543 25.297 1.00 72.19 168 GLU A CA 1
ATOM 1293 C C . GLU A 1 168 ? -14.020 -18.906 25.827 1.00 72.19 168 GLU A C 1
ATOM 1295 O O . GLU A 1 168 ? -14.999 -18.989 26.569 1.00 72.19 168 GLU A O 1
ATOM 1300 N N . ALA A 1 169 ? -13.331 -19.996 25.465 1.00 67.12 169 ALA A N 1
ATOM 1301 C CA . ALA A 1 169 ? -13.619 -21.324 26.001 1.00 67.12 169 ALA A CA 1
ATOM 1302 C C . ALA A 1 169 ? -13.168 -21.464 27.463 1.00 67.12 169 ALA A C 1
ATOM 1304 O O . ALA A 1 169 ? -13.918 -22.006 28.272 1.00 67.12 169 ALA A O 1
ATOM 1305 N N . ASP A 1 170 ? -11.992 -20.940 27.807 1.00 71.56 170 ASP A N 1
ATOM 1306 C CA . ASP A 1 170 ? -11.482 -20.928 29.178 1.00 71.56 170 ASP A CA 1
ATOM 1307 C C . ASP A 1 170 ? -12.372 -20.059 30.091 1.00 71.56 170 ASP A C 1
ATOM 1309 O O . ASP A 1 170 ? -12.694 -20.470 31.205 1.00 71.56 170 ASP A O 1
ATOM 1313 N N . GLU A 1 171 ? -12.850 -18.904 29.611 1.00 69.75 171 GLU A N 1
ATOM 1314 C CA . GLU A 1 171 ? -13.812 -18.060 30.337 1.00 69.75 171 GLU A CA 1
ATOM 1315 C C . GLU A 1 171 ? -15.171 -18.753 30.535 1.00 69.75 171 GLU A C 1
ATOM 1317 O O . GLU A 1 171 ? -15.806 -18.601 31.586 1.00 69.75 171 GLU A O 1
ATOM 1322 N N . ALA A 1 172 ? -15.627 -19.534 29.547 1.00 67.75 172 ALA A N 1
ATOM 1323 C CA . ALA A 1 172 ? -16.844 -20.334 29.669 1.00 67.75 172 ALA A CA 1
ATOM 1324 C C . ALA A 1 172 ? -16.687 -21.463 30.702 1.00 67.75 172 ALA A C 1
ATOM 1326 O O . ALA A 1 172 ? -17.613 -21.709 31.476 1.00 67.75 172 ALA A O 1
ATOM 1327 N N . ASP A 1 173 ? -15.528 -22.121 30.741 1.00 73.00 173 ASP A N 1
ATOM 1328 C CA . ASP A 1 173 ? -15.232 -23.184 31.704 1.00 73.00 173 ASP A CA 1
ATOM 1329 C C . ASP A 1 173 ? -15.071 -22.626 33.135 1.00 73.00 173 ASP A C 1
ATOM 1331 O O . ASP A 1 173 ? -15.549 -23.236 34.095 1.00 73.00 173 ASP A O 1
ATOM 1335 N N . GLU A 1 174 ? -14.471 -21.440 33.301 1.00 73.56 174 GLU A N 1
ATOM 1336 C CA . GLU A 1 174 ? -14.398 -20.750 34.598 1.00 73.56 174 GLU A CA 1
ATOM 1337 C C . GLU A 1 174 ? -15.796 -20.358 35.102 1.00 73.56 174 GLU A C 1
ATOM 1339 O O . GLU A 1 174 ? -16.143 -20.629 36.254 1.00 73.56 174 GLU A O 1
ATOM 1344 N N . ALA A 1 175 ? -16.639 -19.801 34.226 1.00 68.75 175 ALA A N 1
ATOM 1345 C CA . ALA A 1 175 ? -18.014 -19.443 34.567 1.00 68.75 175 ALA A CA 1
ATOM 1346 C C . ALA A 1 175 ? -18.895 -20.669 34.880 1.00 68.75 175 ALA A C 1
ATOM 1348 O O . ALA A 1 175 ? -19.755 -20.591 35.760 1.00 68.75 175 ALA A O 1
ATOM 1349 N N . GLU A 1 176 ? -18.681 -21.805 34.206 1.00 74.12 176 GLU A N 1
ATOM 1350 C CA . GLU A 1 176 ? -19.361 -23.067 34.527 1.00 74.12 176 GLU A CA 1
ATOM 1351 C C . GLU A 1 176 ? -18.932 -23.591 35.901 1.00 74.12 176 GLU A C 1
ATOM 1353 O O . GLU A 1 176 ? -19.780 -23.953 36.715 1.00 74.12 176 GLU A O 1
ATOM 1358 N N . SER A 1 177 ? -17.634 -23.542 36.209 1.00 74.25 177 SER A N 1
ATOM 1359 C CA . SER A 1 177 ? -17.134 -23.945 37.523 1.00 74.25 177 SER A CA 1
ATOM 1360 C C . SER A 1 177 ? -17.686 -23.055 38.646 1.00 74.25 177 SER A C 1
ATOM 1362 O O . SER A 1 177 ? -18.032 -23.563 39.713 1.00 74.25 177 SER A O 1
ATOM 1364 N N . GLU A 1 178 ? -17.819 -21.742 38.423 1.00 71.81 178 GLU A N 1
ATOM 1365 C CA . GLU A 1 178 ? -18.481 -20.844 39.379 1.00 71.81 178 GLU A CA 1
ATOM 1366 C C . GLU A 1 178 ? -19.976 -21.166 39.536 1.00 71.81 178 GLU A C 1
ATOM 1368 O O . GLU A 1 178 ? -20.491 -21.147 40.657 1.00 71.81 178 GLU A O 1
ATOM 1373 N N . ALA A 1 179 ? -20.683 -21.476 38.444 1.00 71.62 179 ALA A N 1
ATOM 1374 C CA . ALA A 1 179 ? -22.094 -21.859 38.493 1.00 71.62 179 ALA A CA 1
ATOM 1375 C C . ALA A 1 179 ? -22.304 -23.149 39.306 1.00 71.62 179 ALA A C 1
ATOM 1377 O O . ALA A 1 179 ? -23.197 -23.193 40.157 1.00 71.62 179 ALA A O 1
ATOM 1378 N N . ASP A 1 180 ? -21.438 -24.148 39.118 1.00 74.12 180 ASP A N 1
ATOM 1379 C CA . ASP A 1 180 ? -21.448 -25.407 39.870 1.00 74.12 180 ASP A CA 1
ATOM 1380 C C . ASP A 1 180 ? -21.182 -25.184 41.372 1.00 74.12 180 ASP A C 1
ATOM 1382 O O . ASP A 1 180 ? -21.853 -25.764 42.232 1.00 74.12 180 ASP A O 1
ATOM 1386 N N . GLU A 1 181 ? -20.246 -24.296 41.730 1.00 75.81 181 GLU A N 1
ATOM 1387 C CA . GLU A 1 181 ? -19.995 -23.921 43.130 1.00 75.81 181 GLU A CA 1
ATOM 1388 C C . GLU A 1 181 ? -21.202 -23.212 43.773 1.00 75.81 181 GLU A C 1
ATOM 1390 O O . GLU A 1 181 ? -21.510 -23.423 44.957 1.00 75.81 181 GLU A O 1
ATOM 1395 N N . ARG A 1 182 ? -21.924 -22.385 43.004 1.00 74.44 182 ARG A N 1
ATOM 1396 C CA . ARG A 1 182 ? -23.164 -21.746 43.469 1.00 74.44 182 ARG A CA 1
ATOM 1397 C C . ARG A 1 182 ? -24.299 -22.750 43.626 1.00 74.44 182 ARG A C 1
ATOM 1399 O O . ARG A 1 182 ? -25.003 -22.670 44.630 1.00 74.44 182 ARG A O 1
ATOM 1406 N N . GLU A 1 183 ? -24.447 -23.716 42.720 1.00 72.88 183 GLU A N 1
ATOM 1407 C CA . GLU A 1 183 ? -25.410 -24.818 42.870 1.00 72.88 183 GLU A CA 1
ATOM 1408 C C . GLU A 1 183 ? -25.145 -25.649 44.128 1.00 72.88 183 GLU A C 1
ATOM 1410 O O . GLU A 1 183 ? -26.077 -25.937 44.882 1.00 72.88 183 GLU A O 1
ATOM 1415 N N . ALA A 1 184 ? -23.881 -25.962 44.415 1.00 73.56 184 ALA A N 1
ATOM 1416 C CA . ALA A 1 184 ? -23.516 -26.648 45.651 1.00 73.56 184 ALA A CA 1
ATOM 1417 C C . ALA A 1 184 ? -23.882 -25.819 46.899 1.00 73.56 184 ALA A C 1
ATOM 1419 O O . ALA A 1 184 ? -24.403 -26.356 47.878 1.00 73.56 184 ALA A O 1
ATOM 1420 N N . SER A 1 185 ? -23.676 -24.498 46.848 1.00 71.56 185 SER A N 1
ATOM 1421 C CA . SER A 1 185 ? -24.059 -23.576 47.930 1.00 71.56 185 SER A CA 1
ATOM 1422 C C . SER A 1 185 ? -25.582 -23.492 48.117 1.00 71.56 185 SER A C 1
ATOM 1424 O O . SER A 1 185 ? -26.071 -23.395 49.244 1.00 71.56 185 SER A O 1
ATOM 1426 N N . ILE A 1 186 ? -26.348 -23.556 47.023 1.00 72.31 186 ILE A N 1
ATOM 1427 C CA . ILE A 1 186 ? -27.814 -23.639 47.047 1.00 72.31 186 ILE A CA 1
ATOM 1428 C C . ILE A 1 186 ? -28.266 -24.933 47.725 1.00 72.31 186 ILE A C 1
ATOM 1430 O O . ILE A 1 186 ? -29.206 -24.912 48.519 1.00 72.31 186 ILE A O 1
ATOM 1434 N N . GLU A 1 187 ? -27.621 -26.061 47.429 1.00 73.12 187 GLU A N 1
ATOM 1435 C CA . GLU A 1 187 ? -27.975 -27.350 48.026 1.00 73.12 187 GLU A CA 1
ATOM 1436 C C . GLU A 1 187 ? -27.735 -27.354 49.546 1.00 73.12 187 GLU A C 1
ATOM 1438 O O . GLU A 1 187 ? -28.630 -27.738 50.301 1.00 73.12 187 GLU A O 1
ATOM 1443 N N . GLU A 1 188 ? -26.609 -26.802 50.013 1.00 73.19 188 GLU A N 1
ATOM 1444 C CA . GLU A 1 188 ? -26.318 -26.640 51.448 1.00 73.19 188 GLU A CA 1
ATOM 1445 C C . GLU A 1 188 ? -27.351 -25.742 52.156 1.00 73.19 188 GLU A C 1
ATOM 1447 O O . GLU A 1 188 ? -27.866 -26.084 53.224 1.00 73.19 188 GLU A O 1
ATOM 1452 N N . LEU A 1 189 ? -27.726 -24.615 51.544 1.00 68.69 189 LEU A N 1
ATOM 1453 C CA . LEU A 1 189 ? -28.737 -23.713 52.105 1.00 68.69 189 LEU A CA 1
ATOM 1454 C C . LEU A 1 189 ? -30.149 -24.313 52.082 1.00 68.69 189 LEU A C 1
ATOM 1456 O O . LEU A 1 189 ? -30.952 -24.031 52.975 1.00 68.69 189 LEU A O 1
ATOM 1460 N N . ARG A 1 190 ? -30.469 -25.161 51.094 1.00 73.62 190 ARG A N 1
ATOM 1461 C CA . ARG A 1 190 ? -31.732 -25.917 51.064 1.00 73.62 190 ARG A CA 1
ATOM 1462 C C . ARG A 1 190 ? -31.793 -26.909 52.224 1.00 73.62 190 ARG A C 1
ATOM 1464 O O . ARG A 1 190 ? -32.833 -26.974 52.883 1.00 73.62 190 ARG A O 1
ATOM 1471 N N . GLU A 1 191 ? -30.698 -27.605 52.530 1.00 74.38 191 GLU A N 1
ATOM 1472 C CA . GLU A 1 191 ? -30.606 -28.483 53.707 1.00 74.38 191 GLU A CA 1
ATOM 1473 C C . GLU A 1 191 ? -30.709 -27.701 55.033 1.00 74.38 191 GLU A C 1
ATOM 1475 O O . GLU A 1 191 ? -31.402 -28.136 55.964 1.00 74.38 191 GLU A O 1
ATOM 1480 N N . GLU A 1 192 ? -30.076 -26.525 55.134 1.00 71.62 192 GLU A N 1
ATOM 1481 C CA . GLU A 1 192 ? -30.189 -25.637 56.302 1.00 71.62 192 GLU A CA 1
ATOM 1482 C C . GLU A 1 192 ? -31.643 -25.177 56.508 1.00 71.62 192 GLU A C 1
ATOM 1484 O O . GLU A 1 192 ? -32.198 -25.297 57.607 1.00 71.62 192 GLU A O 1
ATOM 1489 N N . ALA A 1 193 ? -32.302 -24.725 55.438 1.00 66.44 193 ALA A N 1
ATOM 1490 C CA . ALA A 1 193 ? -33.699 -24.306 55.463 1.00 66.44 193 ALA A CA 1
ATOM 1491 C C . ALA A 1 193 ? -34.647 -25.464 55.818 1.00 66.44 193 ALA A C 1
ATOM 1493 O O . ALA A 1 193 ? -35.599 -25.272 56.577 1.00 66.44 193 ALA A O 1
ATOM 1494 N N . GLU A 1 194 ? -34.396 -26.675 55.315 1.00 71.44 194 GLU A N 1
ATOM 1495 C CA . GLU A 1 194 ? -35.177 -27.867 55.656 1.00 71.44 194 GLU A CA 1
ATOM 1496 C C . GLU A 1 194 ? -35.000 -28.256 57.132 1.00 71.44 194 GLU A C 1
ATOM 1498 O O . GLU A 1 194 ? -35.976 -28.566 57.820 1.00 71.44 194 GLU A O 1
ATOM 1503 N N . THR A 1 195 ? -33.784 -28.126 57.665 1.00 74.00 195 THR A N 1
ATOM 1504 C CA . THR A 1 195 ? -33.493 -28.342 59.089 1.00 74.00 195 THR A CA 1
ATOM 1505 C C . THR A 1 195 ? -34.220 -27.326 59.978 1.00 74.00 195 THR A C 1
ATOM 1507 O O . THR A 1 195 ? -34.822 -27.702 60.989 1.00 74.00 195 THR A O 1
ATOM 1510 N N . LEU A 1 196 ? -34.223 -26.044 59.598 1.00 68.88 196 LEU A N 1
ATOM 1511 C CA . LEU A 1 196 ? -34.950 -24.984 60.307 1.00 68.88 196 LEU A CA 1
ATOM 1512 C C . LEU A 1 196 ? -36.471 -25.182 60.237 1.00 68.88 196 LEU A C 1
ATOM 1514 O O . LEU A 1 196 ? -37.159 -25.007 61.246 1.00 68.88 196 LEU A O 1
ATOM 1518 N N . ARG A 1 197 ? -36.998 -25.614 59.083 1.00 68.31 197 ARG A N 1
ATOM 1519 C CA . ARG A 1 197 ? -38.413 -25.992 58.923 1.00 68.31 197 ARG A CA 1
ATOM 1520 C C . ARG A 1 197 ? -38.785 -27.150 59.840 1.00 68.31 197 ARG A C 1
ATOM 1522 O O . ARG A 1 197 ? -39.779 -27.050 60.551 1.00 68.31 197 ARG A O 1
ATOM 1529 N N . ALA A 1 198 ? -37.971 -28.203 59.885 1.00 70.00 198 ALA A N 1
ATOM 1530 C CA . ALA A 1 198 ? -38.207 -29.347 60.760 1.00 70.00 198 ALA A CA 1
ATOM 1531 C C . ALA A 1 198 ? -38.180 -28.954 62.248 1.00 70.00 198 ALA A C 1
ATOM 1533 O O . ALA A 1 198 ? -39.008 -29.432 63.026 1.00 70.00 198 ALA A O 1
ATOM 1534 N N . ARG A 1 199 ? -37.273 -28.047 62.647 1.00 67.81 199 ARG A N 1
ATOM 1535 C CA . ARG A 1 199 ? -37.232 -27.482 64.008 1.00 67.81 199 ARG A CA 1
ATOM 1536 C C . ARG A 1 199 ? -38.518 -26.714 64.326 1.00 67.81 199 ARG A C 1
ATOM 1538 O O . ARG A 1 199 ? -39.136 -26.954 65.357 1.00 67.81 199 ARG A O 1
ATOM 1545 N N . PHE A 1 200 ? -38.974 -25.875 63.399 1.00 63.91 200 PHE A N 1
ATOM 1546 C CA . PHE A 1 200 ? -40.221 -25.127 63.545 1.00 63.91 200 PHE A CA 1
ATOM 1547 C C . PHE A 1 200 ? -41.468 -26.026 63.610 1.00 63.91 200 PHE A C 1
ATOM 1549 O O . PHE A 1 200 ? -42.358 -25.785 64.424 1.00 63.91 200 PHE A O 1
ATOM 1556 N N . GLU A 1 201 ? -41.556 -27.059 62.769 1.00 66.31 201 GLU A N 1
ATOM 1557 C CA . GLU A 1 201 ? -42.673 -28.011 62.784 1.00 66.31 201 GLU A CA 1
ATOM 1558 C C . GLU A 1 201 ? -42.719 -28.820 64.086 1.00 66.31 201 GLU A C 1
ATOM 1560 O O . GLU A 1 201 ? -43.805 -29.058 64.623 1.00 66.31 201 GLU A O 1
ATOM 1565 N N . ALA A 1 202 ? -41.555 -29.186 64.633 1.00 62.97 202 ALA A N 1
ATOM 1566 C CA . ALA A 1 202 ? -41.454 -29.824 65.940 1.00 62.97 202 ALA A CA 1
ATOM 1567 C C . ALA A 1 202 ? -41.934 -28.892 67.068 1.00 62.97 202 ALA A C 1
ATOM 1569 O O . ALA A 1 202 ? -42.741 -29.312 67.897 1.00 62.97 202 ALA A O 1
ATOM 1570 N N . ASP A 1 203 ? -41.534 -27.618 67.046 1.00 56.50 203 ASP A N 1
ATOM 1571 C CA . ASP A 1 203 ? -41.961 -26.615 68.033 1.00 56.50 203 ASP A CA 1
ATOM 1572 C C . ASP A 1 203 ? -43.453 -26.247 67.899 1.00 56.50 203 ASP A C 1
ATOM 1574 O O . ASP A 1 203 ? -44.111 -25.870 68.870 1.00 56.50 203 ASP A O 1
ATOM 1578 N N . ALA A 1 204 ? -44.031 -26.358 66.697 1.00 55.81 204 ALA A N 1
ATOM 1579 C CA . ALA A 1 204 ? -45.458 -26.138 66.460 1.00 55.81 204 ALA A CA 1
ATOM 1580 C C . ALA A 1 204 ? -46.342 -27.282 66.988 1.00 55.81 204 ALA A C 1
ATOM 1582 O O . ALA A 1 204 ? -47.512 -27.046 67.298 1.00 55.81 204 ALA A O 1
ATOM 1583 N N . ALA A 1 205 ? -45.802 -28.498 67.108 1.00 53.59 205 ALA A N 1
ATOM 1584 C CA . ALA A 1 205 ? -46.511 -29.651 67.659 1.00 53.59 205 ALA A CA 1
ATOM 1585 C C . ALA A 1 205 ? -46.655 -29.602 69.196 1.00 53.59 205 ALA A C 1
ATOM 1587 O O . ALA A 1 205 ? -47.528 -30.282 69.738 1.00 53.59 205 ALA A O 1
ATOM 1588 N N . ASP A 1 206 ? -45.852 -28.782 69.882 1.00 47.16 206 ASP A N 1
ATOM 1589 C CA . ASP A 1 206 ? -45.829 -28.634 71.347 1.00 47.16 206 ASP A CA 1
ATOM 1590 C C . ASP A 1 206 ? -46.729 -27.487 71.879 1.00 47.16 206 ASP A C 1
ATOM 1592 O O . ASP A 1 206 ? -46.646 -27.108 73.046 1.00 47.16 206 ASP A O 1
ATOM 1596 N N . ASP A 1 207 ? -47.634 -26.939 71.051 1.00 46.25 207 ASP A N 1
ATOM 1597 C CA . ASP A 1 207 ? -48.595 -25.883 71.426 1.00 46.25 207 ASP A CA 1
ATOM 1598 C C . ASP A 1 207 ? -50.011 -26.454 71.699 1.00 46.25 207 ASP A C 1
ATOM 1600 O O . ASP A 1 207 ? -50.798 -26.650 70.766 1.00 46.25 207 ASP A O 1
ATOM 1604 N N . PRO A 1 208 ? -50.396 -26.726 72.964 1.00 43.75 208 PRO A N 1
ATOM 1605 C CA . PRO A 1 208 ? -51.718 -27.258 73.295 1.00 43.75 208 PRO A CA 1
ATOM 1606 C C . PRO A 1 208 ? -52.861 -26.223 73.249 1.00 43.75 208 PRO A C 1
ATOM 1608 O O . PRO A 1 208 ? -54.013 -26.614 73.451 1.00 43.75 208 PRO A O 1
ATOM 1611 N N . GLU A 1 209 ? -52.609 -24.931 72.983 1.00 42.06 209 GLU A N 1
ATOM 1612 C CA . GLU A 1 209 ? -53.640 -23.871 73.054 1.00 42.06 209 GLU A CA 1
ATOM 1613 C C . GLU A 1 209 ? -53.969 -23.201 71.703 1.00 42.06 209 GLU A C 1
ATOM 1615 O O . GLU A 1 209 ? -54.725 -22.229 71.636 1.00 42.06 209 GLU A O 1
ATOM 1620 N N . GLY A 1 210 ? -53.487 -23.756 70.591 1.00 41.19 210 GLY A N 1
ATOM 1621 C CA . GLY A 1 210 ? -53.761 -23.281 69.232 1.00 41.19 210 GLY A CA 1
ATOM 1622 C C . GLY A 1 210 ? -55.037 -23.827 68.572 1.00 41.19 210 GLY A C 1
ATOM 1623 O O . GLY A 1 210 ? -54.995 -24.161 67.394 1.00 41.19 210 GLY A O 1
ATOM 1624 N N . SER A 1 211 ? -56.171 -23.946 69.273 1.00 30.83 211 SER A N 1
ATOM 1625 C CA . SER A 1 211 ? -57.470 -24.159 68.601 1.00 30.83 211 SER A CA 1
ATOM 1626 C C . SER A 1 211 ? -58.182 -22.815 68.416 1.00 30.83 211 SER A C 1
ATOM 1628 O O . SER A 1 211 ? -58.408 -22.126 69.412 1.00 30.83 211 SER A O 1
ATOM 1630 N N . PRO A 1 212 ? -58.569 -22.412 67.190 1.00 35.09 212 PRO A N 1
ATOM 1631 C CA . PRO A 1 212 ? -59.335 -21.190 66.998 1.00 35.09 212 PRO A CA 1
ATOM 1632 C C . PRO A 1 212 ? -60.694 -21.339 67.688 1.00 35.09 212 PRO A C 1
ATOM 1634 O O . PRO A 1 212 ? -61.422 -22.300 67.436 1.00 35.09 212 PRO A O 1
ATOM 1637 N N . SER A 1 213 ? -61.053 -20.385 68.547 1.00 31.23 213 SER A N 1
ATOM 1638 C CA . SER A 1 213 ? -62.406 -20.268 69.081 1.00 31.23 213 SER A CA 1
ATOM 1639 C C . SER A 1 213 ? -63.386 -20.085 67.922 1.00 31.23 213 SER A C 1
ATOM 1641 O O . SER A 1 213 ? -63.374 -19.065 67.230 1.00 31.23 213 SER A O 1
ATOM 1643 N N . SER A 1 214 ? -64.221 -21.096 67.702 1.00 32.00 214 SER A N 1
ATOM 1644 C CA . SER A 1 214 ? -65.324 -21.084 66.754 1.00 32.00 214 SER A CA 1
ATOM 1645 C C . SER A 1 214 ? -66.421 -20.137 67.241 1.00 32.00 214 SER A C 1
ATOM 1647 O O . SER A 1 214 ? -67.269 -20.534 68.033 1.00 32.00 214 SER A O 1
ATOM 1649 N N . ASP A 1 215 ? -66.421 -18.907 66.746 1.00 32.50 215 ASP A N 1
ATOM 1650 C CA . ASP A 1 215 ? -67.591 -18.033 66.772 1.00 32.50 215 ASP A CA 1
ATOM 1651 C C . ASP A 1 215 ? -67.634 -17.241 65.463 1.00 32.50 215 ASP A C 1
ATOM 1653 O O . ASP A 1 215 ? -67.032 -16.172 65.354 1.00 32.50 215 ASP A O 1
ATOM 1657 N N . ARG A 1 216 ? -68.319 -17.800 64.452 1.00 33.66 216 ARG A N 1
ATOM 1658 C CA . ARG A 1 216 ? -69.047 -17.070 63.396 1.00 33.66 216 ARG A CA 1
ATOM 1659 C C . ARG A 1 216 ? -69.836 -18.025 62.488 1.00 33.66 216 ARG A C 1
ATOM 1661 O O . ARG A 1 216 ? -69.277 -18.720 61.653 1.00 33.66 216 ARG A O 1
ATOM 1668 N N . ASP A 1 217 ? -71.142 -17.962 62.719 1.00 32.09 217 ASP A N 1
ATOM 1669 C CA . ASP A 1 217 ? -72.271 -17.974 61.783 1.00 32.09 217 ASP A CA 1
ATOM 1670 C C . ASP A 1 217 ? -72.546 -19.191 60.877 1.00 32.09 217 ASP A C 1
ATOM 1672 O O . ASP A 1 217 ? -71.802 -19.551 59.968 1.00 32.09 217 ASP A O 1
ATOM 1676 N N . ASP A 1 218 ? -73.726 -19.761 61.124 1.00 33.72 218 ASP A N 1
ATOM 1677 C CA . ASP A 1 218 ? -74.412 -20.789 60.355 1.00 33.72 218 ASP A CA 1
ATOM 1678 C C . ASP A 1 218 ? -74.883 -20.261 58.988 1.00 33.72 218 ASP A C 1
ATOM 1680 O O . ASP A 1 218 ? -75.646 -19.298 58.910 1.00 33.72 218 ASP A O 1
ATOM 1684 N N . GLY A 1 219 ? -74.588 -21.017 57.925 1.00 32.31 219 GLY A N 1
ATOM 1685 C CA . GLY A 1 219 ? -75.496 -21.147 56.781 1.00 32.31 219 GLY A CA 1
ATOM 1686 C C . GLY A 1 219 ? -74.865 -21.046 55.395 1.00 32.31 219 GLY A C 1
ATOM 1687 O O . GLY A 1 219 ? -74.853 -19.972 54.815 1.00 32.31 219 GLY A O 1
ATOM 1688 N N . ASP A 1 220 ? -74.484 -22.181 54.803 1.00 31.89 220 ASP A N 1
ATOM 1689 C CA . ASP A 1 220 ? -75.188 -22.729 53.630 1.00 31.89 220 ASP A CA 1
ATOM 1690 C C . ASP A 1 220 ? -74.710 -24.162 53.331 1.00 31.89 220 ASP A C 1
ATOM 1692 O O . ASP A 1 220 ? -73.539 -24.507 53.480 1.00 31.89 220 ASP A O 1
ATOM 1696 N N . ARG A 1 221 ? -75.647 -25.030 52.947 1.00 34.06 221 ARG A N 1
ATOM 1697 C CA . ARG A 1 221 ? -75.421 -26.447 52.646 1.00 34.06 221 ARG A CA 1
ATOM 1698 C C . ARG A 1 221 ? -75.211 -26.636 51.145 1.00 34.06 221 ARG A C 1
ATOM 1700 O O . ARG A 1 221 ? -76.139 -26.427 50.372 1.00 34.06 221 ARG A O 1
ATOM 1707 N N . GLY A 1 222 ? -74.080 -27.225 50.762 1.00 31.00 222 GLY A N 1
ATOM 1708 C CA . GLY A 1 222 ? -73.857 -27.775 49.422 1.00 31.00 222 GLY A CA 1
ATOM 1709 C C . GLY A 1 222 ? -72.900 -28.964 49.455 1.00 31.00 222 GLY A C 1
ATOM 1710 O O . GLY A 1 222 ? -71.695 -28.800 49.540 1.00 31.00 222 GLY A O 1
ATOM 1711 N N . ASN A 1 223 ? -73.463 -30.169 49.430 1.00 31.81 223 ASN A N 1
ATOM 1712 C CA . ASN A 1 223 ? -72.792 -31.466 49.511 1.00 31.81 223 ASN A CA 1
ATOM 1713 C C . ASN A 1 223 ? -72.164 -31.900 48.171 1.00 31.81 223 ASN A C 1
ATOM 1715 O O . ASN A 1 223 ? -72.906 -31.984 47.194 1.00 31.81 223 ASN A O 1
ATOM 1719 N N . SER A 1 224 ? -70.898 -32.340 48.170 1.00 31.27 224 SER A N 1
ATOM 1720 C CA . SER A 1 224 ? -70.494 -33.594 47.499 1.00 31.27 224 SER A CA 1
ATOM 1721 C C . SER A 1 224 ? -69.073 -34.054 47.870 1.00 31.27 224 SER A C 1
ATOM 1723 O O . SER A 1 224 ? -68.097 -33.445 47.458 1.00 31.27 224 SER A O 1
ATOM 1725 N N . ASN A 1 225 ? -69.023 -35.176 48.598 1.00 28.50 225 ASN A N 1
ATOM 1726 C CA . ASN A 1 225 ? -68.080 -36.303 48.518 1.00 28.50 225 ASN A CA 1
ATOM 1727 C C . ASN A 1 225 ? -66.571 -36.050 48.325 1.00 28.50 225 ASN A C 1
ATOM 1729 O O . ASN A 1 225 ? -66.097 -35.920 47.207 1.00 28.50 225 ASN A O 1
ATOM 1733 N N . GLY A 1 226 ? -65.845 -36.176 49.439 1.00 28.69 226 GLY A N 1
ATOM 1734 C CA . GLY A 1 226 ? -64.874 -37.247 49.694 1.00 28.69 226 GLY A CA 1
ATOM 1735 C C . GLY A 1 226 ? -63.832 -37.574 48.627 1.00 28.69 226 GLY A C 1
ATOM 1736 O O . GLY A 1 226 ? -64.123 -38.358 47.735 1.00 28.69 226 GLY A O 1
ATOM 1737 N N . ASP A 1 227 ? -62.599 -37.151 48.894 1.00 25.36 227 ASP A N 1
ATOM 1738 C CA . ASP A 1 227 ? -61.435 -38.028 48.817 1.00 25.36 227 ASP A CA 1
ATOM 1739 C C . ASP A 1 227 ? -60.553 -37.768 50.040 1.00 25.36 227 ASP A C 1
ATOM 1741 O O . ASP A 1 227 ? -60.307 -36.631 50.445 1.00 25.36 227 ASP A O 1
ATOM 1745 N N . ALA A 1 228 ? -60.195 -38.864 50.700 1.00 31.14 228 ALA A N 1
ATOM 1746 C CA . ALA A 1 228 ? -59.223 -38.890 51.768 1.00 31.14 228 ALA A CA 1
ATOM 1747 C C . ALA A 1 228 ? -57.849 -38.813 51.115 1.00 31.14 228 ALA A C 1
ATOM 1749 O O . ALA A 1 228 ? -57.439 -39.778 50.475 1.00 31.14 228 ALA A O 1
ATOM 1750 N N . ASP A 1 229 ? -57.151 -37.700 51.301 1.00 24.97 229 ASP A N 1
ATOM 1751 C CA . ASP A 1 229 ? -55.719 -37.669 51.066 1.00 24.97 229 ASP A CA 1
ATOM 1752 C C . ASP A 1 229 ? -55.010 -36.939 52.197 1.00 24.97 229 ASP A C 1
ATOM 1754 O O . ASP A 1 229 ? -55.566 -36.068 52.869 1.00 24.97 229 ASP A O 1
ATOM 1758 N N . ALA A 1 230 ? -53.826 -37.461 52.476 1.00 26.86 230 ALA A N 1
ATOM 1759 C CA . ALA A 1 230 ? -53.028 -37.253 53.663 1.00 26.86 230 ALA A CA 1
ATOM 1760 C C . ALA A 1 230 ? -52.740 -35.776 53.967 1.00 26.86 230 ALA A C 1
ATOM 1762 O O . ALA A 1 230 ? -52.832 -34.909 53.103 1.00 26.86 230 ALA A O 1
ATOM 1763 N N . PHE A 1 231 ? -52.336 -35.517 55.214 1.00 29.23 231 PHE A N 1
ATOM 1764 C CA . PHE A 1 231 ? -51.628 -34.305 55.621 1.00 29.23 231 PHE A CA 1
ATOM 1765 C C . PHE A 1 231 ? -50.523 -33.978 54.599 1.00 29.23 231 PHE A C 1
ATOM 1767 O O . PHE A 1 231 ? -49.425 -34.523 54.673 1.00 29.23 231 PHE A O 1
ATOM 1774 N N . SER A 1 232 ? -50.831 -33.121 53.626 1.00 27.55 232 SER A N 1
ATOM 1775 C CA . SER A 1 232 ? -49.828 -32.453 52.807 1.00 27.55 232 SER A CA 1
ATOM 1776 C C . SER A 1 232 ? -49.184 -31.407 53.707 1.00 27.55 232 SER A C 1
ATOM 1778 O O . SER A 1 232 ? -49.928 -30.631 54.320 1.00 27.55 232 SER A O 1
ATOM 1780 N N . PRO A 1 233 ? -47.846 -31.366 53.821 1.00 35.31 233 PRO A N 1
ATOM 1781 C CA . PRO A 1 233 ? -47.192 -30.285 54.533 1.00 35.31 233 PRO A CA 1
ATOM 1782 C C . PRO A 1 233 ? -47.630 -28.990 53.851 1.00 35.31 233 PRO A C 1
ATOM 1784 O O . PRO A 1 233 ? -47.679 -28.901 52.620 1.00 35.31 233 PRO A O 1
ATOM 1787 N N . VAL A 1 234 ? -48.058 -28.021 54.653 1.00 36.59 234 VAL A N 1
ATOM 1788 C CA . VAL A 1 234 ? -48.325 -26.671 54.167 1.00 36.59 234 VAL A CA 1
ATOM 1789 C C . VAL A 1 234 ? -47.034 -26.219 53.493 1.00 36.59 234 VAL A C 1
ATOM 1791 O O . VAL A 1 234 ? -45.989 -26.226 54.133 1.00 36.59 234 VAL A O 1
ATOM 1794 N N . SER A 1 235 ? -47.073 -25.900 52.198 1.00 41.41 235 SER A N 1
ATOM 1795 C CA . SER A 1 235 ? -45.906 -25.366 51.501 1.00 41.41 235 SER A CA 1
ATOM 1796 C C . SER A 1 235 ? -45.556 -24.031 52.146 1.00 41.41 235 SER A C 1
ATOM 1798 O O . SER A 1 235 ? -46.248 -23.033 51.942 1.00 41.41 235 SER A O 1
ATOM 1800 N N . VAL A 1 236 ? -44.529 -24.047 52.987 1.00 53.53 236 VAL A N 1
ATOM 1801 C CA . VAL A 1 236 ? -44.019 -22.884 53.701 1.00 53.53 236 VAL A CA 1
ATOM 1802 C C . VAL A 1 236 ? -43.282 -22.005 52.686 1.00 53.53 236 VAL A C 1
ATOM 1804 O O . VAL A 1 236 ? -42.086 -22.175 52.455 1.00 53.53 236 VAL A O 1
ATOM 1807 N N . THR A 1 237 ? -44.013 -21.118 52.011 1.00 60.28 237 THR A N 1
ATOM 1808 C CA . THR A 1 237 ? -43.434 -20.088 51.138 1.00 60.28 237 THR A CA 1
ATOM 1809 C C . THR A 1 237 ? -42.915 -18.920 51.986 1.00 60.28 237 THR A C 1
ATOM 1811 O O . THR A 1 237 ? -43.468 -18.681 53.066 1.00 60.28 237 THR A O 1
ATOM 1814 N N . PRO A 1 238 ? -41.900 -18.162 51.531 1.00 64.56 238 PRO A N 1
ATOM 1815 C CA . PRO A 1 238 ? -41.358 -17.014 52.271 1.00 64.56 238 PRO A CA 1
ATOM 1816 C C . PRO A 1 238 ? -42.443 -16.030 52.740 1.00 64.56 238 PRO A C 1
ATOM 1818 O O . PRO A 1 238 ? -42.421 -15.553 53.873 1.00 64.56 238 PRO A O 1
ATOM 1821 N N . GLU A 1 239 ? -43.465 -15.819 51.909 1.00 64.38 239 GLU A N 1
ATOM 1822 C CA . GLU A 1 239 ? -44.632 -14.984 52.213 1.00 64.38 239 GLU A CA 1
ATOM 1823 C C . GLU A 1 239 ? -45.435 -15.521 53.408 1.00 64.38 239 GLU A C 1
ATOM 1825 O O . GLU A 1 239 ? -45.729 -14.785 54.350 1.00 64.38 239 GLU A O 1
ATOM 1830 N N . THR A 1 240 ? -45.718 -16.826 53.437 1.00 67.44 240 THR A N 1
ATOM 1831 C CA . THR A 1 240 ? -46.444 -17.450 54.558 1.00 67.44 240 THR A CA 1
ATOM 1832 C C . THR A 1 240 ? -45.637 -17.447 55.861 1.00 67.44 240 THR A C 1
ATOM 1834 O O . THR A 1 240 ? -46.212 -17.320 56.945 1.00 67.44 240 THR A O 1
ATOM 1837 N N . VAL A 1 241 ? -44.304 -17.536 55.779 1.00 71.50 241 VAL A N 1
ATOM 1838 C CA . VAL A 1 241 ? -43.388 -17.423 56.931 1.00 71.50 241 VAL A CA 1
ATOM 1839 C C . VAL A 1 241 ? -43.412 -16.005 57.486 1.00 71.50 241 VAL A C 1
ATOM 1841 O O . VAL A 1 241 ? -43.536 -15.818 58.699 1.00 71.50 241 VAL A O 1
ATOM 1844 N N . ALA A 1 242 ? -43.343 -15.007 56.605 1.00 71.88 242 ALA A N 1
ATOM 1845 C CA . ALA A 1 242 ? -43.368 -13.599 56.969 1.00 71.88 242 ALA A CA 1
ATOM 1846 C C . ALA A 1 242 ? -44.694 -13.201 57.643 1.00 71.88 242 ALA A C 1
ATOM 1848 O O . ALA A 1 242 ? -44.666 -12.589 58.715 1.00 71.88 242 ALA A O 1
ATOM 1849 N N . GLU A 1 243 ? -45.841 -13.619 57.095 1.00 73.94 243 GLU A N 1
ATOM 1850 C CA . GLU A 1 243 ? -47.165 -13.389 57.699 1.00 73.94 243 GLU A CA 1
ATOM 1851 C C . GLU A 1 243 ? -47.292 -14.059 59.076 1.00 73.94 243 GLU A C 1
ATOM 1853 O O . GLU A 1 243 ? -47.810 -13.484 60.045 1.00 73.94 243 GLU A O 1
ATOM 1858 N N . ARG A 1 244 ? -46.781 -15.289 59.206 1.00 73.44 244 ARG A N 1
ATOM 1859 C CA . ARG A 1 244 ? -46.827 -16.026 60.472 1.00 73.44 244 ARG A CA 1
ATOM 1860 C C . ARG A 1 244 ? -45.931 -15.394 61.534 1.00 73.44 244 ARG A C 1
ATOM 1862 O O . ARG A 1 244 ? -46.324 -15.321 62.700 1.00 73.44 244 ARG A O 1
ATOM 1869 N N . ARG A 1 245 ? -44.760 -14.899 61.134 1.00 80.88 245 ARG A N 1
ATOM 1870 C CA . ARG A 1 245 ? -43.835 -14.141 61.981 1.00 80.88 245 ARG A CA 1
ATOM 1871 C C . ARG A 1 245 ? -44.481 -12.864 62.512 1.00 80.88 245 ARG A C 1
ATOM 1873 O O . ARG A 1 245 ? -44.350 -12.562 63.697 1.00 80.88 245 ARG A O 1
ATOM 1880 N N . GLU A 1 246 ? -45.202 -12.137 61.665 1.00 79.88 246 GLU A N 1
ATOM 1881 C CA . GLU A 1 246 ? -45.934 -10.934 62.068 1.00 79.88 246 GLU A CA 1
ATOM 1882 C C . GLU A 1 246 ? -47.047 -11.261 63.074 1.00 79.88 246 GLU A C 1
ATOM 1884 O O . GLU A 1 246 ? -47.119 -10.644 64.138 1.00 79.88 246 GLU A O 1
ATOM 1889 N N . THR A 1 247 ? -47.795 -12.339 62.828 1.00 80.31 247 THR A N 1
ATOM 1890 C CA . THR A 1 247 ? -48.822 -12.844 63.756 1.00 80.31 247 THR A CA 1
ATOM 1891 C C . THR A 1 247 ? -48.241 -13.196 65.136 1.00 80.31 247 THR A C 1
ATOM 1893 O O . THR A 1 247 ? -48.826 -12.879 66.172 1.00 80.31 247 THR A O 1
ATOM 1896 N N . LEU A 1 248 ? -47.080 -13.863 65.195 1.00 82.06 248 LEU A N 1
ATOM 1897 C CA . LEU A 1 248 ? -46.438 -14.202 66.474 1.00 82.06 248 LEU A CA 1
ATOM 1898 C C . LEU A 1 248 ? -45.885 -12.965 67.195 1.00 82.06 248 LEU A C 1
ATOM 1900 O O . LEU A 1 248 ? -45.958 -12.894 68.423 1.00 82.06 248 LEU A O 1
ATOM 1904 N N . ARG A 1 249 ? -45.384 -11.967 66.456 1.00 82.56 249 ARG A N 1
ATOM 1905 C CA . ARG A 1 249 ? -44.945 -10.683 67.028 1.00 82.56 249 ARG A CA 1
ATOM 1906 C C . ARG A 1 249 ? -46.105 -9.907 67.649 1.00 82.56 249 ARG A C 1
ATOM 1908 O O . ARG A 1 249 ? -45.907 -9.324 68.716 1.00 82.56 249 ARG A O 1
ATOM 1915 N N . GLU A 1 250 ? -47.284 -9.941 67.031 1.00 82.88 250 GLU A N 1
ATOM 1916 C CA . GLU A 1 250 ? -48.513 -9.350 67.573 1.00 82.88 250 GLU A CA 1
ATOM 1917 C C . GLU A 1 250 ? -48.940 -10.055 68.870 1.00 82.88 250 GLU A C 1
ATOM 1919 O O . GLU A 1 250 ? -49.057 -9.405 69.909 1.00 82.88 250 GLU A O 1
ATOM 1924 N N . ARG A 1 251 ? -49.016 -11.396 68.866 1.00 81.31 251 ARG A N 1
ATOM 1925 C CA . ARG A 1 251 ? -49.323 -12.199 70.070 1.00 81.31 251 ARG A CA 1
ATOM 1926 C C . ARG A 1 251 ? -48.329 -11.963 71.208 1.00 81.31 251 ARG A C 1
ATOM 1928 O O . ARG A 1 251 ? -48.727 -11.874 72.367 1.00 81.31 251 ARG A O 1
ATOM 1935 N N . ARG A 1 252 ? -47.034 -11.828 70.903 1.00 88.19 252 ARG A N 1
ATOM 1936 C CA . ARG A 1 252 ? -46.012 -11.450 71.894 1.00 88.19 252 ARG A CA 1
ATOM 1937 C C . ARG A 1 252 ? -46.272 -10.052 72.461 1.00 88.19 252 ARG A C 1
ATOM 1939 O O . ARG A 1 252 ? -46.072 -9.836 73.654 1.00 88.19 252 ARG A O 1
ATOM 1946 N N . GLY A 1 253 ? -46.709 -9.109 71.626 1.00 82.75 253 GLY A N 1
ATOM 1947 C CA . GLY A 1 253 ? -47.120 -7.768 72.047 1.00 82.75 253 GLY A CA 1
ATOM 1948 C C . GLY A 1 253 ? -48.256 -7.809 73.070 1.00 82.75 253 GLY A C 1
ATOM 1949 O O . GLY A 1 253 ? -48.108 -7.264 74.164 1.00 82.75 253 GLY A O 1
ATOM 1950 N N . GLU A 1 254 ? -49.328 -8.542 72.765 1.00 84.81 254 GLU A N 1
ATOM 1951 C CA . GLU A 1 254 ? -50.458 -8.760 73.683 1.00 84.81 254 GLU A CA 1
ATOM 1952 C C . GLU A 1 254 ? -50.011 -9.426 74.996 1.00 84.81 254 GLU A C 1
ATOM 1954 O O . GLU A 1 254 ? -50.428 -9.040 76.094 1.00 84.81 254 GLU A O 1
ATOM 1959 N N . LEU A 1 255 ? -49.112 -10.413 74.911 1.00 86.38 255 LEU A N 1
ATOM 1960 C CA . LEU A 1 255 ? -48.593 -11.112 76.083 1.00 86.38 255 LEU A CA 1
ATOM 1961 C C . LEU A 1 255 ? -47.748 -10.191 76.979 1.00 86.38 255 LEU A C 1
ATOM 1963 O O . LEU A 1 255 ? -47.866 -10.252 78.203 1.00 86.38 255 LEU A O 1
ATOM 1967 N N . ARG A 1 256 ? -46.935 -9.306 76.388 1.00 86.25 256 ARG A N 1
ATOM 1968 C CA . ARG A 1 256 ? -46.147 -8.292 77.110 1.00 86.25 256 ARG A CA 1
ATOM 1969 C C . ARG A 1 256 ? -47.034 -7.289 77.837 1.00 86.25 256 ARG A C 1
ATOM 1971 O O . ARG A 1 256 ? -46.748 -6.956 78.990 1.00 86.25 256 ARG A O 1
ATOM 1978 N N . GLU A 1 257 ? -48.123 -6.847 77.210 1.00 86.31 257 GLU A N 1
ATOM 1979 C CA . GLU A 1 257 ? -49.132 -6.017 77.879 1.00 86.31 257 GLU A CA 1
ATOM 1980 C C . GLU A 1 257 ? -49.740 -6.758 79.073 1.00 86.31 257 GLU A C 1
ATOM 1982 O O . GLU A 1 257 ? -49.787 -6.223 80.185 1.00 86.31 257 GLU A O 1
ATOM 1987 N N . ARG A 1 258 ? -50.089 -8.038 78.897 1.00 84.00 258 ARG A N 1
ATOM 1988 C CA . ARG A 1 258 ? -50.634 -8.866 79.977 1.00 84.00 258 ARG A CA 1
ATOM 1989 C C . ARG A 1 258 ? -49.640 -9.097 81.118 1.00 84.00 258 ARG A C 1
ATOM 1991 O O . ARG A 1 258 ? -50.032 -9.094 82.285 1.00 84.00 258 ARG A O 1
ATOM 1998 N N . ILE A 1 259 ? -48.354 -9.272 80.815 1.00 88.38 259 ILE A N 1
ATOM 1999 C CA . ILE A 1 259 ? -47.271 -9.360 81.808 1.00 88.38 259 ILE A CA 1
ATOM 2000 C C . ILE A 1 259 ? -47.157 -8.052 82.595 1.00 88.38 259 ILE A C 1
ATOM 2002 O O . ILE A 1 259 ? -47.002 -8.090 83.819 1.00 88.38 259 ILE A O 1
ATOM 2006 N N . ALA A 1 260 ? -47.257 -6.900 81.926 1.00 85.50 260 ALA A N 1
ATOM 2007 C CA . ALA A 1 260 ? -47.230 -5.596 82.580 1.00 85.50 260 ALA A CA 1
ATOM 2008 C C . ALA A 1 260 ? -48.433 -5.407 83.523 1.00 85.50 260 ALA A C 1
ATOM 2010 O O . ALA A 1 260 ? -48.243 -4.989 84.669 1.00 85.50 260 ALA A O 1
ATOM 2011 N N . GLU A 1 261 ? -49.639 -5.793 83.090 1.00 87.12 261 GLU A N 1
ATOM 2012 C CA . GLU A 1 261 ? -50.849 -5.801 83.924 1.00 87.12 261 GLU A CA 1
ATOM 2013 C C . GLU A 1 261 ? -50.697 -6.717 85.143 1.00 87.12 261 GLU A C 1
ATOM 2015 O O . GLU A 1 261 ? -50.827 -6.259 86.279 1.00 87.12 261 GLU A O 1
ATOM 2020 N N . LEU A 1 262 ? -50.353 -7.993 84.935 1.00 87.50 262 LEU A N 1
ATOM 2021 C CA . LEU A 1 262 ? -50.182 -8.978 86.009 1.00 87.50 262 LEU A CA 1
ATOM 2022 C C . LEU A 1 262 ? -49.082 -8.564 86.991 1.00 87.50 262 LEU A C 1
ATOM 2024 O O . LEU A 1 262 ? -49.218 -8.757 88.198 1.00 87.50 262 LEU A O 1
ATOM 2028 N N . SER A 1 263 ? -47.996 -7.961 86.501 1.00 86.31 263 SER A N 1
ATOM 2029 C CA . SER A 1 263 ? -46.926 -7.426 87.345 1.00 86.31 263 SER A CA 1
ATOM 2030 C C . SER A 1 263 ? -47.407 -6.244 88.193 1.00 86.31 263 SER A C 1
ATOM 2032 O O . SER A 1 263 ? -47.034 -6.144 89.366 1.00 86.31 263 SER A O 1
ATOM 2034 N N . ALA A 1 264 ? -48.231 -5.354 87.634 1.00 85.94 264 ALA A N 1
ATOM 2035 C CA . ALA A 1 264 ? -48.826 -4.240 88.369 1.00 85.94 264 ALA A CA 1
ATOM 2036 C C . ALA A 1 264 ? -49.849 -4.728 89.411 1.00 85.94 264 ALA A C 1
ATOM 2038 O O . ALA A 1 264 ? -49.801 -4.301 90.566 1.00 85.94 264 ALA A O 1
ATOM 2039 N N . GLU A 1 265 ? -50.721 -5.671 89.046 1.00 85.88 265 GLU A N 1
ATOM 2040 C CA . GLU A 1 265 ? -51.682 -6.303 89.957 1.00 85.88 265 GLU A CA 1
ATOM 2041 C C . GLU A 1 265 ? -50.982 -7.041 91.103 1.00 85.88 265 GLU A C 1
ATOM 2043 O O . GLU A 1 265 ? -51.356 -6.871 92.264 1.00 85.88 265 GLU A O 1
ATOM 2048 N N . LEU A 1 266 ? -49.930 -7.807 90.799 1.00 88.38 266 LEU A N 1
ATOM 2049 C CA . LEU A 1 266 ? -49.124 -8.522 91.787 1.00 88.38 266 LEU A CA 1
ATOM 2050 C C . LEU A 1 266 ? -48.417 -7.561 92.745 1.00 88.38 266 LEU A C 1
ATOM 2052 O O . LEU A 1 266 ? -48.350 -7.829 93.945 1.00 88.38 266 LEU A O 1
ATOM 2056 N N . LYS A 1 267 ? -47.887 -6.443 92.235 1.00 86.69 267 LYS A N 1
ATOM 2057 C CA . LYS A 1 267 ? -47.282 -5.394 93.062 1.00 86.69 267 LYS A CA 1
ATOM 2058 C C . LYS A 1 267 ? -48.311 -4.812 94.033 1.00 86.69 267 LYS A C 1
ATOM 2060 O O . LYS A 1 267 ? -48.057 -4.803 95.233 1.00 86.69 267 LYS A O 1
ATOM 2065 N N . ASN A 1 268 ? -49.483 -4.426 93.531 1.00 85.25 268 ASN A N 1
ATOM 2066 C CA . ASN A 1 268 ? -50.568 -3.884 94.351 1.00 85.25 268 ASN A CA 1
ATOM 2067 C C . ASN A 1 268 ? -51.064 -4.906 95.392 1.00 85.25 268 ASN A C 1
ATOM 2069 O O . ASN A 1 268 ? -51.302 -4.554 96.542 1.00 85.25 268 ASN A O 1
ATOM 2073 N N . ALA A 1 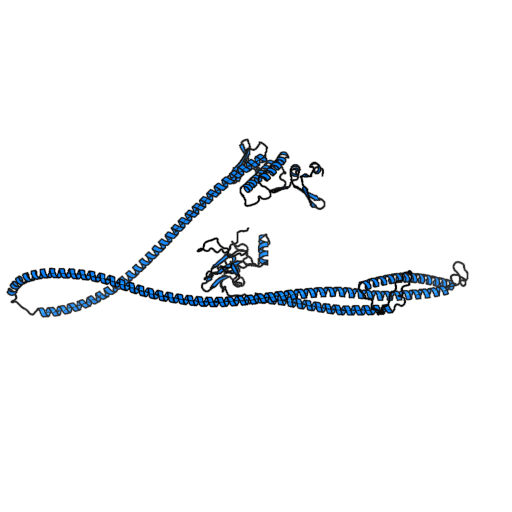269 ? -51.198 -6.183 95.018 1.00 83.69 269 ALA A N 1
ATOM 2074 C CA . ALA A 1 269 ? -51.605 -7.247 95.936 1.00 83.69 269 ALA A CA 1
ATOM 2075 C C . ALA A 1 269 ? -50.555 -7.499 97.035 1.00 83.69 269 ALA A C 1
ATOM 2077 O O . ALA A 1 269 ? -50.914 -7.661 98.197 1.00 83.69 269 ALA A O 1
ATOM 2078 N N . ARG A 1 270 ? -49.256 -7.459 96.703 1.00 84.81 270 ARG A N 1
ATOM 2079 C CA . ARG A 1 270 ? -48.166 -7.546 97.692 1.00 84.81 270 ARG A CA 1
ATOM 2080 C C . ARG A 1 270 ? -48.147 -6.360 98.649 1.00 84.81 270 ARG A C 1
ATOM 2082 O O . ARG A 1 270 ? -47.906 -6.565 99.833 1.00 84.81 270 ARG A O 1
ATOM 2089 N N . GLU A 1 271 ? -48.398 -5.151 98.153 1.00 83.56 271 GLU A N 1
ATOM 2090 C CA . GLU A 1 271 ? -48.508 -3.949 98.989 1.00 83.56 271 GLU A CA 1
ATOM 2091 C C . GLU A 1 271 ? -49.679 -4.069 99.977 1.00 83.56 271 GLU A C 1
ATOM 2093 O O . GLU A 1 271 ? -49.483 -3.815 101.162 1.00 83.56 271 GLU A O 1
ATOM 2098 N N . ARG A 1 272 ? -50.845 -4.573 99.537 1.00 80.31 272 ARG A N 1
ATOM 2099 C CA . ARG A 1 272 ? -51.989 -4.858 100.428 1.00 80.31 272 ARG A CA 1
ATOM 2100 C C . ARG A 1 272 ? -51.668 -5.901 101.500 1.00 80.31 272 ARG A C 1
ATOM 2102 O O . ARG A 1 272 ? -52.006 -5.693 102.662 1.00 80.31 272 ARG A O 1
ATOM 2109 N N . VAL A 1 273 ? -50.997 -6.999 101.135 1.00 81.56 273 VAL A N 1
ATOM 2110 C CA . VAL A 1 273 ? -50.556 -8.015 102.109 1.00 81.56 273 VAL A CA 1
ATOM 2111 C C . VAL A 1 273 ? -49.567 -7.409 103.105 1.00 81.56 273 VAL A C 1
ATOM 2113 O O . VAL A 1 273 ? -49.735 -7.604 104.302 1.00 81.56 273 VAL A O 1
ATOM 2116 N N . ALA A 1 274 ? -48.575 -6.642 102.645 1.00 79.62 274 ALA A N 1
ATOM 2117 C CA . ALA A 1 274 ? -47.587 -6.008 103.518 1.00 79.62 274 ALA A CA 1
ATOM 2118 C C . ALA A 1 274 ? -48.229 -5.012 104.502 1.00 79.62 274 ALA A C 1
ATOM 2120 O O . ALA A 1 274 ? -47.903 -5.028 105.688 1.00 79.62 274 ALA A O 1
ATOM 2121 N N . GLU A 1 275 ? -49.182 -4.201 104.034 1.00 74.69 275 GLU A N 1
ATOM 2122 C CA . GLU A 1 275 ? -49.958 -3.276 104.867 1.00 74.69 275 GLU A CA 1
ATOM 2123 C C . GLU A 1 275 ? -50.809 -4.034 105.906 1.00 74.69 275 GLU A C 1
ATOM 2125 O O . GLU A 1 275 ? -50.829 -3.673 107.085 1.00 74.69 275 GLU A O 1
ATOM 2130 N N . ALA A 1 276 ? -51.450 -5.141 105.512 1.00 73.62 276 ALA A N 1
ATOM 2131 C CA . ALA A 1 276 ? -52.209 -6.005 106.417 1.00 73.62 276 ALA A CA 1
ATOM 2132 C C . ALA A 1 276 ? -51.318 -6.713 107.463 1.00 73.62 276 ALA A C 1
ATOM 2134 O O . ALA A 1 276 ? -51.699 -6.810 108.633 1.00 73.62 276 ALA A O 1
ATOM 2135 N N . GLU A 1 277 ? -50.120 -7.171 107.082 1.00 74.56 277 GLU A N 1
ATOM 2136 C CA . GLU A 1 277 ? -49.131 -7.769 107.993 1.00 74.56 277 GLU A CA 1
ATOM 2137 C C . GLU A 1 277 ? -48.585 -6.747 109.000 1.00 74.56 277 GLU A C 1
ATOM 2139 O O . GLU A 1 277 ? -48.458 -7.060 110.187 1.00 74.56 277 GLU A O 1
ATOM 2144 N N . GLU A 1 278 ? -48.311 -5.516 108.560 1.00 72.69 278 GLU A N 1
ATOM 2145 C CA . GLU A 1 278 ? -47.865 -4.416 109.422 1.00 72.69 278 GLU A CA 1
ATOM 2146 C C . GLU A 1 278 ? -48.949 -4.028 110.443 1.00 72.69 278 GLU A C 1
ATOM 2148 O O . GLU A 1 278 ? -48.668 -3.876 111.638 1.00 72.69 278 GLU A O 1
ATOM 2153 N N . LEU A 1 279 ? -50.211 -3.965 110.005 1.00 70.00 279 LEU A N 1
ATOM 2154 C CA . LEU A 1 279 ? -51.366 -3.727 110.873 1.00 70.00 279 LEU A CA 1
ATOM 2155 C C . LEU A 1 279 ? -51.561 -4.859 111.901 1.00 70.00 279 LEU A C 1
ATOM 2157 O O . LEU A 1 279 ? -51.797 -4.577 113.081 1.00 70.00 279 LEU A O 1
ATOM 2161 N N . LEU A 1 280 ? -51.431 -6.128 111.497 1.00 66.94 280 LEU A N 1
ATOM 2162 C CA . LEU A 1 280 ? -51.514 -7.289 112.397 1.00 66.94 280 LEU A CA 1
ATOM 2163 C C . LEU A 1 280 ? -50.363 -7.320 113.417 1.00 66.94 280 LEU A C 1
ATOM 2165 O O . LEU A 1 280 ? -50.596 -7.618 114.591 1.00 66.94 280 LEU A O 1
ATOM 2169 N N . ALA A 1 281 ? -49.142 -6.958 113.013 1.00 68.50 281 ALA A N 1
ATOM 2170 C CA . ALA A 1 281 ? -47.979 -6.873 113.900 1.00 68.50 281 ALA A CA 1
ATOM 2171 C C . ALA A 1 281 ? -48.084 -5.724 114.923 1.00 68.50 281 ALA A C 1
ATOM 2173 O O . ALA A 1 281 ? -47.599 -5.850 116.051 1.00 68.50 281 ALA A O 1
ATOM 2174 N N . ALA A 1 282 ? -48.746 -4.619 114.564 1.00 67.56 282 ALA A N 1
ATOM 2175 C CA . ALA A 1 282 ? -48.990 -3.481 115.452 1.00 67.56 282 ALA A CA 1
ATOM 2176 C C . ALA A 1 282 ? -50.101 -3.737 116.496 1.00 67.56 282 ALA A C 1
ATOM 2178 O O . ALA A 1 282 ? -50.167 -3.041 117.515 1.00 67.56 282 ALA A O 1
ATOM 2179 N N . GLY A 1 283 ? -50.984 -4.721 116.270 1.00 58.69 283 GLY A N 1
ATOM 2180 C CA . GLY A 1 283 ? -52.024 -5.179 117.206 1.00 58.69 283 GLY A CA 1
ATOM 2181 C C . GLY A 1 283 ? -53.163 -4.184 117.501 1.00 58.69 283 GLY A C 1
ATOM 2182 O O . GLY A 1 283 ? -54.143 -4.554 118.152 1.00 58.69 283 GLY A O 1
ATOM 2183 N N . LYS A 1 284 ? -53.067 -2.929 117.032 1.00 58.56 284 LYS A N 1
ATOM 2184 C CA . LYS A 1 284 ? -54.092 -1.869 117.133 1.00 58.56 284 LYS A CA 1
ATOM 2185 C C . LYS A 1 284 ? -54.086 -0.991 115.878 1.00 58.56 284 LYS A C 1
ATOM 2187 O O . LYS A 1 284 ? -53.019 -0.586 115.430 1.00 58.56 284 LYS A O 1
ATOM 2192 N N . CYS A 1 285 ? -55.265 -0.647 115.353 1.00 56.59 285 CYS A N 1
ATOM 2193 C CA . CYS A 1 285 ? -55.385 0.235 114.185 1.00 56.59 285 CYS A CA 1
ATOM 2194 C C . CYS A 1 285 ? -54.924 1.677 114.522 1.00 56.59 285 CYS A C 1
ATOM 2196 O O . CYS A 1 285 ? -55.442 2.249 115.490 1.00 56.59 285 CYS A O 1
ATOM 2198 N N . PRO A 1 286 ? -54.001 2.288 113.749 1.00 58.03 286 PRO A N 1
ATOM 2199 C CA . PRO A 1 286 ? -53.424 3.603 114.050 1.00 58.03 286 PRO A CA 1
ATOM 2200 C C . PRO A 1 286 ? -54.397 4.791 113.915 1.00 58.03 286 PRO A C 1
ATOM 2202 O O . PRO A 1 286 ? -54.150 5.828 114.526 1.00 58.03 286 PRO A O 1
ATOM 2205 N N . GLU A 1 287 ? -55.516 4.651 113.194 1.00 57.75 287 GLU A N 1
ATOM 2206 C CA . GLU A 1 287 ? -56.523 5.721 113.062 1.00 57.75 287 GLU A CA 1
ATOM 2207 C C . GLU A 1 287 ? -57.649 5.665 114.111 1.00 57.75 287 GLU A C 1
ATOM 2209 O O . GLU A 1 287 ? -58.130 6.709 114.551 1.00 57.75 287 GLU A O 1
ATOM 2214 N N . CYS A 1 288 ? -58.082 4.473 114.542 1.00 60.44 288 CYS A N 1
ATOM 2215 C CA . CYS A 1 288 ? -59.290 4.323 115.373 1.00 60.44 288 CYS A CA 1
ATOM 2216 C C . CYS A 1 288 ? -59.103 3.526 116.679 1.00 60.44 288 CYS A C 1
ATOM 2218 O O . CYS A 1 288 ? -60.009 3.497 117.513 1.00 60.44 288 CYS A O 1
ATOM 2220 N N . GLY A 1 289 ? -57.940 2.898 116.897 1.00 58.50 289 GLY A N 1
ATOM 2221 C CA . GLY A 1 289 ? -57.581 2.231 118.156 1.00 58.50 289 GLY A CA 1
ATOM 2222 C C . GLY A 1 289 ? -58.277 0.892 118.448 1.00 58.50 289 GLY A C 1
ATOM 2223 O O . GLY A 1 289 ? -58.121 0.373 119.557 1.00 58.50 289 GLY A O 1
ATOM 2224 N N . GLN A 1 290 ? -59.027 0.322 117.497 1.00 58.22 290 GLN A N 1
ATOM 2225 C CA . GLN A 1 290 ? -59.656 -0.999 117.635 1.00 58.22 290 GLN A CA 1
ATOM 2226 C C . GLN A 1 290 ? -58.644 -2.162 117.504 1.00 58.22 290 GLN A C 1
ATOM 2228 O O . GLN A 1 290 ? -57.606 -1.993 116.851 1.00 58.22 290 GLN A O 1
ATOM 2233 N N . PRO A 1 291 ? -58.926 -3.336 118.116 1.00 59.28 291 PRO A N 1
ATOM 2234 C CA . PRO A 1 291 ? -58.170 -4.569 117.886 1.00 59.28 291 PRO A CA 1
ATOM 2235 C C . PRO A 1 291 ? -58.220 -4.959 116.407 1.00 59.28 291 PRO A C 1
ATOM 2237 O O . PRO A 1 291 ? -59.286 -4.955 115.797 1.00 59.28 291 PRO A O 1
ATOM 2240 N N . VAL A 1 292 ? -57.064 -5.282 115.832 1.00 57.72 292 VAL A N 1
ATOM 2241 C CA . VAL A 1 292 ? -56.917 -5.467 114.377 1.00 57.72 292 VAL A CA 1
ATOM 2242 C C . VAL A 1 292 ? -57.490 -6.804 113.893 1.00 57.72 292 VAL A C 1
ATOM 2244 O O . VAL A 1 292 ? -57.829 -6.922 112.723 1.00 57.72 292 VAL A O 1
ATOM 2247 N N . GLU A 1 293 ? -57.696 -7.768 114.795 1.00 55.72 293 GLU A N 1
ATOM 2248 C CA . GLU A 1 293 ? -58.240 -9.103 114.492 1.00 55.72 293 GLU A CA 1
ATOM 2249 C C . GLU A 1 293 ? -59.646 -9.078 113.848 1.00 55.72 293 GLU A C 1
ATOM 2251 O O . GLU A 1 293 ? -60.004 -10.021 113.152 1.00 55.72 293 GLU A O 1
ATOM 2256 N N . GLU A 1 294 ? -60.425 -7.999 114.019 1.00 53.59 294 GLU A N 1
ATOM 2257 C CA . GLU A 1 294 ? -61.770 -7.831 113.430 1.00 53.59 294 GLU A CA 1
ATOM 2258 C C . GLU A 1 294 ? -61.823 -6.759 112.315 1.00 53.59 294 GLU A C 1
ATOM 2260 O O . GLU A 1 294 ? -62.902 -6.349 111.884 1.00 53.59 294 GLU A O 1
ATOM 2265 N N . SER A 1 295 ? -60.669 -6.270 111.841 1.00 58.25 295 SER A N 1
ATOM 2266 C CA . SER A 1 295 ? -60.607 -5.252 110.782 1.00 58.25 295 SER A CA 1
ATOM 2267 C C . SER A 1 295 ? -60.885 -5.858 109.397 1.00 58.25 295 SER A C 1
ATOM 2269 O O . SER A 1 295 ? -60.309 -6.904 109.073 1.00 58.25 295 SER A O 1
ATOM 2271 N N . PRO A 1 296 ? -61.665 -5.188 108.520 1.00 59.53 296 PRO A N 1
ATOM 2272 C CA . PRO A 1 296 ? -61.835 -5.593 107.119 1.00 59.53 296 PRO A CA 1
ATOM 2273 C C . PRO A 1 296 ? -60.508 -5.727 106.357 1.00 59.53 296 PRO A C 1
ATOM 2275 O O . PRO A 1 296 ? -60.421 -6.488 105.403 1.00 59.53 296 PRO A O 1
ATOM 2278 N N . HIS A 1 297 ? -59.469 -5.011 106.797 1.00 57.31 297 HIS A N 1
ATOM 2279 C CA . HIS A 1 297 ? -58.138 -5.026 106.183 1.00 57.31 297 HIS A CA 1
ATOM 2280 C C . HIS A 1 297 ? -57.239 -6.181 106.656 1.00 57.31 297 HIS A C 1
ATOM 2282 O O . HIS A 1 297 ? -56.197 -6.412 106.062 1.00 57.31 297 HIS A O 1
ATOM 2288 N N . ALA A 1 298 ? -57.611 -6.895 107.723 1.00 59.72 298 ALA A N 1
ATOM 2289 C CA . ALA A 1 298 ? -56.803 -7.974 108.303 1.00 59.72 298 ALA A CA 1
ATOM 2290 C C . ALA A 1 298 ? -57.493 -9.349 108.248 1.00 59.72 298 ALA A C 1
ATOM 2292 O O . ALA A 1 298 ? -56.829 -10.377 108.337 1.00 59.72 298 ALA A O 1
ATOM 2293 N N . THR A 1 299 ? -58.817 -9.375 108.072 1.00 58.59 299 THR A N 1
ATOM 2294 C CA . THR A 1 299 ? -59.626 -10.604 107.993 1.00 58.59 299 THR A CA 1
ATOM 2295 C C . THR A 1 299 ? -59.549 -11.310 106.633 1.00 58.59 299 THR A C 1
ATOM 2297 O O . THR A 1 299 ? -59.823 -12.503 106.573 1.00 58.59 299 THR A O 1
ATOM 2300 N N . GLY A 1 300 ? -59.125 -10.613 105.570 1.00 65.25 300 GLY A N 1
ATOM 2301 C CA . GLY A 1 300 ? -58.936 -11.163 104.216 1.00 65.25 300 GLY A CA 1
ATOM 2302 C C . GLY A 1 300 ? -57.480 -11.465 103.834 1.00 65.25 300 GLY A C 1
ATOM 2303 O O . GLY A 1 300 ? -57.204 -11.756 102.677 1.00 65.25 300 GLY A O 1
ATOM 2304 N N . ILE A 1 301 ? -56.529 -11.397 104.775 1.00 72.19 301 ILE A N 1
ATOM 2305 C CA . ILE A 1 301 ? -55.092 -11.505 104.464 1.00 72.19 301 ILE A CA 1
ATOM 2306 C C . ILE A 1 301 ? -54.698 -12.847 103.832 1.00 72.19 301 ILE A C 1
ATOM 2308 O O . ILE A 1 301 ? -53.806 -12.894 102.987 1.00 72.19 301 ILE A O 1
ATOM 2312 N N . ASP A 1 302 ? -55.356 -13.938 104.224 1.00 73.81 302 ASP A N 1
ATOM 2313 C CA . ASP A 1 302 ? -55.091 -15.257 103.650 1.00 73.81 302 ASP A CA 1
ATOM 2314 C C . ASP A 1 302 ? -55.628 -15.355 102.211 1.00 73.81 302 ASP A C 1
ATOM 2316 O O . ASP A 1 302 ? -54.953 -15.930 101.360 1.00 73.81 302 ASP A O 1
ATOM 2320 N N . GLU A 1 303 ? -56.755 -14.698 101.904 1.00 76.12 303 GLU A N 1
ATOM 2321 C CA . GLU A 1 303 ? -57.282 -14.561 100.535 1.00 76.12 303 GLU A CA 1
ATOM 2322 C C . GLU A 1 303 ? -56.363 -13.675 99.670 1.00 76.12 303 GLU A C 1
ATOM 2324 O O . GLU A 1 303 ? -56.074 -14.008 98.521 1.00 76.12 303 GLU A O 1
ATOM 2329 N N . ASP A 1 304 ? -55.826 -12.579 100.219 1.00 77.25 304 ASP A N 1
ATOM 2330 C CA . ASP A 1 304 ? -54.855 -11.724 99.522 1.00 77.25 304 ASP A CA 1
ATOM 2331 C C . ASP A 1 304 ? -53.501 -12.436 99.299 1.00 77.25 304 ASP A C 1
ATOM 2333 O O . ASP A 1 304 ? -52.876 -12.263 98.249 1.00 77.25 304 ASP A O 1
ATOM 2337 N N . ARG A 1 305 ? -53.041 -13.284 100.234 1.00 81.31 305 ARG A N 1
ATOM 2338 C CA . ARG A 1 305 ? -51.851 -14.141 100.045 1.00 81.31 305 ARG A CA 1
ATOM 2339 C C . ARG A 1 305 ? -52.069 -15.185 98.954 1.00 81.31 305 ARG A C 1
ATOM 2341 O O . ARG A 1 305 ? -51.165 -15.414 98.148 1.00 81.31 305 ARG A O 1
ATOM 2348 N N . GLU A 1 306 ? -53.249 -15.795 98.912 1.00 82.50 306 GLU A N 1
ATOM 2349 C CA . GLU A 1 306 ? -53.636 -16.738 97.862 1.00 82.50 306 GLU A CA 1
ATOM 2350 C C . GLU A 1 306 ? -53.690 -16.037 96.494 1.00 82.50 306 GLU A C 1
ATOM 2352 O O . GLU A 1 306 ? -53.101 -16.524 95.529 1.00 82.50 306 GLU A O 1
ATOM 2357 N N . ARG A 1 307 ? -54.239 -14.814 96.435 1.00 82.81 307 ARG A N 1
ATOM 2358 C CA . ARG A 1 307 ? -54.226 -13.945 95.246 1.00 82.81 307 ARG A CA 1
ATOM 2359 C C . ARG A 1 307 ? -52.806 -13.602 94.778 1.00 82.81 307 ARG A C 1
ATOM 2361 O O . ARG A 1 307 ? -52.534 -13.612 93.580 1.00 82.81 307 ARG A O 1
ATOM 2368 N N . VAL A 1 308 ? -51.879 -13.302 95.694 1.00 85.88 308 VAL A N 1
ATOM 2369 C CA . VAL A 1 308 ? -50.461 -13.053 95.362 1.00 85.88 308 VAL A CA 1
ATOM 2370 C C . VAL A 1 308 ? -49.803 -14.304 94.776 1.00 85.88 308 VAL A C 1
ATOM 2372 O O . VAL A 1 308 ? -49.042 -14.185 93.815 1.00 85.88 308 VAL A O 1
ATOM 2375 N N . ALA A 1 309 ? -50.083 -15.489 95.324 1.00 83.75 309 ALA A N 1
ATOM 2376 C CA . ALA A 1 309 ? -49.565 -16.749 94.794 1.00 83.75 309 ALA A CA 1
ATOM 2377 C C . ALA A 1 309 ? -50.130 -17.055 93.394 1.00 83.75 309 ALA A C 1
ATOM 2379 O O . ALA A 1 309 ? -49.368 -17.403 92.490 1.00 83.75 309 ALA A O 1
ATOM 2380 N N . GLU A 1 310 ? -51.432 -16.844 93.191 1.00 85.00 310 GLU A N 1
ATOM 2381 C CA . GLU A 1 310 ? -52.122 -17.001 91.905 1.00 85.00 310 GLU A CA 1
ATOM 2382 C C . GLU A 1 310 ? -51.566 -16.043 90.835 1.00 85.00 310 GLU A C 1
ATOM 2384 O O . GLU A 1 310 ? -51.204 -16.468 89.733 1.00 85.00 310 GLU A O 1
ATOM 2389 N N . LEU A 1 311 ? -51.423 -14.755 91.166 1.00 86.38 311 LEU A N 1
ATOM 2390 C CA . LEU A 1 311 ? -50.872 -13.739 90.264 1.00 86.38 311 LEU A CA 1
ATOM 2391 C C . LEU A 1 311 ? -49.384 -13.973 89.970 1.00 86.38 311 LEU A C 1
ATOM 2393 O O . LEU A 1 311 ? -48.948 -13.772 88.840 1.00 86.38 311 LEU A O 1
ATOM 2397 N N . ALA A 1 312 ? -48.598 -14.432 90.950 1.00 84.06 312 ALA A N 1
ATOM 2398 C CA . ALA A 1 312 ? -47.196 -14.787 90.737 1.00 84.06 312 ALA A CA 1
ATOM 2399 C C . ALA A 1 312 ? -47.046 -16.006 89.813 1.00 84.06 312 ALA A C 1
ATOM 2401 O O . ALA A 1 312 ? -46.187 -15.993 88.932 1.00 84.06 312 ALA A O 1
ATOM 2402 N N . SER A 1 313 ? -47.897 -17.024 89.974 1.00 86.38 313 SER A N 1
ATOM 2403 C CA . SER A 1 313 ? -47.931 -18.189 89.085 1.00 86.38 313 SER A CA 1
ATOM 2404 C C . SER A 1 313 ? -48.373 -17.804 87.672 1.00 86.38 313 SER A C 1
ATOM 2406 O O . SER A 1 313 ? -47.735 -18.217 86.708 1.00 86.38 313 SER A O 1
ATOM 2408 N N . SER A 1 314 ? -49.400 -16.958 87.544 1.00 83.88 314 SER A N 1
ATOM 2409 C CA . SER A 1 314 ? -49.888 -16.461 86.250 1.00 83.88 314 SER A CA 1
ATOM 2410 C C . SER A 1 314 ? -48.842 -15.610 85.525 1.00 83.88 314 SER A C 1
ATOM 2412 O O . SER A 1 314 ? -48.656 -15.756 84.320 1.00 83.88 314 SER A O 1
ATOM 2414 N N . LEU A 1 315 ? -48.116 -14.754 86.256 1.00 87.31 315 LEU A N 1
ATOM 2415 C CA . LEU A 1 315 ? -47.010 -13.957 85.721 1.00 87.31 315 LEU A CA 1
ATOM 2416 C C . LEU A 1 315 ? -45.833 -14.838 85.281 1.00 87.31 315 LEU A C 1
ATOM 2418 O O . LEU A 1 315 ? -45.230 -14.565 84.247 1.00 87.31 315 LEU A O 1
ATOM 2422 N N . SER A 1 316 ? -45.513 -15.889 86.043 1.00 85.94 316 SER A N 1
ATOM 2423 C CA . SER A 1 316 ? -44.487 -16.866 85.661 1.00 85.94 316 SER A CA 1
ATOM 2424 C C . SER A 1 316 ? -44.865 -17.585 84.367 1.00 85.94 316 SER A C 1
ATOM 2426 O O . SER A 1 316 ? -44.074 -17.588 83.433 1.00 85.94 316 SER A O 1
ATOM 2428 N N . GLY A 1 317 ? -46.093 -18.106 84.274 1.00 85.94 317 GLY A N 1
ATOM 2429 C CA . GLY A 1 317 ? -46.569 -18.786 83.066 1.00 85.94 317 GLY A CA 1
ATOM 2430 C C . GLY A 1 317 ? -46.759 -17.849 81.868 1.00 85.94 317 GLY A C 1
ATOM 2431 O O . GLY A 1 317 ? -46.711 -18.287 80.726 1.00 85.94 317 GLY A O 1
ATOM 2432 N N . ALA A 1 318 ? -46.985 -16.549 82.083 1.00 84.06 318 ALA A N 1
ATOM 2433 C CA . ALA A 1 318 ? -46.972 -15.563 81.003 1.00 84.06 318 ALA A CA 1
ATOM 2434 C C . ALA A 1 318 ? -45.545 -15.283 80.499 1.00 84.06 318 ALA A C 1
ATOM 2436 O O . ALA A 1 318 ? -45.345 -15.225 79.296 1.00 84.06 318 ALA A O 1
ATOM 2437 N N . ARG A 1 319 ? -44.549 -15.174 81.387 1.00 84.12 319 ARG A N 1
ATOM 2438 C CA . ARG A 1 319 ? -43.139 -14.990 80.992 1.00 84.12 319 ARG A CA 1
ATOM 2439 C C . ARG A 1 319 ? -42.561 -16.200 80.261 1.00 84.12 319 ARG A C 1
ATOM 2441 O O . ARG A 1 319 ? -41.860 -16.020 79.281 1.00 84.12 319 ARG A O 1
ATOM 2448 N N . GLU A 1 320 ? -42.894 -17.409 80.702 1.00 84.88 320 GLU A N 1
ATOM 2449 C CA . GLU A 1 320 ? -42.477 -18.646 80.026 1.00 84.88 320 GLU A CA 1
ATOM 2450 C C . GLU A 1 320 ? -43.054 -18.722 78.602 1.00 84.88 320 GLU A C 1
ATOM 2452 O O . GLU A 1 320 ? -42.339 -19.006 77.649 1.00 84.88 320 GLU A O 1
ATOM 2457 N N . ARG A 1 321 ? -44.327 -18.339 78.425 1.00 83.00 321 ARG A N 1
ATOM 2458 C CA . ARG A 1 321 ? -44.947 -18.219 77.095 1.00 83.00 321 ARG A CA 1
ATOM 2459 C C . ARG A 1 321 ? -44.336 -17.106 76.234 1.00 83.00 321 ARG A C 1
ATOM 2461 O O . ARG A 1 321 ? -44.317 -17.244 75.015 1.00 83.00 321 ARG A O 1
ATOM 2468 N N . GLU A 1 322 ? -43.867 -16.009 76.833 1.00 86.62 322 GLU A N 1
ATOM 2469 C CA . GLU A 1 322 ? -43.138 -14.951 76.115 1.00 86.62 322 GLU A CA 1
ATOM 2470 C C . GLU A 1 322 ? -41.812 -15.483 75.565 1.00 86.62 322 GLU A C 1
ATOM 2472 O O . GLU A 1 322 ? -41.528 -15.280 74.390 1.00 86.62 322 GLU A O 1
ATOM 2477 N N . GLU A 1 323 ? -41.054 -16.209 76.391 1.00 83.62 323 GLU A N 1
ATOM 2478 C CA . GLU A 1 323 ? -39.782 -16.840 76.017 1.00 83.62 323 GLU A CA 1
ATOM 2479 C C . GLU A 1 323 ? -39.979 -17.832 74.862 1.00 83.62 323 GLU A C 1
ATOM 2481 O O . GLU A 1 323 ? -39.308 -17.725 73.840 1.00 83.62 323 GLU A O 1
ATOM 2486 N N . THR A 1 324 ? -41.004 -18.692 74.935 1.00 84.12 324 THR A N 1
ATOM 2487 C CA . THR A 1 324 ? -41.356 -19.599 73.827 1.00 84.12 324 THR A CA 1
ATOM 2488 C C . THR A 1 324 ? -41.722 -18.851 72.539 1.00 84.12 324 THR A C 1
ATOM 2490 O O . THR A 1 324 ? -41.398 -19.300 71.440 1.00 84.12 324 THR A O 1
ATOM 2493 N N . LEU A 1 325 ? -42.424 -17.715 72.634 1.00 82.62 325 LEU A N 1
ATOM 2494 C CA . LEU A 1 325 ? -42.744 -16.902 71.457 1.00 82.62 325 LEU A CA 1
ATOM 2495 C C . LEU A 1 325 ? -41.498 -16.228 70.872 1.00 82.62 325 LEU A C 1
ATOM 2497 O O . LEU A 1 325 ? -41.395 -16.148 69.649 1.00 82.62 325 LEU A O 1
ATOM 2501 N N . ASP A 1 326 ? -40.568 -15.760 71.707 1.00 82.75 326 ASP A N 1
ATOM 2502 C CA . ASP A 1 326 ? -39.306 -15.170 71.252 1.00 82.75 326 ASP A CA 1
ATOM 2503 C C . ASP A 1 326 ? -38.419 -16.214 70.541 1.00 82.75 326 ASP A C 1
ATOM 2505 O O . ASP A 1 326 ? -37.935 -15.925 69.445 1.00 82.75 326 ASP A O 1
ATOM 2509 N N . ASP A 1 327 ? -38.308 -17.445 71.057 1.00 81.06 327 ASP A N 1
ATOM 2510 C CA . ASP A 1 327 ? -37.566 -18.542 70.403 1.00 81.06 327 ASP A CA 1
ATOM 2511 C C . ASP A 1 327 ? -38.171 -18.933 69.038 1.00 81.06 327 ASP A C 1
ATOM 2513 O O . ASP A 1 327 ? -37.462 -19.154 68.046 1.00 81.06 327 ASP A O 1
ATOM 2517 N N . ARG A 1 328 ? -39.508 -18.962 68.948 1.00 81.69 328 ARG A N 1
ATOM 2518 C CA . ARG A 1 328 ? -40.224 -19.238 67.688 1.00 81.69 328 ARG A CA 1
ATOM 2519 C C . ARG A 1 328 ? -40.044 -18.117 66.668 1.00 81.69 328 ARG A C 1
ATOM 2521 O O . ARG A 1 328 ? -39.904 -18.397 65.480 1.00 81.69 328 ARG A O 1
ATOM 2528 N N . ILE A 1 329 ? -40.057 -16.857 67.109 1.00 83.81 329 ILE A N 1
ATOM 2529 C CA . ILE A 1 329 ? -39.796 -15.706 66.235 1.00 83.81 329 ILE A CA 1
ATOM 2530 C C . ILE A 1 329 ? -38.352 -15.747 65.727 1.00 83.81 329 ILE A C 1
ATOM 2532 O O . ILE A 1 329 ? -38.157 -15.550 64.533 1.00 83.81 329 ILE A O 1
ATOM 2536 N N . ALA A 1 330 ? -37.374 -16.067 66.582 1.00 81.56 330 ALA A N 1
ATOM 2537 C CA . ALA A 1 330 ? -35.973 -16.200 66.180 1.00 81.56 330 ALA A CA 1
ATOM 2538 C C . ALA A 1 330 ? -35.780 -17.281 65.102 1.00 81.56 330 ALA A C 1
ATOM 2540 O O . ALA A 1 330 ? -35.135 -17.029 64.091 1.00 81.56 330 ALA A O 1
ATOM 2541 N N . THR A 1 331 ? -36.422 -18.445 65.254 1.00 80.62 331 THR A N 1
ATOM 2542 C CA . THR A 1 331 ? -36.373 -19.508 64.232 1.00 80.62 331 THR A CA 1
ATOM 2543 C C . THR A 1 331 ? -37.009 -19.077 62.905 1.00 80.62 331 THR A C 1
ATOM 2545 O O . THR A 1 331 ? -36.505 -19.423 61.841 1.00 80.62 331 THR A O 1
ATOM 2548 N N . LEU A 1 332 ? -38.107 -18.312 62.941 1.00 81.12 332 LEU A N 1
ATOM 2549 C CA . LEU A 1 332 ? -38.723 -17.775 61.721 1.00 81.12 332 LEU A CA 1
ATOM 2550 C C . LEU A 1 332 ? -37.874 -16.680 61.067 1.00 81.12 332 LEU A C 1
ATOM 2552 O O . LEU A 1 332 ? -37.887 -16.576 59.847 1.00 81.12 332 LEU A O 1
ATOM 2556 N N . ASP A 1 333 ? -37.159 -15.871 61.849 1.00 81.06 333 ASP A N 1
ATOM 2557 C CA . ASP A 1 333 ? -36.224 -14.875 61.322 1.00 81.06 333 ASP A CA 1
ATOM 2558 C C . ASP A 1 333 ? -35.049 -15.554 60.594 1.00 81.06 333 ASP A C 1
ATOM 2560 O O . ASP A 1 333 ? -34.798 -15.223 59.438 1.00 81.06 333 ASP A O 1
ATOM 2564 N N . GLU A 1 334 ? -34.433 -16.583 61.189 1.00 81.56 334 GLU A N 1
ATOM 2565 C CA . GLU A 1 334 ? -33.378 -17.389 60.539 1.00 81.56 334 GLU A CA 1
ATOM 2566 C C . GLU A 1 334 ? -33.860 -18.030 59.223 1.00 81.56 334 GLU A C 1
ATOM 2568 O O . GLU A 1 334 ? -33.127 -18.092 58.236 1.00 81.56 334 GLU A O 1
ATOM 2573 N N . LEU A 1 335 ? -35.115 -18.486 59.184 1.00 80.62 335 LEU A N 1
ATOM 2574 C CA . LEU A 1 335 ? -35.698 -19.136 58.010 1.00 80.62 335 LEU A CA 1
ATOM 2575 C C . LEU A 1 335 ? -36.000 -18.148 56.873 1.00 80.62 335 LEU A C 1
ATOM 2577 O O . LEU A 1 335 ? -35.840 -18.504 55.707 1.00 80.62 335 LEU A O 1
ATOM 2581 N N . VAL A 1 336 ? -36.413 -16.917 57.196 1.00 81.00 336 VAL A N 1
ATOM 2582 C CA . VAL A 1 336 ? -36.556 -15.841 56.200 1.00 81.00 336 VAL A CA 1
ATOM 2583 C C . VAL A 1 336 ? -35.189 -15.470 55.629 1.00 81.00 336 VAL A C 1
ATOM 2585 O O . VAL A 1 336 ? -35.044 -15.426 54.413 1.00 81.00 336 VAL A O 1
ATOM 2588 N N . GLU A 1 337 ? -34.173 -15.299 56.478 1.00 81.94 337 GLU A N 1
ATOM 2589 C CA . GLU A 1 337 ? -32.810 -14.978 56.033 1.00 81.94 337 GLU A CA 1
ATOM 2590 C C . GLU A 1 337 ? -32.186 -16.092 55.173 1.00 81.94 337 GLU A C 1
ATOM 2592 O O . GLU A 1 337 ? -31.416 -15.819 54.254 1.00 81.94 337 GLU A O 1
ATOM 2597 N N . ALA A 1 338 ? -32.485 -17.365 55.451 1.00 79.44 338 ALA A N 1
ATOM 2598 C CA . ALA A 1 338 ? -32.055 -18.479 54.605 1.00 79.44 338 ALA A CA 1
ATOM 2599 C C . ALA A 1 338 ? -32.771 -18.487 53.242 1.00 79.44 338 ALA A C 1
ATOM 2601 O O . ALA A 1 338 ? -32.138 -18.753 52.223 1.00 79.44 338 ALA A O 1
ATOM 2602 N N . ALA A 1 339 ? -34.069 -18.167 53.212 1.00 78.00 339 ALA A N 1
ATOM 2603 C CA . ALA A 1 339 ? -34.843 -18.091 51.974 1.00 78.00 339 ALA A CA 1
ATOM 2604 C C . ALA A 1 339 ? -34.386 -16.933 51.070 1.00 78.00 339 ALA A C 1
ATOM 2606 O O . ALA A 1 339 ? -34.201 -17.138 49.877 1.00 78.00 339 ALA A O 1
ATOM 2607 N N . GLU A 1 340 ? -34.136 -15.753 51.642 1.00 80.25 340 GLU A N 1
ATOM 2608 C CA . GLU A 1 340 ? -33.615 -14.598 50.897 1.00 80.25 340 GLU A CA 1
ATOM 2609 C C . GLU A 1 340 ? -32.233 -14.900 50.288 1.00 80.25 340 GLU A C 1
ATOM 2611 O O . GLU A 1 340 ? -31.999 -14.620 49.114 1.00 80.25 340 GLU A O 1
ATOM 2616 N N . ARG A 1 341 ? -31.338 -15.557 51.044 1.00 80.38 341 ARG A N 1
ATOM 2617 C CA . ARG A 1 341 ? -30.025 -15.999 50.534 1.00 80.38 341 ARG A CA 1
ATOM 2618 C C . ARG A 1 341 ? -30.137 -17.024 49.403 1.00 80.38 341 ARG A C 1
ATOM 2620 O O . ARG A 1 341 ? -29.337 -16.986 48.473 1.00 80.38 341 ARG A O 1
ATOM 2627 N N . LEU A 1 342 ? -31.100 -17.944 49.483 1.00 80.50 342 LEU A N 1
ATOM 2628 C CA . LEU A 1 342 ? -31.355 -18.924 48.424 1.00 80.50 342 LEU A CA 1
ATOM 2629 C C . LEU A 1 342 ? -31.792 -18.249 47.125 1.00 80.50 342 LEU A C 1
ATOM 2631 O O . LEU A 1 342 ? -31.215 -18.550 46.085 1.00 80.50 342 LEU A O 1
ATOM 2635 N N . ASP A 1 343 ? -32.742 -17.314 47.195 1.00 78.00 343 ASP A N 1
ATOM 2636 C CA . ASP A 1 343 ? -33.231 -16.586 46.019 1.00 78.00 343 ASP A CA 1
ATOM 2637 C C . ASP A 1 343 ? -32.106 -15.766 45.352 1.00 78.00 343 ASP A C 1
ATOM 2639 O O . ASP A 1 343 ? -31.996 -15.742 44.124 1.00 78.00 343 ASP A O 1
ATOM 2643 N N . GLU A 1 344 ? -31.221 -15.138 46.138 1.00 80.19 344 GLU A N 1
ATOM 2644 C CA . GLU A 1 344 ? -30.053 -14.415 45.609 1.00 80.19 344 GLU A CA 1
ATOM 2645 C C . GLU A 1 344 ? -29.067 -15.334 44.868 1.00 80.19 344 GLU A C 1
ATOM 2647 O O . GLU A 1 344 ? -28.545 -14.971 43.805 1.00 80.19 344 GLU A O 1
ATOM 2652 N N . ILE A 1 345 ? -28.789 -16.524 45.410 1.00 78.44 345 ILE A N 1
ATOM 2653 C CA . ILE A 1 345 ? -27.844 -17.458 44.787 1.00 78.44 345 ILE A CA 1
ATOM 2654 C C . ILE A 1 345 ? -28.476 -18.146 43.576 1.00 78.44 345 ILE A C 1
ATOM 2656 O O . ILE A 1 345 ? -27.798 -18.250 42.555 1.00 78.44 345 ILE A O 1
ATOM 2660 N N . ASP A 1 346 ? -29.752 -18.542 43.640 1.00 77.94 346 ASP A N 1
ATOM 2661 C CA . ASP A 1 346 ? -30.492 -19.097 42.496 1.00 77.94 346 ASP A CA 1
ATOM 2662 C C . ASP A 1 346 ? -30.509 -18.085 41.331 1.00 77.94 346 ASP A C 1
ATOM 2664 O O . ASP A 1 346 ? -30.174 -18.448 40.201 1.00 77.94 346 ASP A O 1
ATOM 2668 N N . GLY A 1 347 ? -30.767 -16.799 41.607 1.00 77.88 347 GLY A N 1
ATOM 2669 C CA . GLY A 1 347 ? -30.703 -15.742 40.590 1.00 77.88 347 GLY A CA 1
ATOM 2670 C C . GLY A 1 347 ? -29.298 -15.516 40.014 1.00 77.88 347 GLY A C 1
ATOM 2671 O O . GLY A 1 347 ? -29.143 -15.282 38.816 1.00 77.88 347 GLY A O 1
ATOM 2672 N N . THR A 1 348 ? -28.251 -15.628 40.839 1.00 79.12 348 THR A N 1
ATOM 2673 C CA . THR A 1 348 ? -26.860 -15.529 40.358 1.00 79.12 348 THR A CA 1
ATOM 2674 C C . THR A 1 348 ? -26.472 -16.738 39.498 1.00 79.12 348 THR A C 1
ATOM 2676 O O . THR A 1 348 ? -25.800 -16.576 38.482 1.00 79.12 348 THR A O 1
ATOM 2679 N N . ALA A 1 349 ? -26.899 -17.944 39.878 1.00 77.56 349 ALA A N 1
ATOM 2680 C CA . ALA A 1 349 ? -26.623 -19.167 39.131 1.00 77.56 349 ALA A CA 1
ATOM 2681 C C . ALA A 1 349 ? -27.317 -19.165 37.760 1.00 77.56 349 ALA A C 1
ATOM 2683 O O . ALA A 1 349 ? -26.726 -19.598 36.777 1.00 77.56 349 ALA A O 1
ATOM 2684 N N . GLU A 1 350 ? -28.548 -18.655 37.665 1.00 80.25 350 GLU A N 1
ATOM 2685 C CA . GLU A 1 350 ? -29.249 -18.500 36.382 1.00 80.25 350 GLU A CA 1
ATOM 2686 C C . GLU A 1 350 ? -28.497 -17.563 35.427 1.00 80.25 350 GLU A C 1
ATOM 2688 O O . GLU A 1 350 ? -28.205 -17.955 34.299 1.00 80.25 350 GLU A O 1
ATOM 2693 N N . MET A 1 351 ? -28.070 -16.392 35.910 1.00 80.44 351 MET A N 1
ATOM 2694 C CA . MET A 1 351 ? -27.276 -15.441 35.122 1.00 80.44 351 MET A CA 1
ATOM 2695 C C . MET A 1 351 ? -25.949 -16.041 34.625 1.00 80.44 351 MET A C 1
ATOM 2697 O O . MET A 1 351 ? -25.568 -15.836 33.473 1.00 80.44 351 MET A O 1
ATOM 2701 N N . LEU A 1 352 ? -25.240 -16.796 35.472 1.00 78.44 352 LEU A N 1
ATOM 2702 C CA . LEU A 1 352 ? -23.992 -17.455 35.073 1.00 78.44 352 LEU A CA 1
ATOM 2703 C C . LEU A 1 352 ? -24.228 -18.518 33.992 1.00 78.44 352 LEU A C 1
ATOM 2705 O O . LEU A 1 352 ? -23.453 -18.584 33.040 1.00 78.44 352 LEU A O 1
ATOM 2709 N N . ARG A 1 353 ? -25.311 -19.303 34.089 1.00 80.31 353 ARG A N 1
ATOM 2710 C CA . ARG A 1 353 ? -25.663 -20.294 33.057 1.00 80.31 353 ARG A CA 1
ATOM 2711 C C . ARG A 1 353 ? -25.965 -19.634 31.711 1.00 80.31 353 ARG A C 1
ATOM 2713 O O . ARG A 1 353 ? -25.460 -20.107 30.697 1.00 80.31 353 ARG A O 1
ATOM 2720 N N . GLU A 1 354 ? -26.722 -18.534 31.696 1.00 81.06 354 GLU A N 1
ATOM 2721 C CA . GLU A 1 354 ? -26.979 -17.774 30.461 1.00 81.06 354 GLU A CA 1
ATOM 2722 C C . GLU A 1 354 ? -25.670 -17.277 29.827 1.00 81.06 354 GLU A C 1
ATOM 2724 O O . GLU A 1 354 ? -25.460 -17.451 28.627 1.00 81.06 354 GLU A O 1
ATOM 2729 N N . ARG A 1 355 ? -24.743 -16.748 30.639 1.00 80.75 355 ARG A N 1
ATOM 2730 C CA . ARG A 1 355 ? -23.432 -16.285 30.158 1.00 80.75 355 ARG A CA 1
ATOM 2731 C C . ARG A 1 355 ? -22.583 -17.420 29.577 1.00 80.75 355 ARG A C 1
ATOM 2733 O O . ARG A 1 355 ? -21.904 -17.225 28.573 1.00 80.75 355 ARG A O 1
ATOM 2740 N N . VAL A 1 356 ? -22.618 -18.606 30.185 1.00 79.88 356 VAL A N 1
ATOM 2741 C CA . VAL A 1 356 ? -21.923 -19.800 29.672 1.00 79.88 356 VAL A CA 1
ATOM 2742 C C . VAL A 1 356 ? -22.493 -20.229 28.318 1.00 79.88 356 VAL A C 1
ATOM 2744 O O . VAL A 1 356 ? -21.730 -20.571 27.414 1.00 79.88 356 VAL A O 1
ATOM 2747 N N . GLU A 1 357 ? -23.818 -20.220 28.153 1.00 80.06 357 GLU A N 1
ATOM 2748 C CA . GLU A 1 357 ? -24.455 -20.557 26.873 1.00 80.06 357 GLU A CA 1
ATOM 2749 C C . GLU A 1 357 ? -24.079 -19.563 25.767 1.00 80.06 357 GLU A C 1
ATOM 2751 O O . GLU A 1 357 ? -23.718 -19.990 24.668 1.00 80.06 357 GLU A O 1
ATOM 2756 N N . GLU A 1 358 ? -24.100 -18.262 26.069 1.00 79.94 358 GLU A N 1
ATOM 2757 C CA . GLU A 1 358 ? -23.667 -17.195 25.159 1.00 79.94 358 GLU A CA 1
ATOM 2758 C C . GLU A 1 358 ? -22.213 -17.401 24.715 1.00 79.94 358 GLU A C 1
ATOM 2760 O O . GLU A 1 358 ? -21.938 -17.528 23.520 1.00 79.94 358 GLU A O 1
ATOM 2765 N N . LYS A 1 359 ? -21.291 -17.561 25.671 1.00 77.38 359 LYS A N 1
ATOM 2766 C CA . LYS A 1 359 ? -19.858 -17.737 25.392 1.00 77.38 359 LYS A CA 1
ATOM 2767 C C . LYS A 1 359 ? -19.557 -18.999 24.587 1.00 77.38 359 LYS A C 1
ATOM 2769 O O . LYS A 1 359 ? -18.731 -18.993 23.674 1.00 77.38 359 LYS A O 1
ATOM 2774 N N . ARG A 1 360 ? -20.271 -20.095 24.857 1.00 79.00 360 ARG A N 1
ATOM 2775 C CA . ARG A 1 360 ? -20.151 -21.337 24.076 1.00 79.00 360 ARG A CA 1
ATOM 2776 C C . ARG A 1 360 ? -20.632 -21.173 22.639 1.00 79.00 360 ARG A C 1
ATOM 2778 O O . ARG A 1 360 ? -20.037 -21.780 21.746 1.00 79.00 360 ARG A O 1
ATOM 2785 N N . ALA A 1 361 ? -21.687 -20.392 22.414 1.00 78.31 361 ALA A N 1
ATOM 2786 C CA . ALA A 1 361 ? -22.175 -20.089 21.074 1.00 78.31 361 ALA A CA 1
ATOM 2787 C C . ALA A 1 361 ? -21.169 -19.223 20.300 1.00 78.31 361 ALA A C 1
ATOM 2789 O O . ALA A 1 361 ? -20.806 -19.591 19.183 1.00 78.31 361 ALA A O 1
ATOM 2790 N N . GLU A 1 362 ? -20.640 -18.163 20.920 1.00 74.88 362 GLU A N 1
ATOM 2791 C CA . GLU A 1 362 ? -19.591 -17.311 20.335 1.00 74.88 362 GLU A CA 1
ATOM 2792 C C . GLU A 1 362 ? -18.343 -18.128 19.963 1.00 74.88 362 GLU A C 1
ATOM 2794 O O . GLU A 1 362 ? -17.835 -18.046 18.843 1.00 74.88 362 GLU A O 1
ATOM 2799 N N . ALA A 1 363 ? -17.881 -19.002 20.863 1.00 73.75 363 ALA A N 1
ATOM 2800 C CA . ALA A 1 363 ? -16.743 -19.879 20.599 1.00 73.75 363 ALA A CA 1
ATOM 2801 C C . ALA A 1 363 ? -17.020 -20.909 19.485 1.00 73.75 363 ALA A C 1
ATOM 2803 O O . ALA A 1 363 ? -16.089 -21.386 18.835 1.00 73.75 363 ALA A O 1
ATOM 2804 N N . ALA A 1 364 ? -18.273 -21.318 19.268 1.00 76.19 364 ALA A N 1
ATOM 2805 C CA . ALA A 1 364 ? -18.632 -22.202 18.159 1.00 76.19 364 ALA A CA 1
ATOM 2806 C C . ALA A 1 364 ? -18.609 -21.455 16.817 1.00 76.19 364 ALA A C 1
ATOM 2808 O O . ALA A 1 364 ? -18.035 -21.971 15.859 1.00 76.19 364 ALA A O 1
ATOM 2809 N N . GLU A 1 365 ? -19.157 -20.239 16.776 1.00 75.38 365 GLU A N 1
ATOM 2810 C CA . GLU A 1 365 ? -19.155 -19.371 15.594 1.00 75.38 365 GLU A CA 1
ATOM 2811 C C . GLU A 1 365 ? -17.726 -19.012 15.163 1.00 75.38 365 GLU A C 1
ATOM 2813 O O . GLU A 1 365 ? -17.364 -19.220 14.004 1.00 75.38 365 GLU A O 1
ATOM 2818 N N . LYS A 1 366 ? -16.867 -18.596 16.107 1.00 73.25 366 LYS A N 1
ATOM 2819 C CA . LYS A 1 366 ? -15.444 -18.317 15.832 1.00 73.25 366 LYS A CA 1
ATOM 2820 C C . LYS A 1 366 ? -14.716 -19.536 15.245 1.00 73.25 366 LYS A C 1
ATOM 2822 O O . LYS A 1 366 ? -13.942 -19.403 14.300 1.00 73.25 366 LYS A O 1
ATOM 2827 N N . ARG A 1 367 ? -14.985 -20.749 15.751 1.00 76.12 367 ARG A N 1
ATOM 2828 C CA . ARG A 1 367 ? -14.382 -21.987 15.213 1.00 76.12 367 ARG A CA 1
ATOM 2829 C C . ARG A 1 367 ? -14.866 -22.323 13.803 1.00 76.12 367 ARG A C 1
ATOM 2831 O O . ARG A 1 367 ? -14.085 -22.866 13.024 1.00 76.12 367 ARG A O 1
ATOM 2838 N N . GLU A 1 368 ? -16.130 -22.051 13.490 1.00 75.38 368 GLU A N 1
ATOM 2839 C CA . GLU A 1 368 ? -16.680 -22.245 12.145 1.00 75.38 368 GLU A CA 1
ATOM 2840 C C . GLU A 1 368 ? -16.050 -21.259 11.154 1.00 75.38 368 GLU A C 1
ATOM 2842 O O . GLU A 1 368 ? -15.533 -21.693 10.126 1.00 75.38 368 GLU A O 1
ATOM 2847 N N . ALA A 1 369 ? -15.962 -19.976 11.516 1.00 70.94 369 ALA A N 1
ATOM 2848 C CA . ALA A 1 369 ? -15.281 -18.958 10.714 1.00 70.94 369 ALA A CA 1
ATOM 2849 C C . ALA A 1 369 ? -13.806 -19.321 10.449 1.00 70.94 369 ALA A C 1
ATOM 2851 O O . ALA A 1 369 ? -13.354 -19.306 9.303 1.00 70.94 369 ALA A O 1
ATOM 2852 N N . ALA A 1 370 ? -13.074 -19.761 11.479 1.00 71.06 370 ALA A N 1
ATOM 2853 C CA . ALA A 1 370 ? -11.692 -20.219 11.329 1.00 71.06 370 ALA A CA 1
ATOM 2854 C C . ALA A 1 370 ? -11.563 -21.461 10.421 1.00 71.06 370 ALA A C 1
ATOM 2856 O O . ALA A 1 370 ? -10.540 -21.659 9.766 1.00 71.06 370 ALA A O 1
ATOM 2857 N N . ALA A 1 371 ? -12.571 -22.338 10.370 1.00 73.75 371 ALA A N 1
ATOM 2858 C CA . ALA A 1 371 ? -12.573 -23.472 9.446 1.00 73.75 371 ALA A CA 1
ATOM 2859 C C . ALA A 1 371 ? -12.803 -23.027 7.991 1.00 73.75 371 ALA A C 1
ATOM 2861 O O . ALA A 1 371 ? -12.106 -23.510 7.097 1.00 73.75 371 ALA A O 1
ATOM 2862 N N . GLU A 1 372 ? -13.723 -22.087 7.757 1.00 72.50 372 GLU A N 1
ATOM 2863 C CA . GLU A 1 372 ? -13.976 -21.529 6.423 1.00 72.50 372 GLU A CA 1
ATOM 2864 C C . GLU A 1 372 ? -12.750 -20.799 5.862 1.00 72.50 372 GLU A C 1
ATOM 2866 O O . GLU A 1 372 ? -12.386 -21.009 4.700 1.00 72.50 372 GLU A O 1
ATOM 2871 N N . GLU A 1 373 ? -12.064 -19.998 6.682 1.00 72.56 373 GLU A N 1
ATOM 2872 C CA . GLU A 1 373 ? -10.852 -19.297 6.249 1.00 72.56 373 GLU A CA 1
ATOM 2873 C C . GLU A 1 373 ? -9.703 -20.267 5.933 1.00 72.56 373 GLU A C 1
ATOM 2875 O O . GLU A 1 373 ? -9.000 -20.085 4.935 1.00 72.56 373 GLU A O 1
ATOM 2880 N N . ARG A 1 374 ? -9.566 -21.383 6.666 1.00 72.25 374 ARG A N 1
ATOM 2881 C CA . ARG A 1 374 ? -8.599 -22.443 6.314 1.00 72.25 374 ARG A CA 1
ATOM 2882 C C . ARG A 1 374 ? -8.905 -23.108 4.981 1.00 72.25 374 ARG A C 1
ATOM 2884 O O . ARG A 1 374 ? -7.989 -23.329 4.185 1.00 72.25 374 ARG A O 1
ATOM 2891 N N . ASP A 1 375 ? -10.169 -23.425 4.722 1.00 76.56 375 ASP A N 1
ATOM 2892 C CA . ASP A 1 375 ? -10.583 -24.005 3.443 1.00 76.56 375 ASP A CA 1
ATOM 2893 C C . ASP A 1 375 ? -10.333 -23.016 2.292 1.00 76.56 375 ASP A C 1
ATOM 2895 O O . ASP A 1 375 ? -9.846 -23.396 1.218 1.00 76.56 375 ASP A O 1
ATOM 2899 N N . ARG A 1 376 ? -10.576 -21.721 2.525 1.00 72.06 376 ARG A N 1
ATOM 2900 C CA . ARG A 1 376 ? -10.278 -20.651 1.568 1.00 72.06 376 ARG A CA 1
ATOM 2901 C C . ARG A 1 376 ? -8.778 -20.507 1.312 1.00 72.06 376 ARG A C 1
ATOM 2903 O O . ARG A 1 376 ? -8.378 -20.407 0.148 1.00 72.06 376 ARG A O 1
ATOM 2910 N N . ALA A 1 377 ? -7.955 -20.536 2.357 1.00 73.38 377 ALA A N 1
ATOM 2911 C CA . ALA A 1 377 ? -6.499 -20.490 2.261 1.00 73.38 377 ALA A CA 1
ATOM 2912 C C . ALA A 1 377 ? -5.948 -21.701 1.491 1.00 73.38 377 ALA A C 1
ATOM 2914 O O . ALA A 1 377 ? -5.109 -21.543 0.600 1.00 73.38 377 ALA A O 1
ATOM 2915 N N . ALA A 1 378 ? -6.473 -22.903 1.747 1.00 77.31 378 ALA A N 1
ATOM 2916 C CA . ALA A 1 378 ? -6.120 -24.104 0.994 1.00 77.31 378 ALA A CA 1
ATOM 2917 C C . ALA A 1 378 ? -6.466 -23.964 -0.501 1.00 77.31 378 ALA A C 1
ATOM 2919 O O . ALA A 1 378 ? -5.627 -24.254 -1.356 1.00 77.31 378 ALA A O 1
ATOM 2920 N N . GLY A 1 379 ? -7.656 -23.444 -0.823 1.00 78.38 379 GLY A N 1
ATOM 2921 C CA . GLY A 1 379 ? -8.070 -23.194 -2.207 1.00 78.38 379 GLY A CA 1
ATOM 2922 C C . GLY A 1 379 ? -7.302 -22.059 -2.902 1.00 78.38 379 GLY A C 1
ATOM 2923 O O . GLY A 1 379 ? -7.164 -22.060 -4.126 1.00 78.38 379 GLY A O 1
ATOM 2924 N N . LEU A 1 380 ? -6.798 -21.068 -2.160 1.00 76.94 380 LEU A N 1
ATOM 2925 C CA . LEU A 1 380 ? -5.876 -20.050 -2.680 1.00 76.94 380 LEU A CA 1
ATOM 2926 C C . LEU A 1 380 ? -4.509 -20.657 -3.001 1.00 76.94 380 LEU A C 1
ATOM 2928 O O . LEU A 1 380 ? -3.966 -20.396 -4.072 1.00 76.94 380 LEU A O 1
ATOM 2932 N N . LYS A 1 381 ? -3.988 -21.505 -2.110 1.00 75.81 381 LYS A N 1
ATOM 2933 C CA . LYS A 1 381 ? -2.703 -22.182 -2.293 1.00 75.81 381 LYS A CA 1
ATOM 2934 C C . LYS A 1 381 ? -2.703 -23.117 -3.501 1.00 75.81 381 LYS A C 1
ATOM 2936 O O . LYS A 1 381 ? -1.768 -23.072 -4.290 1.00 75.81 381 LYS A O 1
ATOM 2941 N N . GLU A 1 382 ? -3.768 -23.895 -3.691 1.00 83.94 382 GLU A N 1
ATOM 2942 C CA . GLU A 1 382 ? -3.919 -24.760 -4.870 1.00 83.94 382 GLU A CA 1
ATOM 2943 C C . GLU A 1 382 ? -3.896 -23.946 -6.174 1.00 83.94 382 GLU A C 1
ATOM 2945 O O . GLU A 1 382 ? -3.143 -24.265 -7.090 1.00 83.94 382 GLU A O 1
ATOM 2950 N N . ARG A 1 383 ? -4.630 -22.827 -6.232 1.00 77.94 383 ARG A N 1
ATOM 2951 C CA . ARG A 1 383 ? -4.608 -21.924 -7.396 1.00 77.94 383 ARG A CA 1
ATOM 2952 C C . ARG A 1 383 ? -3.242 -21.282 -7.625 1.00 77.94 383 ARG A C 1
ATOM 2954 O O . ARG A 1 383 ? -2.843 -21.103 -8.775 1.00 77.94 383 ARG A O 1
ATOM 2961 N N . ALA A 1 384 ? -2.528 -20.923 -6.559 1.00 78.44 384 ALA A N 1
ATOM 2962 C CA . ALA A 1 384 ? -1.173 -20.392 -6.667 1.00 78.44 384 ALA A CA 1
ATOM 2963 C C . ALA A 1 384 ? -0.204 -21.443 -7.231 1.00 78.44 384 ALA A C 1
ATOM 2965 O O . ALA A 1 384 ? 0.616 -21.120 -8.091 1.00 78.44 384 ALA A O 1
ATOM 2966 N N . ASP A 1 385 ? -0.329 -22.702 -6.805 1.00 78.31 385 ASP A N 1
ATOM 2967 C CA . ASP A 1 385 ? 0.471 -23.810 -7.327 1.00 78.31 385 ASP A CA 1
ATOM 2968 C C . ASP A 1 385 ? 0.161 -24.086 -8.811 1.00 78.31 385 ASP A C 1
ATOM 2970 O O . ASP A 1 385 ? 1.094 -24.175 -9.611 1.00 78.31 385 ASP A O 1
ATOM 2974 N N . GLU A 1 386 ? -1.118 -24.110 -9.210 1.00 83.12 386 GLU A N 1
ATOM 2975 C CA . GLU A 1 386 ? -1.525 -24.219 -10.623 1.00 83.12 386 GLU A CA 1
ATOM 2976 C C . GLU A 1 386 ? -0.973 -23.062 -11.470 1.00 83.12 386 GLU A C 1
ATOM 2978 O O . GLU A 1 386 ? -0.451 -23.263 -12.569 1.00 83.12 386 GLU A O 1
ATOM 2983 N N . THR A 1 387 ? -1.050 -21.835 -10.952 1.00 80.25 387 THR A N 1
ATOM 2984 C CA . THR A 1 387 ? -0.547 -20.644 -11.651 1.00 80.25 387 THR A CA 1
ATOM 2985 C C . THR A 1 387 ? 0.970 -20.705 -11.819 1.00 80.25 387 THR A C 1
ATOM 2987 O O . THR A 1 387 ? 1.486 -20.364 -12.885 1.00 80.25 387 THR A O 1
ATOM 2990 N N . ARG A 1 388 ? 1.698 -21.196 -10.808 1.00 79.38 388 ARG A N 1
ATOM 2991 C CA . ARG A 1 388 ? 3.155 -21.372 -10.870 1.00 79.38 388 ARG A CA 1
ATOM 2992 C C . ARG A 1 388 ? 3.561 -22.400 -11.927 1.00 79.38 388 ARG A C 1
ATOM 2994 O O . ARG A 1 388 ? 4.518 -22.147 -12.654 1.00 79.38 388 ARG A O 1
ATOM 3001 N N . GLU A 1 389 ? 2.823 -23.503 -12.056 1.00 85.12 389 GLU A N 1
ATOM 3002 C CA . GLU A 1 389 ? 3.054 -24.509 -13.105 1.00 85.12 389 GLU A CA 1
ATOM 3003 C C . GLU A 1 389 ? 2.846 -23.915 -14.510 1.00 85.12 389 GLU A C 1
ATOM 3005 O O . GLU A 1 389 ? 3.663 -24.120 -15.411 1.00 85.12 389 GLU A O 1
ATOM 3010 N N . VAL A 1 390 ? 1.798 -23.103 -14.699 1.00 86.62 390 VAL A N 1
ATOM 3011 C CA . VAL A 1 390 ? 1.572 -22.392 -15.970 1.00 86.62 390 VAL A CA 1
ATOM 3012 C C . VAL A 1 390 ? 2.698 -21.396 -16.257 1.00 86.62 390 VAL A C 1
ATOM 3014 O O . VAL A 1 390 ? 3.182 -21.335 -17.389 1.00 86.62 390 VAL A O 1
ATOM 3017 N N . ALA A 1 391 ? 3.133 -20.630 -15.254 1.00 80.88 391 ALA A N 1
ATOM 3018 C CA . ALA A 1 391 ? 4.219 -19.665 -15.399 1.00 80.88 391 ALA A CA 1
ATOM 3019 C C . ALA A 1 391 ? 5.549 -20.347 -15.764 1.00 80.88 391 ALA A C 1
ATOM 3021 O O . ALA A 1 391 ? 6.260 -19.863 -16.643 1.00 80.88 391 ALA A O 1
ATOM 3022 N N . GLU A 1 392 ? 5.868 -21.488 -15.149 1.00 86.06 392 GLU A N 1
ATOM 3023 C CA . GLU A 1 392 ? 7.039 -22.299 -15.503 1.00 86.06 392 GLU A CA 1
ATOM 3024 C C . GLU A 1 392 ? 6.968 -22.762 -16.965 1.00 86.06 392 GLU A C 1
ATOM 3026 O O . GLU A 1 392 ? 7.903 -22.517 -17.728 1.00 86.06 392 GLU A O 1
ATOM 3031 N N . GLY A 1 393 ? 5.819 -23.287 -17.407 1.00 88.19 393 GLY A N 1
ATOM 3032 C CA . GLY A 1 393 ? 5.614 -23.659 -18.810 1.00 88.19 393 GLY A CA 1
ATOM 3033 C C . GLY A 1 393 ? 5.769 -22.481 -19.782 1.00 88.19 393 GLY A C 1
ATOM 3034 O O . GLY A 1 393 ? 6.344 -22.628 -20.862 1.00 88.19 393 GLY A O 1
ATOM 3035 N N . LYS A 1 394 ? 5.310 -21.281 -19.404 1.00 85.31 394 LYS A N 1
ATOM 3036 C CA . LYS A 1 394 ? 5.491 -20.067 -20.217 1.00 85.31 394 LYS A CA 1
ATOM 3037 C C . LYS A 1 394 ? 6.934 -19.585 -20.280 1.00 85.31 394 LYS A C 1
ATOM 3039 O O . LYS A 1 394 ? 7.352 -19.125 -21.343 1.00 85.31 394 LYS A O 1
ATOM 3044 N N . ARG A 1 395 ? 7.707 -19.735 -19.204 1.00 84.38 395 ARG A N 1
ATOM 3045 C CA . ARG A 1 395 ? 9.148 -19.447 -19.223 1.00 84.38 395 ARG A CA 1
A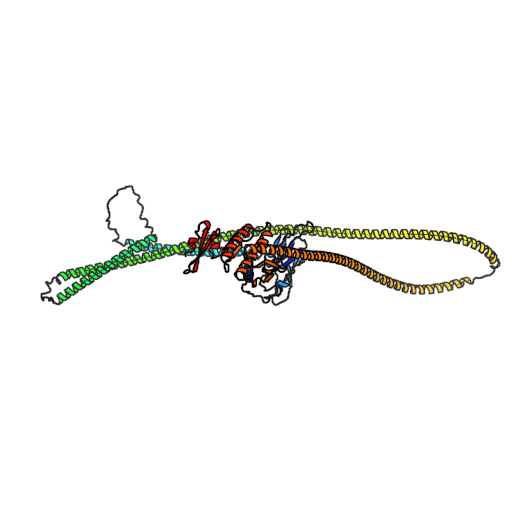TOM 3046 C C . ARG A 1 395 ? 9.891 -20.400 -20.155 1.00 84.38 395 ARG A C 1
ATOM 3048 O O . ARG A 1 395 ? 10.669 -19.930 -20.979 1.00 84.38 395 ARG A O 1
ATOM 3055 N N . GLU A 1 396 ? 9.589 -21.698 -20.113 1.00 89.06 396 GLU A N 1
ATOM 3056 C CA . GLU A 1 396 ? 10.185 -22.672 -21.040 1.00 89.06 396 GLU A CA 1
ATOM 3057 C C . GLU A 1 396 ? 9.855 -22.353 -22.512 1.00 89.06 396 GLU A C 1
ATOM 3059 O O . GLU A 1 396 ? 10.730 -22.412 -23.380 1.00 89.06 396 GLU A O 1
ATOM 3064 N N . GLU A 1 397 ? 8.606 -21.968 -22.811 1.00 89.38 397 GLU A N 1
ATOM 3065 C CA . GLU A 1 397 ? 8.207 -21.516 -24.154 1.00 89.38 397 GLU A CA 1
ATOM 3066 C C . GLU A 1 397 ? 8.985 -20.262 -24.596 1.00 89.38 397 GLU A C 1
ATOM 3068 O O . GLU A 1 397 ? 9.421 -20.181 -25.749 1.00 89.38 397 GLU A O 1
ATOM 3073 N N . ALA A 1 398 ? 9.181 -19.297 -23.692 1.00 86.25 398 ALA A N 1
ATOM 3074 C CA . ALA A 1 398 ? 9.916 -18.065 -23.970 1.00 86.25 398 ALA A CA 1
ATOM 3075 C C . ALA A 1 398 ? 11.411 -18.324 -24.220 1.00 86.25 398 ALA A C 1
ATOM 3077 O O . ALA A 1 398 ? 11.970 -17.792 -25.180 1.00 86.25 398 ALA A O 1
ATOM 3078 N N . GLU A 1 399 ? 12.048 -19.184 -23.421 1.00 88.31 399 GLU A N 1
ATOM 3079 C CA . GLU A 1 399 ? 13.444 -19.594 -23.623 1.00 88.31 399 GLU A CA 1
ATOM 3080 C C . GLU A 1 399 ? 13.636 -20.305 -24.969 1.00 88.31 399 GLU A C 1
ATOM 3082 O O . GLU A 1 399 ? 14.585 -20.015 -25.704 1.00 88.31 399 GLU A O 1
ATOM 3087 N N . ALA A 1 400 ? 12.705 -21.190 -25.342 1.00 90.31 400 ALA A N 1
ATOM 3088 C CA . ALA A 1 400 ? 12.730 -21.859 -26.639 1.00 90.31 400 ALA A CA 1
ATOM 3089 C C . ALA A 1 400 ? 12.564 -20.869 -27.805 1.00 90.31 400 ALA A C 1
ATOM 3091 O O . ALA A 1 400 ? 13.249 -20.992 -28.825 1.00 90.31 400 ALA A O 1
ATOM 3092 N N . ALA A 1 401 ? 11.684 -19.874 -27.661 1.00 89.25 401 ALA A N 1
ATOM 3093 C CA . ALA A 1 401 ? 11.506 -18.824 -28.658 1.00 89.25 401 ALA A CA 1
ATOM 3094 C C . ALA A 1 401 ? 12.763 -17.949 -28.797 1.00 89.25 401 ALA A C 1
ATOM 3096 O O . ALA A 1 401 ? 13.195 -17.689 -29.919 1.00 89.25 401 ALA A O 1
ATOM 3097 N N . ALA A 1 402 ? 13.385 -17.550 -27.684 1.00 88.88 402 ALA A N 1
ATOM 3098 C CA . ALA A 1 402 ? 14.621 -16.771 -27.690 1.00 88.88 402 ALA A CA 1
ATOM 3099 C C . ALA A 1 402 ? 15.769 -17.524 -28.383 1.00 88.88 402 ALA A C 1
ATOM 3101 O O . ALA A 1 402 ? 16.452 -16.958 -29.235 1.00 88.88 402 ALA A O 1
ATOM 3102 N N . ALA A 1 403 ? 15.929 -18.821 -28.096 1.00 91.25 403 ALA A N 1
ATOM 3103 C CA . ALA A 1 403 ? 16.923 -19.655 -28.769 1.00 91.25 403 ALA A CA 1
ATOM 3104 C C . ALA A 1 403 ? 16.694 -19.729 -30.291 1.00 91.25 403 ALA A C 1
ATOM 3106 O O . ALA A 1 403 ? 17.651 -19.646 -31.061 1.00 91.25 403 ALA A O 1
ATOM 3107 N N . ALA A 1 404 ? 15.434 -19.833 -30.730 1.00 92.25 404 ALA A N 1
ATOM 3108 C CA . ALA A 1 404 ? 15.089 -19.832 -32.151 1.00 92.25 404 ALA A CA 1
ATOM 3109 C C . ALA A 1 404 ? 15.372 -18.479 -32.828 1.00 92.25 404 ALA A C 1
ATOM 3111 O O . ALA A 1 404 ? 15.814 -18.454 -33.974 1.00 92.25 404 ALA A O 1
ATOM 3112 N N . VAL A 1 405 ? 15.151 -17.357 -32.132 1.00 93.12 405 VAL A N 1
ATOM 3113 C CA . VAL A 1 405 ? 15.509 -16.021 -32.638 1.00 93.12 405 VAL A CA 1
ATOM 3114 C C . VAL A 1 405 ? 17.014 -15.924 -32.867 1.00 93.12 405 VAL A C 1
ATOM 3116 O O . VAL A 1 405 ? 17.426 -15.546 -33.958 1.00 93.12 405 VAL A O 1
ATOM 3119 N N . THR A 1 406 ? 17.832 -16.346 -31.901 1.00 92.00 406 THR A N 1
ATOM 3120 C CA . THR A 1 406 ? 19.295 -16.330 -32.046 1.00 92.00 406 THR A CA 1
ATOM 3121 C C . THR A 1 406 ? 19.781 -17.204 -33.208 1.00 92.00 406 THR A C 1
ATOM 3123 O O . THR A 1 406 ? 20.712 -16.825 -33.918 1.00 92.00 406 THR A O 1
ATOM 3126 N N . GLU A 1 407 ? 19.158 -18.365 -33.440 1.00 93.50 407 GLU A N 1
ATOM 3127 C CA . GLU A 1 407 ? 19.476 -19.206 -34.603 1.00 93.50 407 GLU A CA 1
ATOM 3128 C C . GLU A 1 407 ? 19.145 -18.487 -35.921 1.00 93.50 407 GLU A C 1
ATOM 3130 O O . GLU A 1 407 ? 19.986 -18.430 -36.817 1.00 93.50 407 GLU A O 1
ATOM 3135 N N . LEU A 1 408 ? 17.965 -17.866 -36.015 1.00 93.50 408 LEU A N 1
ATOM 3136 C CA . LEU A 1 408 ? 17.548 -17.108 -37.199 1.00 93.50 408 LEU A CA 1
ATOM 3137 C C . LEU A 1 408 ? 18.419 -15.869 -37.458 1.00 93.50 408 LEU A C 1
ATOM 3139 O O . LEU A 1 408 ? 18.686 -15.546 -38.613 1.00 93.50 408 LEU A O 1
ATOM 3143 N N . GLU A 1 409 ? 18.874 -15.181 -36.412 1.00 93.50 409 GLU A N 1
ATOM 3144 C CA . GLU A 1 409 ? 19.825 -14.069 -36.527 1.00 93.50 409 GLU A CA 1
ATOM 3145 C C . GLU A 1 409 ? 21.168 -14.548 -37.088 1.00 93.50 409 GLU A C 1
ATOM 3147 O O . GLU A 1 409 ? 21.692 -13.949 -38.025 1.00 93.50 409 GLU A O 1
ATOM 3152 N N . SER A 1 410 ? 21.675 -15.689 -36.609 1.00 93.44 410 SER A N 1
ATOM 3153 C CA . SER A 1 410 ? 22.891 -16.291 -37.165 1.00 93.44 410 SER A CA 1
ATOM 3154 C C . SER A 1 410 ? 22.722 -16.684 -38.637 1.00 93.44 410 SER A C 1
ATOM 3156 O O . SER A 1 410 ? 23.657 -16.522 -39.421 1.00 93.44 410 SER A O 1
ATOM 3158 N N . GLU A 1 411 ? 21.556 -17.202 -39.037 1.00 94.81 411 GLU A N 1
ATOM 3159 C CA . GLU A 1 411 ? 21.268 -17.497 -40.447 1.00 94.81 411 GLU A CA 1
ATOM 3160 C C . GLU A 1 411 ? 21.212 -16.220 -41.303 1.00 94.81 411 GLU A C 1
ATOM 3162 O O . GLU A 1 411 ? 21.672 -16.220 -42.449 1.00 94.81 411 GLU A O 1
ATOM 3167 N N . LEU A 1 412 ? 20.670 -15.121 -40.767 1.00 94.56 412 LEU A N 1
ATOM 3168 C CA . LEU A 1 412 ? 20.644 -13.823 -41.447 1.00 94.56 412 LEU A CA 1
ATOM 3169 C C . LEU A 1 412 ? 22.056 -13.274 -41.678 1.00 94.56 412 LEU A C 1
ATOM 3171 O O . LEU A 1 412 ? 22.356 -12.861 -42.800 1.00 94.56 412 LEU A O 1
ATOM 3175 N N . ASP A 1 413 ? 22.936 -13.356 -40.681 1.00 92.00 413 ASP A N 1
ATOM 3176 C CA . ASP A 1 413 ? 24.338 -12.935 -40.804 1.00 92.00 413 ASP A CA 1
ATOM 3177 C C . ASP A 1 413 ? 25.090 -13.733 -41.887 1.00 92.00 413 ASP A C 1
ATOM 3179 O O . ASP A 1 413 ? 25.880 -13.183 -42.669 1.00 92.00 413 ASP A O 1
ATOM 3183 N N . GLU A 1 414 ? 24.825 -15.042 -41.992 1.00 94.06 414 GLU A N 1
ATOM 3184 C CA . GLU A 1 414 ? 25.376 -15.879 -43.063 1.00 94.06 414 GLU A CA 1
ATOM 3185 C C . GLU A 1 414 ? 24.865 -15.449 -44.448 1.00 94.06 414 GLU A C 1
ATOM 3187 O O . GLU A 1 414 ? 25.637 -15.401 -45.416 1.00 94.06 414 GLU A O 1
ATOM 3192 N N . ILE A 1 415 ? 23.575 -15.113 -44.557 1.00 94.38 415 ILE A N 1
ATOM 3193 C CA . ILE A 1 415 ? 22.970 -14.622 -45.802 1.00 94.38 415 ILE A CA 1
ATOM 3194 C C . ILE A 1 415 ? 23.576 -13.277 -46.208 1.00 94.38 415 ILE A C 1
ATOM 3196 O O . ILE A 1 415 ? 23.882 -13.087 -47.389 1.00 94.38 415 ILE A O 1
ATOM 3200 N N . ASP A 1 416 ? 23.775 -12.358 -45.269 1.00 93.38 416 ASP A N 1
ATOM 3201 C CA . ASP A 1 416 ? 24.352 -11.048 -45.565 1.00 93.38 416 ASP A CA 1
ATOM 3202 C C . ASP A 1 416 ? 25.827 -11.163 -45.968 1.00 93.38 416 ASP A C 1
ATOM 3204 O O . ASP A 1 416 ? 26.228 -10.595 -46.987 1.00 93.38 416 ASP A O 1
ATOM 3208 N N . THR A 1 417 ? 26.598 -12.038 -45.317 1.00 93.38 417 THR A N 1
ATOM 3209 C CA . THR A 1 417 ? 27.963 -12.380 -45.761 1.00 93.38 417 THR A CA 1
ATOM 3210 C C . THR A 1 417 ? 27.971 -12.922 -47.198 1.00 93.38 417 THR A C 1
ATOM 3212 O O . THR A 1 417 ? 28.841 -12.590 -48.013 1.00 93.38 417 THR A O 1
ATOM 3215 N N . ALA A 1 418 ? 26.995 -13.765 -47.550 1.00 92.62 418 ALA A N 1
ATOM 3216 C CA . ALA A 1 418 ? 26.872 -14.288 -48.906 1.00 92.62 418 ALA A CA 1
ATOM 3217 C C . ALA A 1 418 ? 26.516 -13.190 -49.925 1.00 92.62 418 ALA A C 1
ATOM 3219 O O . ALA A 1 418 ? 27.008 -13.240 -51.056 1.00 92.62 418 ALA A O 1
ATOM 3220 N N . ARG A 1 419 ? 25.705 -12.194 -49.544 1.00 92.94 419 ARG A N 1
ATOM 3221 C CA . ARG A 1 419 ? 25.382 -11.033 -50.392 1.00 92.94 419 ARG A CA 1
ATOM 3222 C C . ARG A 1 419 ? 26.610 -10.177 -50.668 1.00 92.94 419 ARG A C 1
ATOM 3224 O O . ARG A 1 419 ? 26.902 -9.932 -51.834 1.00 92.94 419 ARG A O 1
ATOM 3231 N N . GLU A 1 420 ? 27.391 -9.842 -49.644 1.00 92.75 420 GLU A N 1
ATOM 3232 C CA . GLU A 1 420 ? 28.641 -9.089 -49.819 1.00 92.75 420 GLU A CA 1
ATOM 3233 C C . GLU A 1 420 ? 29.613 -9.804 -50.770 1.00 92.75 420 GLU A C 1
ATOM 3235 O O . GLU A 1 420 ? 30.270 -9.187 -51.615 1.00 92.75 420 GLU A O 1
ATOM 3240 N N . ALA A 1 421 ? 29.689 -11.136 -50.678 1.00 91.44 421 ALA A N 1
ATOM 3241 C CA . ALA A 1 421 ? 30.509 -11.930 -51.584 1.00 91.44 421 ALA A CA 1
ATOM 3242 C C . ALA A 1 421 ? 30.023 -11.852 -53.043 1.00 91.44 421 ALA A C 1
ATOM 3244 O O . ALA A 1 421 ? 30.855 -11.855 -53.956 1.00 91.44 421 ALA A O 1
ATOM 3245 N N . VAL A 1 422 ? 28.707 -11.784 -53.274 1.00 93.56 422 VAL A N 1
ATOM 3246 C CA . VAL A 1 422 ? 28.114 -11.603 -54.610 1.00 93.56 422 VAL A CA 1
ATOM 3247 C C . VAL A 1 422 ? 28.411 -10.207 -55.151 1.00 93.56 422 VAL A C 1
ATOM 3249 O O . VAL A 1 422 ? 28.886 -10.105 -56.285 1.00 93.56 422 VAL A O 1
ATOM 3252 N N . ASP A 1 423 ? 28.243 -9.163 -54.344 1.00 91.88 423 ASP A N 1
ATOM 3253 C CA . ASP A 1 423 ? 28.542 -7.780 -54.737 1.00 91.88 423 ASP A CA 1
ATOM 3254 C C . ASP A 1 423 ? 30.028 -7.628 -55.118 1.00 91.88 423 ASP A C 1
ATOM 3256 O O . ASP A 1 423 ? 30.383 -7.062 -56.155 1.00 91.88 423 ASP A O 1
ATOM 3260 N N . ALA A 1 424 ? 30.927 -8.264 -54.358 1.00 91.56 424 ALA A N 1
ATOM 3261 C CA . ALA A 1 424 ? 32.353 -8.303 -54.678 1.00 91.56 424 ALA A CA 1
ATOM 3262 C C . ALA A 1 424 ? 32.680 -9.103 -55.957 1.00 91.56 424 ALA A C 1
ATOM 3264 O O . ALA A 1 424 ? 33.774 -8.974 -56.518 1.00 91.56 424 ALA A O 1
ATOM 3265 N N . VAL A 1 425 ? 31.807 -10.009 -56.409 1.00 93.25 425 VAL A N 1
ATOM 3266 C CA . VAL A 1 425 ? 31.946 -10.662 -57.722 1.00 93.25 425 VAL A CA 1
ATOM 3267 C C . VAL A 1 425 ? 31.487 -9.717 -58.829 1.00 93.25 425 VAL A C 1
ATOM 3269 O O . VAL A 1 425 ? 32.155 -9.661 -59.863 1.00 93.25 425 VAL A O 1
ATOM 3272 N N . GLU A 1 426 ? 30.414 -8.958 -58.614 1.00 93.19 426 GLU A N 1
ATOM 3273 C CA . GLU A 1 426 ? 29.923 -7.952 -59.560 1.00 93.19 426 GLU A CA 1
ATOM 3274 C C . GLU A 1 426 ? 30.991 -6.887 -59.853 1.00 93.19 426 GLU A C 1
ATOM 3276 O O . GLU A 1 426 ? 31.374 -6.717 -61.012 1.00 93.19 426 GLU A O 1
ATOM 3281 N N . GLU A 1 427 ? 31.606 -6.297 -58.823 1.00 91.94 427 GLU A N 1
ATOM 3282 C CA . GLU A 1 427 ? 32.690 -5.309 -58.982 1.00 91.94 427 GLU A CA 1
ATOM 3283 C C . GLU A 1 427 ? 33.897 -5.881 -59.760 1.00 91.94 427 GLU A C 1
ATOM 3285 O O . GLU A 1 427 ? 34.529 -5.222 -60.598 1.00 91.94 427 GLU A O 1
ATOM 3290 N N . ARG A 1 428 ? 34.225 -7.161 -59.529 1.00 93.62 428 ARG A N 1
ATOM 3291 C CA . ARG A 1 428 ? 35.296 -7.846 -60.271 1.00 93.62 428 ARG A CA 1
ATOM 3292 C C . ARG A 1 428 ? 34.934 -8.049 -61.738 1.00 93.62 428 ARG A C 1
ATOM 3294 O O . ARG A 1 428 ? 35.829 -7.972 -62.580 1.00 93.62 428 ARG A O 1
ATOM 3301 N N . LEU A 1 429 ? 33.671 -8.326 -62.061 1.00 93.38 429 LEU A N 1
ATOM 3302 C CA . LEU A 1 429 ? 33.216 -8.458 -63.446 1.00 93.38 429 LEU A CA 1
ATOM 3303 C C . LEU A 1 429 ? 33.287 -7.117 -64.183 1.00 93.38 429 LEU A C 1
ATOM 3305 O O . LEU A 1 429 ? 33.761 -7.088 -65.320 1.00 93.38 429 LEU A O 1
ATOM 3309 N N . GLU A 1 430 ? 32.914 -6.018 -63.528 1.00 92.81 430 GLU A N 1
ATOM 3310 C CA . GLU A 1 430 ? 33.090 -4.666 -64.073 1.00 92.81 430 GLU A CA 1
ATOM 3311 C C . GLU A 1 430 ? 34.569 -4.366 -64.347 1.00 92.81 430 GLU A C 1
ATOM 3313 O O . GLU A 1 430 ? 34.943 -3.973 -65.455 1.00 92.81 430 GLU A O 1
ATOM 3318 N N . SER A 1 431 ? 35.441 -4.674 -63.382 1.00 92.56 431 SER A N 1
ATOM 3319 C CA . SER A 1 431 ? 36.893 -4.530 -63.539 1.00 92.56 431 SER A CA 1
ATOM 3320 C C . SER A 1 431 ? 37.444 -5.364 -64.702 1.00 92.56 431 SER A C 1
ATOM 3322 O O . SER A 1 431 ? 38.319 -4.910 -65.443 1.00 92.56 431 SER A O 1
ATOM 3324 N N . ILE A 1 432 ? 36.954 -6.596 -64.888 1.00 94.38 432 ILE A N 1
ATOM 3325 C CA . ILE A 1 432 ? 37.339 -7.445 -66.023 1.00 94.38 432 ILE A CA 1
ATOM 3326 C C . ILE A 1 432 ? 36.926 -6.787 -67.343 1.00 94.38 432 ILE A C 1
ATOM 3328 O O . ILE A 1 432 ? 37.759 -6.721 -68.247 1.00 94.38 432 ILE A O 1
ATOM 3332 N N . ALA A 1 433 ? 35.707 -6.254 -67.445 1.00 93.38 433 ALA A N 1
ATOM 3333 C CA . ALA A 1 433 ? 35.241 -5.578 -68.655 1.00 93.38 433 ALA A CA 1
ATOM 3334 C C . ALA A 1 433 ? 36.125 -4.365 -69.011 1.00 93.38 433 ALA A C 1
ATOM 3336 O O . ALA A 1 433 ? 36.570 -4.229 -70.154 1.00 93.38 433 ALA A O 1
ATOM 3337 N N . GLU A 1 434 ? 36.492 -3.534 -68.028 1.00 92.62 434 GLU A N 1
ATOM 3338 C CA . GLU A 1 434 ? 37.417 -2.411 -68.249 1.00 92.62 434 GLU A CA 1
ATOM 3339 C C . GLU A 1 434 ? 38.808 -2.869 -68.719 1.00 92.62 434 GLU A C 1
ATOM 3341 O O . GLU A 1 434 ? 39.453 -2.237 -69.573 1.00 92.62 434 GLU A O 1
ATOM 3346 N N . LEU A 1 435 ? 39.304 -3.970 -68.143 1.00 92.94 435 LEU A N 1
ATOM 3347 C CA . LEU A 1 435 ? 40.575 -4.573 -68.528 1.00 92.94 435 LEU A CA 1
ATOM 3348 C C . LEU A 1 435 ? 40.529 -5.115 -69.956 1.00 92.94 435 LEU A C 1
ATOM 3350 O O . LEU A 1 435 ? 41.505 -4.933 -70.689 1.00 92.94 435 LEU A O 1
ATOM 3354 N N . GLU A 1 436 ? 39.430 -5.741 -70.366 1.00 92.69 436 GLU A N 1
ATOM 3355 C CA . GLU A 1 436 ? 39.220 -6.227 -71.730 1.00 92.69 436 GLU A CA 1
ATOM 3356 C C . GLU A 1 436 ? 39.227 -5.074 -72.742 1.00 92.69 436 GLU A C 1
ATOM 3358 O O . GLU A 1 436 ? 39.988 -5.127 -73.715 1.00 92.69 436 GLU A O 1
ATOM 3363 N N . ASP A 1 437 ? 38.520 -3.978 -72.458 1.00 92.00 437 ASP A N 1
ATOM 3364 C CA . ASP A 1 437 ? 38.546 -2.758 -73.277 1.00 92.00 437 ASP A CA 1
ATOM 3365 C C . ASP A 1 437 ? 39.955 -2.154 -73.373 1.00 92.00 437 ASP A C 1
ATOM 3367 O O . ASP A 1 437 ? 40.382 -1.618 -74.405 1.00 92.00 437 ASP A O 1
ATOM 3371 N N . ARG A 1 438 ? 40.729 -2.209 -72.283 1.00 92.81 438 ARG A N 1
ATOM 3372 C CA . ARG A 1 438 ? 42.128 -1.757 -72.281 1.00 92.81 438 ARG A CA 1
ATOM 3373 C C . ARG A 1 438 ? 43.028 -2.678 -73.101 1.00 92.81 438 ARG A C 1
ATOM 3375 O O . ARG A 1 438 ? 43.905 -2.186 -73.814 1.00 92.81 438 ARG A O 1
ATOM 3382 N N . ILE A 1 439 ? 42.827 -3.991 -73.016 1.00 93.50 439 ILE A N 1
ATOM 3383 C CA . ILE A 1 439 ? 43.544 -4.972 -73.835 1.00 93.50 439 ILE A CA 1
ATOM 3384 C C . ILE A 1 439 ? 43.263 -4.716 -75.316 1.00 93.50 439 ILE A C 1
ATOM 3386 O O . ILE A 1 439 ? 44.209 -4.724 -76.105 1.00 93.50 439 ILE A O 1
ATOM 3390 N N . GLU A 1 440 ? 42.015 -4.445 -75.693 1.00 92.44 440 GLU A N 1
ATOM 3391 C CA . GLU A 1 440 ? 41.656 -4.179 -77.087 1.00 92.44 440 GLU A CA 1
ATOM 3392 C C . GLU A 1 440 ? 42.330 -2.906 -77.612 1.00 92.44 440 GLU A C 1
ATOM 3394 O O . GLU A 1 440 ? 43.030 -2.953 -78.625 1.00 92.44 440 GLU A O 1
ATOM 3399 N N . ARG A 1 441 ? 42.296 -1.811 -76.840 1.00 91.56 441 ARG A N 1
ATOM 3400 C CA . ARG A 1 441 ? 43.062 -0.587 -77.152 1.00 91.56 441 ARG A CA 1
ATOM 3401 C C . ARG A 1 441 ? 44.557 -0.861 -77.337 1.00 91.56 441 ARG A C 1
ATOM 3403 O O . ARG A 1 441 ? 45.190 -0.309 -78.238 1.00 91.56 441 ARG A O 1
ATOM 3410 N N . HIS A 1 442 ? 45.154 -1.710 -76.499 1.00 90.75 442 HIS A N 1
ATOM 3411 C CA . HIS A 1 442 ? 46.561 -2.087 -76.650 1.00 90.75 442 HIS A CA 1
ATOM 3412 C C . HIS A 1 442 ? 46.821 -2.979 -77.870 1.00 90.75 442 HIS A C 1
ATOM 3414 O O . HIS A 1 442 ? 47.894 -2.872 -78.469 1.00 90.75 442 HIS A O 1
ATOM 3420 N N . ARG A 1 443 ? 45.877 -3.839 -78.271 1.00 90.69 443 ARG A N 1
ATOM 3421 C CA . ARG A 1 443 ? 45.982 -4.624 -79.511 1.00 90.69 443 ARG A CA 1
ATOM 3422 C C . ARG A 1 443 ? 45.964 -3.714 -80.735 1.00 90.69 443 ARG A C 1
ATOM 3424 O O . ARG A 1 443 ? 46.862 -3.850 -81.562 1.00 90.69 443 ARG A O 1
ATOM 3431 N N . GLU A 1 444 ? 45.051 -2.746 -80.792 1.00 87.88 444 GLU A N 1
ATOM 3432 C CA . GLU A 1 444 ? 45.021 -1.725 -81.851 1.00 87.88 444 GLU A CA 1
ATOM 3433 C C . GLU A 1 444 ? 46.323 -0.909 -81.884 1.00 87.88 444 GLU A C 1
ATOM 3435 O O . GLU A 1 444 ? 46.914 -0.679 -82.941 1.00 87.88 444 GLU A O 1
ATOM 3440 N N . GLN A 1 445 ? 46.835 -0.488 -80.721 1.00 87.50 445 GLN A N 1
ATOM 3441 C CA . GLN A 1 445 ? 48.135 0.187 -80.636 1.00 87.50 445 GLN A CA 1
ATOM 3442 C C . GLN A 1 445 ? 49.274 -0.693 -81.151 1.00 87.50 445 GLN A C 1
ATOM 3444 O O . GLN A 1 445 ? 50.175 -0.194 -81.825 1.00 87.50 445 GLN A O 1
ATOM 3449 N N . ARG A 1 446 ? 49.256 -1.992 -80.839 1.00 88.75 446 ARG A N 1
ATOM 3450 C CA . ARG A 1 446 ? 50.268 -2.937 -81.310 1.00 88.75 446 ARG A CA 1
ATOM 3451 C C . ARG A 1 446 ? 50.215 -3.095 -82.825 1.00 88.75 446 ARG A C 1
ATOM 3453 O O . ARG A 1 446 ? 51.276 -3.080 -83.432 1.00 88.75 446 ARG A O 1
ATOM 3460 N N . GLU A 1 447 ? 49.031 -3.195 -83.419 1.00 87.94 447 GLU A N 1
ATOM 3461 C CA . GLU A 1 447 ? 48.861 -3.249 -84.876 1.00 87.94 447 GLU A CA 1
ATOM 3462 C C . GLU A 1 447 ? 49.380 -1.965 -85.546 1.00 87.94 447 GLU A C 1
ATOM 3464 O O . GLU A 1 447 ? 50.178 -2.020 -86.482 1.00 87.94 447 GLU A O 1
ATOM 3469 N N . ASN A 1 448 ? 49.044 -0.796 -84.991 1.00 86.12 448 ASN A N 1
ATOM 3470 C CA . ASN A 1 448 ? 49.592 0.484 -85.446 1.00 86.12 448 ASN A CA 1
ATOM 3471 C C . ASN A 1 448 ? 51.128 0.525 -85.349 1.00 86.12 448 ASN A C 1
ATOM 3473 O O . ASN A 1 448 ? 51.815 0.971 -86.270 1.00 86.12 448 ASN A O 1
ATOM 3477 N N . LEU A 1 449 ? 51.691 0.055 -84.233 1.00 85.31 449 LEU A N 1
ATOM 3478 C CA . LEU A 1 449 ? 53.138 -0.026 -84.038 1.00 85.31 449 LEU A CA 1
ATOM 3479 C C . LEU A 1 449 ? 53.798 -1.062 -84.951 1.00 85.31 449 LEU A C 1
ATOM 3481 O O . LEU A 1 449 ? 54.953 -0.864 -85.319 1.00 85.31 449 LEU A O 1
ATOM 3485 N N . GLU A 1 450 ? 53.108 -2.145 -85.305 1.00 86.44 450 GLU A N 1
ATOM 3486 C CA . GLU A 1 450 ? 53.567 -3.149 -86.265 1.00 86.44 450 GLU A CA 1
ATOM 3487 C C . GLU A 1 450 ? 53.676 -2.541 -87.662 1.00 86.44 450 GLU A C 1
ATOM 3489 O O . GLU A 1 450 ? 54.747 -2.629 -88.260 1.00 86.44 450 GLU A O 1
ATOM 3494 N N . ALA A 1 451 ? 52.668 -1.783 -88.104 1.00 80.75 451 ALA A N 1
ATOM 3495 C CA . ALA A 1 451 ? 52.736 -1.016 -89.348 1.00 80.75 451 ALA A CA 1
ATOM 3496 C C . ALA A 1 451 ? 53.917 -0.022 -89.357 1.00 80.75 451 ALA A C 1
ATOM 3498 O O . ALA A 1 451 ? 54.678 0.049 -90.325 1.00 80.75 451 ALA A O 1
ATOM 3499 N N . VAL A 1 452 ? 54.144 0.694 -88.246 1.00 82.31 452 VAL A N 1
ATOM 3500 C CA . VAL A 1 452 ? 55.325 1.566 -88.081 1.00 82.31 452 VAL A CA 1
ATOM 3501 C C . VAL A 1 452 ? 56.630 0.759 -88.079 1.00 82.31 452 VAL A C 1
ATOM 3503 O O . VAL A 1 452 ? 57.668 1.236 -88.543 1.00 82.31 452 VAL A O 1
ATOM 3506 N N . ASN A 1 453 ? 56.633 -0.455 -87.527 1.00 77.44 453 ASN A N 1
ATOM 3507 C CA . ASN A 1 453 ? 57.811 -1.316 -87.508 1.00 77.44 453 ASN A CA 1
ATOM 3508 C C . ASN A 1 453 ? 58.143 -1.857 -88.891 1.00 77.44 453 ASN A C 1
ATOM 3510 O O . ASN A 1 453 ? 59.324 -1.957 -89.207 1.00 77.44 453 ASN A O 1
ATOM 3514 N N . ASP A 1 454 ? 57.147 -2.180 -89.706 1.00 82.94 454 ASP A N 1
ATOM 3515 C CA . ASP A 1 454 ? 57.361 -2.590 -91.088 1.00 82.94 454 ASP A CA 1
ATOM 3516 C C . ASP A 1 454 ? 57.958 -1.438 -91.905 1.00 82.94 454 ASP A C 1
ATOM 3518 O O . ASP A 1 454 ? 59.002 -1.623 -92.529 1.00 82.94 454 ASP A O 1
ATOM 3522 N N . GLU A 1 455 ? 57.462 -0.206 -91.734 1.00 77.00 455 GLU A N 1
ATOM 3523 C CA . GLU A 1 455 ? 58.103 0.994 -92.301 1.00 77.00 455 GLU A CA 1
ATOM 3524 C C . GLU A 1 455 ? 59.565 1.146 -91.820 1.00 77.00 455 GLU A C 1
ATOM 3526 O O . GLU A 1 455 ? 60.489 1.437 -92.589 1.00 77.00 455 GLU A O 1
ATOM 3531 N N . ARG A 1 456 ? 59.822 0.914 -90.524 1.00 77.88 456 ARG A N 1
ATOM 3532 C CA . ARG A 1 456 ? 61.185 0.935 -89.967 1.00 77.88 456 ARG A CA 1
ATOM 3533 C C . ARG A 1 456 ? 62.049 -0.212 -90.480 1.00 77.88 456 ARG A C 1
ATOM 3535 O O . ARG A 1 456 ? 63.256 -0.008 -90.589 1.00 77.88 456 ARG A O 1
ATOM 3542 N N . ARG A 1 457 ? 61.493 -1.396 -90.746 1.00 79.25 457 ARG A N 1
ATOM 3543 C CA . ARG A 1 457 ? 62.199 -2.570 -91.282 1.00 79.25 457 ARG A CA 1
ATOM 3544 C C . ARG A 1 457 ? 62.600 -2.341 -92.722 1.00 79.25 457 ARG A C 1
ATOM 3546 O O . ARG A 1 457 ? 63.743 -2.653 -93.039 1.00 79.25 457 ARG A O 1
ATOM 3553 N N . ASP A 1 458 ? 61.745 -1.721 -93.524 1.00 76.88 458 ASP A N 1
ATOM 3554 C CA . ASP A 1 458 ? 62.092 -1.270 -94.872 1.00 76.88 458 ASP A CA 1
ATOM 3555 C C . ASP A 1 458 ? 63.257 -0.274 -94.802 1.00 76.88 458 ASP A C 1
ATOM 3557 O O . ASP A 1 458 ? 64.323 -0.485 -95.383 1.00 76.88 458 ASP A O 1
ATOM 3561 N N . ARG A 1 459 ? 63.147 0.734 -93.928 1.00 72.06 459 ARG A N 1
ATOM 3562 C CA . ARG A 1 459 ? 64.225 1.706 -93.683 1.00 72.06 459 ARG A CA 1
ATOM 3563 C C . ARG A 1 459 ? 65.497 1.074 -93.096 1.00 72.06 459 ARG A C 1
ATOM 3565 O O . ARG A 1 459 ? 66.602 1.598 -93.259 1.00 72.06 459 ARG A O 1
ATOM 3572 N N . LEU A 1 460 ? 65.365 -0.019 -92.347 1.00 72.31 460 LEU A N 1
ATOM 3573 C CA . LEU A 1 460 ? 66.477 -0.779 -91.786 1.00 72.31 460 LEU A CA 1
ATOM 3574 C C . LEU A 1 460 ? 67.097 -1.702 -92.832 1.00 72.31 460 LEU A C 1
ATOM 3576 O O . LEU A 1 460 ? 68.298 -1.910 -92.751 1.00 72.31 460 LEU A O 1
ATOM 3580 N N . ALA A 1 461 ? 66.342 -2.239 -93.790 1.00 75.25 461 ALA A N 1
ATOM 3581 C CA . ALA A 1 461 ? 66.870 -2.990 -94.924 1.00 75.25 461 ALA A CA 1
ATOM 3582 C C . ALA A 1 461 ? 67.790 -2.086 -95.756 1.00 75.25 461 ALA A C 1
ATOM 3584 O O . ALA A 1 461 ? 68.955 -2.442 -95.946 1.00 75.25 461 ALA A O 1
ATOM 3585 N N . ASP A 1 462 ? 67.350 -0.856 -96.045 1.00 70.19 462 ASP A N 1
ATOM 3586 C CA . ASP A 1 462 ? 68.182 0.186 -96.666 1.00 70.19 462 ASP A CA 1
ATOM 3587 C C . ASP A 1 462 ? 69.469 0.451 -95.857 1.00 70.19 462 ASP A C 1
ATOM 3589 O O . ASP A 1 462 ? 70.576 0.584 -96.387 1.00 70.19 462 ASP A O 1
ATOM 3593 N N . LYS A 1 463 ? 69.356 0.511 -94.522 1.00 67.19 463 LYS A N 1
ATOM 3594 C CA . LYS A 1 463 ? 70.513 0.696 -93.628 1.00 67.19 463 LYS A CA 1
ATOM 3595 C C . LYS A 1 463 ? 71.347 -0.572 -93.419 1.00 67.19 463 LYS A C 1
ATOM 3597 O O . LYS A 1 463 ? 72.500 -0.461 -93.016 1.00 67.19 463 LYS A O 1
ATOM 3602 N N . ARG A 1 464 ? 70.814 -1.772 -93.640 1.00 65.50 464 ARG A N 1
ATOM 3603 C CA . ARG A 1 464 ? 71.528 -3.050 -93.500 1.00 65.50 464 ARG A CA 1
ATOM 3604 C C . ARG A 1 464 ? 72.343 -3.350 -94.741 1.00 65.50 464 ARG A C 1
ATOM 3606 O O . ARG A 1 464 ? 73.477 -3.768 -94.577 1.00 65.50 464 ARG A O 1
ATOM 3613 N N . GLU A 1 465 ? 71.852 -3.000 -95.923 1.00 62.44 465 GLU A N 1
ATOM 3614 C CA . GLU A 1 465 ? 72.672 -2.904 -97.135 1.00 62.44 465 GLU A CA 1
ATOM 3615 C C . GLU A 1 465 ? 73.855 -1.937 -96.908 1.00 62.44 465 GLU A C 1
ATOM 3617 O O . GLU A 1 465 ? 75.016 -2.254 -97.182 1.00 62.44 465 GLU A O 1
ATOM 3622 N N . ARG A 1 466 ? 73.596 -0.804 -96.234 1.00 55.09 466 ARG A N 1
ATOM 3623 C CA . ARG A 1 466 ? 74.642 0.133 -95.780 1.00 55.09 466 ARG A CA 1
ATOM 3624 C C . ARG A 1 466 ? 75.607 -0.483 -94.755 1.00 55.09 466 ARG A C 1
ATOM 3626 O O . ARG A 1 466 ? 76.797 -0.184 -94.780 1.00 55.09 466 ARG A O 1
ATOM 3633 N N . ARG A 1 467 ? 75.103 -1.305 -93.830 1.00 55.56 467 ARG A N 1
ATOM 3634 C CA . ARG A 1 467 ? 75.876 -1.954 -92.757 1.00 55.56 467 ARG A CA 1
ATOM 3635 C C . ARG A 1 467 ? 76.658 -3.165 -93.248 1.00 55.56 467 ARG A C 1
ATOM 3637 O O . ARG A 1 467 ? 77.730 -3.390 -92.723 1.00 55.56 467 ARG A O 1
ATOM 3644 N N . ASP A 1 468 ? 76.185 -3.953 -94.204 1.00 55.88 468 ASP A N 1
ATOM 3645 C CA . ASP A 1 468 ? 76.937 -5.113 -94.710 1.00 55.88 468 ASP A CA 1
ATOM 3646 C C . ASP A 1 468 ? 78.199 -4.671 -95.463 1.00 55.88 468 ASP A C 1
ATOM 3648 O O . ASP A 1 468 ? 79.216 -5.348 -95.406 1.00 55.88 468 ASP A O 1
ATOM 3652 N N . THR A 1 469 ? 78.201 -3.435 -95.970 1.00 53.66 469 THR A N 1
ATOM 3653 C CA . THR A 1 469 ? 79.415 -2.695 -96.368 1.00 53.66 469 THR A CA 1
ATOM 3654 C C . THR A 1 469 ? 80.391 -2.411 -95.201 1.00 53.66 469 THR A C 1
ATOM 3656 O O . THR A 1 469 ? 81.572 -2.175 -95.419 1.00 53.66 469 THR A O 1
ATOM 3659 N N . LEU A 1 470 ? 79.914 -2.396 -93.954 1.00 49.78 470 LEU A N 1
ATOM 3660 C CA . LEU A 1 470 ? 80.642 -2.033 -92.724 1.00 49.78 470 LEU A CA 1
ATOM 3661 C C . LEU A 1 470 ? 80.857 -3.212 -91.747 1.00 49.78 470 LEU A C 1
ATOM 3663 O O . LEU A 1 470 ? 81.553 -3.045 -90.750 1.00 49.78 470 LEU A O 1
ATOM 3667 N N . ARG A 1 471 ? 80.268 -4.393 -91.992 1.00 44.50 471 ARG A N 1
ATOM 3668 C CA . ARG A 1 471 ? 80.235 -5.542 -91.059 1.00 44.50 471 ARG A CA 1
ATOM 3669 C C . ARG A 1 471 ? 81.353 -6.568 -91.277 1.00 44.50 471 ARG A C 1
ATOM 3671 O O . ARG A 1 471 ? 81.353 -7.609 -90.632 1.00 44.50 471 ARG A O 1
ATOM 3678 N N . GLU A 1 472 ? 82.343 -6.267 -92.109 1.00 50.22 472 GLU A N 1
ATOM 3679 C CA . GLU A 1 472 ? 83.599 -7.034 -92.172 1.00 50.22 472 GLU A CA 1
ATOM 3680 C C . GLU A 1 472 ? 84.507 -6.810 -90.932 1.00 50.22 472 GLU A C 1
ATOM 3682 O O . GLU A 1 472 ? 85.650 -7.258 -90.919 1.00 50.22 472 GLU A O 1
ATOM 3687 N N . ALA A 1 473 ? 84.016 -6.156 -89.865 1.00 54.84 473 ALA A N 1
ATOM 3688 C CA . ALA A 1 473 ? 84.791 -5.781 -88.679 1.00 54.84 473 ALA A CA 1
ATOM 3689 C C . ALA A 1 473 ? 84.174 -6.244 -87.322 1.00 54.84 473 ALA A C 1
ATOM 3691 O O . ALA A 1 473 ? 83.398 -5.499 -86.730 1.00 54.84 473 ALA A O 1
ATOM 3692 N N . VAL A 1 474 ? 84.611 -7.435 -86.851 1.00 47.44 474 VAL A N 1
ATOM 3693 C CA . VAL A 1 474 ? 84.976 -7.875 -85.452 1.00 47.44 474 VAL A CA 1
ATOM 3694 C C . VAL A 1 474 ? 83.919 -7.837 -84.291 1.00 47.44 474 VAL A C 1
ATOM 3696 O O . VAL A 1 474 ? 82.838 -7.307 -84.512 1.00 47.44 474 VAL A O 1
ATOM 3699 N N . ASP A 1 475 ? 84.050 -8.351 -83.032 1.00 52.94 475 ASP A N 1
ATOM 3700 C CA . ASP A 1 475 ? 84.987 -9.199 -82.212 1.00 52.94 475 ASP A CA 1
ATOM 3701 C C . ASP A 1 475 ? 84.289 -9.739 -80.909 1.00 52.94 475 ASP A C 1
ATOM 3703 O O . ASP A 1 475 ? 83.224 -9.249 -80.531 1.00 52.94 475 ASP A O 1
ATOM 3707 N N . GLU A 1 476 ? 84.921 -10.684 -80.187 1.00 54.06 476 GLU A N 1
ATOM 3708 C CA . GLU A 1 476 ? 84.504 -11.464 -78.990 1.00 54.06 476 GLU A CA 1
ATOM 3709 C C . GLU A 1 476 ? 84.507 -10.739 -77.608 1.00 54.06 476 GLU A C 1
ATOM 3711 O O . GLU A 1 476 ? 84.270 -11.368 -76.574 1.00 54.06 476 GLU A O 1
ATOM 3716 N N . GLU A 1 477 ? 84.683 -9.416 -77.536 1.00 53.47 477 GLU A N 1
ATOM 3717 C CA . GLU A 1 477 ? 84.753 -8.637 -76.273 1.00 53.47 477 GLU A CA 1
ATOM 3718 C C . GLU A 1 477 ? 83.418 -8.578 -75.481 1.00 53.47 477 GLU A C 1
ATOM 3720 O O . GLU A 1 477 ? 83.392 -8.337 -74.274 1.00 53.47 477 GLU A O 1
ATOM 3725 N N . ALA A 1 478 ? 82.287 -8.876 -76.131 1.00 56.88 478 ALA A N 1
ATOM 3726 C CA . ALA A 1 478 ? 80.943 -8.749 -75.552 1.00 56.88 478 ALA A CA 1
ATOM 3727 C C . ALA A 1 478 ? 80.630 -9.740 -74.410 1.00 56.88 478 ALA A C 1
ATOM 3729 O O . ALA A 1 478 ? 79.670 -9.542 -73.659 1.00 56.88 478 ALA A O 1
ATOM 3730 N N . ILE A 1 479 ? 81.406 -10.820 -74.284 1.00 56.38 479 ILE A N 1
ATOM 3731 C CA . ILE A 1 479 ? 81.106 -11.918 -73.353 1.00 56.38 479 ILE A CA 1
ATOM 3732 C C . ILE A 1 479 ? 81.566 -11.605 -71.918 1.00 56.38 479 ILE A C 1
ATOM 3734 O O . ILE A 1 479 ? 80.920 -12.053 -70.969 1.00 56.38 479 ILE A O 1
ATOM 3738 N N . GLU A 1 480 ? 82.605 -10.788 -71.717 1.00 56.91 480 GLU A N 1
ATOM 3739 C CA . GLU A 1 480 ? 83.044 -10.412 -70.360 1.00 56.91 480 GLU A CA 1
ATOM 3740 C C . GLU A 1 480 ? 82.183 -9.305 -69.732 1.00 56.91 480 GLU A C 1
ATOM 3742 O O . GLU A 1 480 ? 81.867 -9.371 -68.543 1.00 56.91 480 GLU A O 1
ATOM 3747 N N . THR A 1 481 ? 81.640 -8.379 -70.530 1.00 59.81 481 THR A N 1
ATOM 3748 C CA . THR A 1 481 ? 80.706 -7.342 -70.047 1.00 59.81 481 THR A CA 1
ATOM 3749 C C . THR A 1 481 ? 79.427 -7.933 -69.435 1.00 59.81 481 THR A C 1
ATOM 3751 O O . THR A 1 481 ? 78.805 -7.340 -68.553 1.00 59.81 481 THR A O 1
ATOM 3754 N N . ALA A 1 482 ? 79.019 -9.125 -69.877 1.00 57.34 482 ALA A N 1
ATOM 3755 C CA . ALA A 1 482 ? 77.820 -9.793 -69.380 1.00 57.34 482 ALA A CA 1
ATOM 3756 C C . ALA A 1 482 ? 77.978 -10.337 -67.947 1.00 57.34 482 ALA A C 1
ATOM 3758 O O . ALA A 1 482 ? 76.995 -10.403 -67.207 1.00 57.34 482 ALA A O 1
ATOM 3759 N N . LYS A 1 483 ? 79.197 -10.703 -67.527 1.00 57.88 483 LYS A N 1
ATOM 3760 C CA . LYS A 1 483 ? 79.450 -11.249 -66.181 1.00 57.88 483 LYS A CA 1
ATOM 3761 C C . LYS A 1 483 ? 79.551 -10.162 -65.115 1.00 57.88 483 LYS A C 1
ATOM 3763 O O . LYS A 1 483 ? 79.176 -10.403 -63.971 1.00 57.88 483 LYS A O 1
ATOM 3768 N N . GLU A 1 484 ? 80.031 -8.980 -65.484 1.00 62.97 484 GLU A N 1
ATOM 3769 C CA . GLU A 1 484 ? 80.133 -7.830 -64.581 1.00 62.97 484 GLU A CA 1
ATOM 3770 C C . GLU A 1 484 ? 78.750 -7.254 -64.245 1.00 62.97 484 GLU A C 1
ATOM 3772 O O . GLU A 1 484 ? 78.421 -7.072 -63.074 1.00 62.97 484 GLU A O 1
ATOM 3777 N N . ARG A 1 485 ? 77.871 -7.158 -65.251 1.00 65.56 485 ARG A N 1
ATOM 3778 C CA . ARG A 1 485 ? 76.468 -6.738 -65.091 1.00 65.56 485 ARG A CA 1
ATOM 3779 C C . ARG A 1 485 ? 75.656 -7.600 -64.125 1.00 65.56 485 ARG A C 1
ATOM 3781 O O . ARG A 1 485 ? 74.758 -7.094 -63.462 1.00 65.56 485 ARG A O 1
ATOM 3788 N N . LYS A 1 486 ? 75.958 -8.899 -64.038 1.00 68.75 486 LYS A N 1
ATOM 3789 C CA . LYS A 1 486 ? 75.268 -9.802 -63.109 1.00 68.75 486 LYS A CA 1
ATOM 3790 C C . LYS A 1 486 ? 75.576 -9.452 -61.647 1.00 68.75 486 LYS A C 1
ATOM 3792 O O . LYS A 1 486 ? 74.665 -9.455 -60.829 1.00 68.75 486 LYS A O 1
ATOM 3797 N N . ARG A 1 487 ? 76.833 -9.120 -61.331 1.00 69.06 487 ARG A N 1
ATOM 3798 C CA . ARG A 1 487 ? 77.239 -8.795 -59.953 1.00 69.06 487 ARG A CA 1
ATOM 3799 C C . ARG A 1 487 ? 76.677 -7.454 -59.486 1.00 69.06 487 ARG A C 1
ATOM 3801 O O . ARG A 1 487 ? 76.291 -7.332 -58.332 1.00 69.06 487 ARG A O 1
ATOM 3808 N N . GLU A 1 488 ? 76.589 -6.468 -60.379 1.00 70.00 488 GLU A N 1
ATOM 3809 C CA . GLU A 1 488 ? 75.925 -5.193 -60.066 1.00 70.00 488 GLU A CA 1
ATOM 3810 C C . GLU A 1 488 ? 74.425 -5.365 -59.799 1.00 70.00 488 GLU A C 1
ATOM 3812 O O . GLU A 1 488 ? 73.882 -4.698 -58.922 1.00 70.00 488 GLU A O 1
ATOM 3817 N N . ALA A 1 489 ? 73.760 -6.274 -60.521 1.00 68.88 489 ALA A N 1
ATOM 3818 C CA . ALA A 1 489 ? 72.344 -6.559 -60.313 1.00 68.88 489 ALA A CA 1
ATOM 3819 C C . ALA A 1 489 ? 72.079 -7.231 -58.953 1.00 68.88 489 ALA A C 1
ATOM 3821 O O . ALA A 1 489 ? 71.123 -6.865 -58.277 1.00 68.88 489 ALA A O 1
ATOM 3822 N N . GLU A 1 490 ? 72.943 -8.158 -58.524 1.00 69.44 490 GLU A N 1
ATOM 3823 C CA . GLU A 1 490 ? 72.831 -8.816 -57.211 1.00 69.44 490 GLU A CA 1
ATOM 3824 C C . GLU A 1 490 ? 72.984 -7.802 -56.057 1.00 69.44 490 GLU A C 1
ATOM 3826 O O . GLU A 1 490 ? 72.157 -7.784 -55.152 1.00 69.44 490 GLU A O 1
ATOM 3831 N N . ALA A 1 491 ? 73.938 -6.867 -56.145 1.00 70.56 491 ALA A N 1
ATOM 3832 C CA . ALA A 1 491 ? 74.122 -5.801 -55.148 1.00 70.56 491 ALA A CA 1
ATOM 3833 C C . ALA A 1 491 ? 73.044 -4.690 -55.187 1.00 70.56 491 ALA A C 1
ATOM 3835 O O . ALA A 1 491 ? 72.966 -3.838 -54.298 1.00 70.56 491 ALA A O 1
ATOM 3836 N N . TYR A 1 492 ? 72.243 -4.618 -56.252 1.00 71.81 492 TYR A N 1
ATOM 3837 C CA . TYR A 1 492 ? 71.097 -3.711 -56.330 1.00 71.81 492 TYR A CA 1
ATOM 3838 C C . TYR A 1 492 ? 69.866 -4.311 -55.648 1.00 71.81 492 TYR A C 1
ATOM 3840 O O . TYR A 1 492 ? 69.181 -3.588 -54.935 1.00 71.81 492 TYR A O 1
ATOM 3848 N N . LEU A 1 493 ? 69.634 -5.617 -55.806 1.00 73.56 493 LEU A N 1
ATOM 3849 C CA . LEU A 1 493 ? 68.515 -6.316 -55.169 1.00 73.56 493 LEU A CA 1
ATOM 3850 C C . LEU A 1 493 ? 68.598 -6.258 -53.639 1.00 73.56 493 LEU A C 1
ATOM 3852 O O . LEU A 1 493 ? 67.611 -5.931 -53.000 1.00 73.56 493 LEU A O 1
ATOM 3856 N N . GLU A 1 494 ? 69.793 -6.441 -53.075 1.00 72.06 494 GLU A N 1
ATOM 3857 C CA . GLU A 1 494 ? 70.002 -6.414 -51.619 1.00 72.06 494 GLU A CA 1
ATOM 3858 C C . GLU A 1 494 ? 69.667 -5.042 -50.994 1.00 72.06 494 GLU A C 1
ATOM 3860 O O . GLU A 1 494 ? 69.130 -4.971 -49.897 1.00 72.06 494 GLU A O 1
ATOM 3865 N N . ARG A 1 495 ? 69.895 -3.939 -51.725 1.00 74.56 495 ARG A N 1
ATOM 3866 C CA . ARG A 1 495 ? 69.495 -2.586 -51.287 1.00 74.56 495 ARG A CA 1
ATOM 3867 C C . ARG A 1 495 ? 68.000 -2.317 -51.447 1.00 74.56 495 ARG A C 1
ATOM 3869 O O . ARG A 1 495 ? 67.440 -1.536 -50.690 1.00 74.56 495 ARG A O 1
ATOM 3876 N N . VAL A 1 496 ? 67.372 -2.914 -52.459 1.00 80.06 496 VAL A N 1
ATOM 3877 C CA . VAL A 1 496 ? 65.928 -2.776 -52.689 1.00 80.06 496 VAL A CA 1
ATOM 3878 C C . VAL A 1 496 ? 65.143 -3.541 -51.627 1.00 80.06 496 VAL A C 1
ATOM 3880 O O . VAL A 1 496 ? 64.090 -3.065 -51.219 1.00 80.06 496 VAL A O 1
ATOM 3883 N N . ASP A 1 497 ? 65.657 -4.674 -51.147 1.00 73.19 497 ASP A N 1
ATOM 3884 C CA . ASP A 1 497 ? 65.020 -5.434 -50.068 1.00 73.19 497 ASP A CA 1
ATOM 3885 C C . ASP A 1 497 ? 64.954 -4.616 -48.761 1.00 73.19 497 ASP A C 1
ATOM 3887 O O . ASP A 1 497 ? 63.884 -4.535 -48.160 1.00 73.19 497 ASP A O 1
ATOM 3891 N N . GLU A 1 498 ? 66.030 -3.911 -48.382 1.00 76.12 498 GLU A N 1
ATOM 3892 C CA . GLU A 1 498 ? 66.028 -2.990 -47.226 1.00 76.12 498 GLU A CA 1
ATOM 3893 C C . GLU A 1 498 ? 65.011 -1.839 -47.401 1.00 76.12 498 GLU A C 1
ATOM 3895 O O . GLU A 1 498 ? 64.257 -1.513 -46.485 1.00 76.12 498 GLU A O 1
ATOM 3900 N N . GLU A 1 499 ? 64.925 -1.248 -48.598 1.00 77.00 499 GLU A N 1
ATOM 3901 C CA . GLU A 1 499 ? 63.984 -0.153 -48.890 1.00 77.00 499 GLU A CA 1
ATOM 3902 C C . GLU A 1 499 ? 62.515 -0.630 -48.910 1.00 77.00 499 GLU A C 1
ATOM 3904 O O . GLU A 1 499 ? 61.597 0.116 -48.553 1.00 77.00 499 GLU A O 1
ATOM 3909 N N . LEU A 1 500 ? 62.266 -1.889 -49.285 1.00 82.62 500 LEU A N 1
ATOM 3910 C CA . LEU A 1 500 ? 60.937 -2.502 -49.233 1.00 82.62 500 LEU A CA 1
ATOM 3911 C C . LEU A 1 500 ? 60.470 -2.769 -47.796 1.00 82.62 500 LEU A C 1
ATOM 3913 O O . LEU A 1 500 ? 59.274 -2.618 -47.526 1.00 82.62 500 LEU A O 1
ATOM 3917 N N . GLU A 1 501 ? 61.376 -3.127 -46.884 1.00 79.00 501 GLU A N 1
ATOM 3918 C CA . GLU A 1 501 ? 61.061 -3.283 -45.459 1.00 79.00 501 GLU A CA 1
ATOM 3919 C C . GLU A 1 501 ? 60.654 -1.940 -44.830 1.00 79.00 501 GLU A C 1
ATOM 3921 O O . GLU A 1 501 ? 59.579 -1.851 -44.229 1.00 79.00 501 GLU A O 1
ATOM 3926 N N . GLU A 1 502 ? 61.412 -0.864 -45.073 1.00 84.06 502 GLU A N 1
ATOM 3927 C CA . GLU A 1 502 ? 61.061 0.485 -44.593 1.00 84.06 502 GLU A CA 1
ATOM 3928 C C . GLU A 1 502 ? 59.698 0.963 -45.132 1.00 84.06 502 GLU A C 1
ATOM 3930 O O . GLU A 1 502 ? 58.877 1.541 -44.408 1.00 84.06 502 GLU A O 1
ATOM 3935 N N . LEU A 1 503 ? 59.410 0.707 -46.413 1.00 87.31 503 LEU A N 1
ATOM 3936 C CA . LEU A 1 503 ? 58.119 1.055 -47.014 1.00 87.31 503 LEU A CA 1
ATOM 3937 C C . LEU A 1 503 ? 56.961 0.223 -46.442 1.00 87.31 503 LEU A C 1
ATOM 3939 O O . LEU A 1 503 ? 55.841 0.734 -46.334 1.00 87.31 503 LEU A O 1
ATOM 3943 N N . ALA A 1 504 ? 57.202 -1.033 -46.061 1.00 81.50 504 ALA A N 1
ATOM 3944 C CA . ALA A 1 504 ? 56.197 -1.887 -45.435 1.00 81.50 504 ALA A CA 1
ATOM 3945 C C . ALA A 1 504 ? 55.849 -1.420 -44.011 1.00 81.50 504 ALA A C 1
ATOM 3947 O O . ALA A 1 504 ? 54.665 -1.398 -43.651 1.00 81.50 504 ALA A O 1
ATOM 3948 N N . GLU A 1 505 ? 56.843 -0.988 -43.231 1.00 84.81 505 GLU A N 1
ATOM 3949 C CA . GLU A 1 505 ? 56.624 -0.369 -41.918 1.00 84.81 505 GLU A CA 1
ATOM 3950 C C . GLU A 1 505 ? 55.807 0.921 -42.053 1.00 84.81 505 GLU A C 1
ATOM 3952 O O . GLU A 1 505 ? 54.759 1.069 -41.418 1.00 84.81 505 GLU A O 1
ATOM 3957 N N . LYS A 1 506 ? 56.198 1.804 -42.979 1.00 86.25 506 LYS A N 1
ATOM 3958 C CA . LYS A 1 506 ? 55.496 3.070 -43.229 1.00 86.25 506 LYS A CA 1
ATOM 3959 C C . LYS A 1 506 ? 54.055 2.879 -43.707 1.00 86.25 506 LYS A C 1
ATOM 3961 O O . LYS A 1 506 ? 53.166 3.646 -43.339 1.00 86.25 506 LYS A O 1
ATOM 3966 N N . ARG A 1 507 ? 53.794 1.849 -44.519 1.00 90.69 507 ARG A N 1
ATOM 3967 C CA . ARG A 1 507 ? 52.428 1.472 -44.921 1.00 90.69 507 ARG A CA 1
ATOM 3968 C C . ARG A 1 507 ? 51.585 1.094 -43.704 1.00 90.69 507 ARG A C 1
ATOM 3970 O O . ARG A 1 507 ? 50.438 1.518 -43.620 1.00 90.69 507 ARG A O 1
ATOM 3977 N N . THR A 1 508 ? 52.149 0.316 -42.785 1.00 89.44 508 THR A N 1
ATOM 3978 C CA . THR A 1 508 ? 51.446 -0.149 -41.582 1.00 89.44 508 THR A CA 1
ATOM 3979 C C . THR A 1 508 ? 51.102 1.024 -40.661 1.00 89.44 508 THR A C 1
ATOM 3981 O O . THR A 1 508 ? 49.972 1.130 -40.193 1.00 89.44 508 THR A O 1
ATOM 3984 N N . GLU A 1 509 ? 52.034 1.962 -40.475 1.00 89.94 509 GLU A N 1
ATOM 3985 C CA . GLU A 1 509 ? 51.794 3.198 -39.718 1.00 89.94 509 GLU A CA 1
ATOM 3986 C C . GLU A 1 509 ? 50.658 4.035 -40.333 1.00 89.94 509 GLU A C 1
ATOM 3988 O O . GLU A 1 509 ? 49.728 4.441 -39.633 1.00 89.94 509 GLU A O 1
ATOM 3993 N N . LEU A 1 510 ? 50.680 4.233 -41.656 1.00 89.62 510 LEU A N 1
ATOM 3994 C CA . LEU A 1 510 ? 49.628 4.967 -42.365 1.00 89.62 510 LEU A CA 1
ATOM 3995 C C . LEU A 1 510 ? 48.266 4.260 -42.298 1.00 89.62 510 LEU A C 1
ATOM 3997 O O . LEU A 1 510 ? 47.247 4.934 -42.171 1.00 89.62 510 LEU A O 1
ATOM 4001 N N . GLN A 1 511 ? 48.224 2.926 -42.352 1.00 88.62 511 GLN A N 1
ATOM 4002 C CA . GLN A 1 511 ? 46.978 2.163 -42.209 1.00 88.62 511 GLN A CA 1
ATOM 4003 C C . GLN A 1 511 ? 46.359 2.332 -40.817 1.00 88.62 511 GLN A C 1
ATOM 4005 O O . GLN A 1 511 ? 45.155 2.563 -40.719 1.00 88.62 511 GLN A O 1
ATOM 4010 N N . ASN A 1 512 ? 47.175 2.304 -39.760 1.00 88.50 512 ASN A N 1
ATOM 4011 C CA . ASN A 1 512 ? 46.703 2.549 -38.396 1.00 88.50 512 ASN A CA 1
ATOM 4012 C C . ASN A 1 512 ? 46.173 3.983 -38.228 1.00 88.50 512 ASN A C 1
ATOM 4014 O O . ASN A 1 512 ? 45.117 4.182 -37.631 1.00 88.50 512 ASN A O 1
ATOM 4018 N N . ALA A 1 513 ? 46.857 4.977 -38.806 1.00 88.00 513 ALA A N 1
ATOM 4019 C CA . ALA A 1 513 ? 46.398 6.366 -38.784 1.00 88.00 513 ALA A CA 1
ATOM 4020 C C . ALA A 1 513 ? 45.064 6.557 -39.530 1.00 88.00 513 ALA A C 1
ATOM 4022 O O . ALA A 1 513 ? 44.187 7.269 -39.047 1.00 88.00 513 ALA A O 1
ATOM 4023 N N . ILE A 1 514 ? 44.878 5.891 -40.676 1.00 91.75 514 ILE A N 1
ATOM 4024 C CA . ILE A 1 514 ? 43.603 5.901 -41.414 1.00 91.75 514 ILE A CA 1
ATOM 4025 C C . ILE A 1 514 ? 42.483 5.278 -40.574 1.00 91.75 514 ILE A C 1
ATOM 4027 O O . ILE A 1 514 ? 41.380 5.817 -40.561 1.00 91.75 514 ILE A O 1
ATOM 4031 N N . GLY A 1 515 ? 42.761 4.180 -39.864 1.00 89.50 515 GLY A N 1
ATOM 4032 C CA . GLY A 1 515 ? 41.805 3.566 -38.938 1.00 89.50 515 GLY A CA 1
ATOM 4033 C C . GLY A 1 515 ? 41.366 4.528 -37.831 1.00 89.50 515 GLY A C 1
ATOM 4034 O O . GLY A 1 515 ? 40.171 4.689 -37.610 1.00 89.50 515 GLY A O 1
ATOM 4035 N N . GLY A 1 516 ? 42.316 5.236 -37.208 1.00 87.44 516 GLY A N 1
ATOM 4036 C CA . GLY A 1 516 ? 42.017 6.244 -36.184 1.00 87.44 516 GLY A CA 1
ATOM 4037 C C . GLY A 1 516 ? 41.147 7.391 -36.707 1.00 87.44 516 GLY A C 1
ATOM 4038 O O . GLY A 1 516 ? 40.125 7.711 -36.110 1.00 87.44 516 GLY A O 1
ATOM 4039 N N . VAL A 1 517 ? 41.493 7.954 -37.870 1.00 90.50 517 VAL A N 1
ATOM 4040 C CA . VAL A 1 517 ? 40.716 9.044 -38.487 1.00 90.50 517 VAL A CA 1
ATOM 4041 C C . VAL A 1 517 ? 39.314 8.585 -38.905 1.00 90.50 517 VAL A C 1
ATOM 4043 O O . VAL A 1 517 ? 38.371 9.364 -38.805 1.00 90.50 517 VAL A O 1
ATOM 4046 N N . ARG A 1 518 ? 39.143 7.335 -39.354 1.00 90.44 518 ARG A N 1
ATOM 4047 C CA . ARG A 1 518 ? 37.811 6.781 -39.659 1.00 90.44 518 ARG A CA 1
ATOM 4048 C C . ARG A 1 518 ? 36.938 6.678 -38.410 1.00 90.44 518 ARG A C 1
ATOM 4050 O O . ARG A 1 518 ? 35.814 7.160 -38.451 1.00 90.44 518 ARG A O 1
ATOM 4057 N N . GLY A 1 519 ? 37.481 6.174 -37.300 1.00 88.88 519 GLY A N 1
ATOM 4058 C CA . GLY A 1 519 ? 36.754 6.132 -36.027 1.00 88.88 519 GLY A CA 1
ATOM 4059 C C . GLY A 1 519 ? 36.377 7.525 -35.504 1.00 88.88 519 GLY A C 1
ATOM 4060 O O . GLY A 1 519 ? 35.282 7.721 -34.985 1.00 88.88 519 GLY A O 1
ATOM 4061 N N . GLU A 1 520 ? 37.241 8.530 -35.692 1.00 90.31 520 GLU A N 1
ATOM 4062 C CA . GLU A 1 520 ? 36.905 9.925 -35.365 1.00 90.31 520 GLU A CA 1
ATOM 4063 C C . GLU A 1 520 ? 35.765 10.481 -36.237 1.00 90.31 520 GLU A C 1
ATOM 4065 O O . GLU A 1 520 ? 34.924 11.233 -35.743 1.00 90.31 520 GLU A O 1
ATOM 4070 N N . ILE A 1 521 ? 35.720 10.121 -37.525 1.00 94.00 521 ILE A N 1
ATOM 4071 C CA . ILE A 1 521 ? 34.640 10.525 -38.438 1.00 94.00 521 ILE A CA 1
ATOM 4072 C C . ILE A 1 521 ? 33.316 9.885 -38.017 1.00 94.00 521 ILE A C 1
ATOM 4074 O O . ILE A 1 521 ? 32.332 10.609 -37.884 1.00 94.00 521 ILE A O 1
ATOM 4078 N N . GLU A 1 522 ? 33.310 8.581 -37.740 1.00 90.44 522 GLU A N 1
ATOM 4079 C CA . GLU A 1 522 ? 32.125 7.855 -37.263 1.00 90.44 522 GLU A CA 1
ATOM 4080 C C . GLU A 1 522 ? 31.591 8.469 -35.957 1.00 90.44 522 GLU A C 1
ATOM 4082 O O . GLU A 1 522 ? 30.400 8.755 -35.837 1.00 90.44 522 GLU A O 1
ATOM 4087 N N . GLY A 1 523 ? 32.479 8.799 -35.009 1.00 88.75 523 GLY A N 1
ATOM 4088 C CA . GLY A 1 523 ? 32.093 9.490 -33.775 1.00 88.75 523 GLY A CA 1
ATOM 4089 C C . GLY A 1 523 ? 31.499 10.888 -34.009 1.00 88.75 523 GLY A C 1
ATOM 4090 O O . GLY A 1 523 ? 30.538 11.280 -33.346 1.00 88.75 523 GLY A O 1
ATOM 4091 N N . LEU A 1 524 ? 32.029 11.654 -34.969 1.00 93.06 524 LEU A N 1
ATOM 4092 C CA . LEU A 1 524 ? 31.483 12.968 -35.334 1.00 93.06 524 LEU A CA 1
ATOM 4093 C C . LEU A 1 524 ? 30.137 12.879 -36.063 1.00 93.06 524 LEU A C 1
ATOM 4095 O O . LEU A 1 524 ? 29.341 13.817 -35.980 1.00 93.06 524 LEU A O 1
ATOM 4099 N N . GLU A 1 525 ? 29.890 11.801 -36.800 1.00 92.44 525 GLU A N 1
ATOM 4100 C CA . GLU A 1 525 ? 28.611 11.542 -37.460 1.00 92.44 525 GLU A CA 1
ATOM 4101 C C . GLU A 1 525 ? 27.531 11.179 -36.438 1.00 92.44 525 GLU A C 1
ATOM 4103 O O . GLU A 1 525 ? 26.476 11.814 -36.451 1.00 92.44 525 GLU A O 1
ATOM 4108 N N . ALA A 1 526 ? 27.843 10.312 -35.470 1.00 89.19 526 ALA A N 1
ATOM 4109 C CA . ALA A 1 526 ? 26.947 10.003 -34.354 1.00 89.19 526 ALA A CA 1
ATOM 4110 C C . ALA A 1 526 ? 26.566 11.263 -33.550 1.00 89.19 526 ALA A C 1
ATOM 4112 O O . ALA A 1 526 ? 25.388 11.541 -33.336 1.00 89.19 526 ALA A O 1
ATOM 4113 N N . LEU A 1 527 ? 27.546 12.107 -33.197 1.00 91.38 527 LEU A N 1
ATOM 4114 C CA . LEU A 1 527 ? 27.285 13.374 -32.495 1.00 91.38 527 LEU A CA 1
ATOM 4115 C C . LEU A 1 527 ? 26.436 14.358 -33.318 1.00 91.38 527 LEU A C 1
ATOM 4117 O O . LEU A 1 527 ? 25.716 15.191 -32.762 1.00 91.38 527 LEU A O 1
ATOM 4121 N N . ARG A 1 528 ? 26.523 14.320 -34.653 1.00 94.06 528 ARG A N 1
ATOM 4122 C CA . ARG A 1 528 ? 25.669 15.154 -35.515 1.00 94.06 528 ARG A CA 1
ATOM 4123 C C . ARG A 1 528 ? 24.229 14.673 -35.520 1.00 94.06 528 ARG A C 1
ATOM 4125 O O . ARG A 1 528 ? 23.339 15.524 -35.561 1.00 94.06 528 ARG A O 1
ATOM 4132 N N . GLU A 1 529 ? 24.024 13.363 -35.512 1.00 91.19 529 GLU A N 1
ATOM 4133 C CA . GLU A 1 529 ? 22.702 12.751 -35.438 1.00 91.19 529 GLU A CA 1
ATOM 4134 C C . GLU A 1 529 ? 22.048 13.034 -34.083 1.00 91.19 529 GLU A C 1
ATOM 4136 O O . GLU A 1 529 ? 20.937 13.561 -34.050 1.00 91.19 529 GLU A O 1
ATOM 4141 N N . GLU A 1 530 ? 22.787 12.859 -32.984 1.00 90.75 530 GLU A N 1
ATOM 4142 C CA . GLU A 1 530 ? 22.340 13.215 -31.631 1.00 90.75 530 GLU A CA 1
ATOM 4143 C C . GLU A 1 530 ? 21.978 14.705 -31.517 1.00 90.75 530 GLU A C 1
ATOM 4145 O O . GLU A 1 530 ? 20.927 15.079 -31.002 1.00 90.75 530 GLU A O 1
ATOM 4150 N N . ARG A 1 531 ? 22.802 15.599 -32.076 1.00 95.44 531 ARG A N 1
ATOM 4151 C CA . ARG A 1 531 ? 22.465 17.029 -32.118 1.00 95.44 531 ARG A CA 1
ATOM 4152 C C . ARG A 1 531 ? 21.184 17.287 -32.923 1.00 95.44 531 ARG A C 1
ATOM 4154 O O . ARG A 1 531 ? 20.448 18.217 -32.608 1.00 95.44 531 ARG A O 1
ATOM 4161 N N . SER A 1 532 ? 20.946 16.528 -33.992 1.00 92.88 532 SER A N 1
ATOM 4162 C CA . SER A 1 532 ? 19.750 16.684 -34.823 1.00 92.88 532 SER A CA 1
ATOM 4163 C C . SER A 1 532 ? 18.486 16.236 -34.094 1.00 92.88 532 SER A C 1
ATOM 4165 O O . SER A 1 532 ? 17.469 16.918 -34.204 1.00 92.88 532 SER A O 1
ATOM 4167 N N . SER A 1 533 ? 18.539 15.129 -33.349 1.00 88.75 533 SER A N 1
ATOM 4168 C CA . SER A 1 533 ? 17.401 14.674 -32.546 1.00 88.75 533 SER A CA 1
ATOM 4169 C C . SER A 1 533 ? 17.109 15.649 -31.406 1.00 88.75 533 SER A C 1
ATOM 4171 O O . SER A 1 533 ? 15.963 16.055 -31.236 1.00 88.75 533 SER A O 1
ATOM 4173 N N . LEU A 1 534 ? 18.144 16.127 -30.706 1.00 90.50 534 LEU A N 1
ATOM 4174 C CA . LEU A 1 534 ? 18.002 17.145 -29.661 1.00 90.50 534 LEU A CA 1
ATOM 4175 C C . LEU A 1 534 ? 17.388 18.446 -30.191 1.00 90.50 534 LEU A C 1
ATOM 4177 O O . LEU A 1 534 ? 16.537 19.027 -29.526 1.00 90.50 534 LEU A O 1
ATOM 4181 N N . ALA A 1 535 ? 17.785 18.895 -31.384 1.00 92.62 535 ALA A N 1
ATOM 4182 C CA . ALA A 1 535 ? 17.192 20.076 -32.009 1.00 92.62 535 ALA A CA 1
ATOM 4183 C C . ALA A 1 535 ? 15.692 19.885 -32.292 1.00 92.62 535 ALA A C 1
ATOM 4185 O O . ALA A 1 535 ? 14.905 20.767 -31.972 1.00 92.62 535 ALA A O 1
ATOM 4186 N N . ALA A 1 536 ? 15.287 18.718 -32.804 1.00 91.50 536 ALA A N 1
ATOM 4187 C CA . ALA A 1 536 ? 13.873 18.411 -33.025 1.00 91.50 536 ALA A CA 1
ATOM 4188 C C . ALA A 1 536 ? 13.068 18.390 -31.711 1.00 91.50 536 ALA A C 1
ATOM 4190 O O . ALA A 1 536 ? 11.936 18.873 -31.671 1.00 91.50 536 ALA A O 1
ATOM 4191 N N . THR A 1 537 ? 13.656 17.878 -30.626 1.00 90.31 537 THR A N 1
ATOM 4192 C CA . THR A 1 53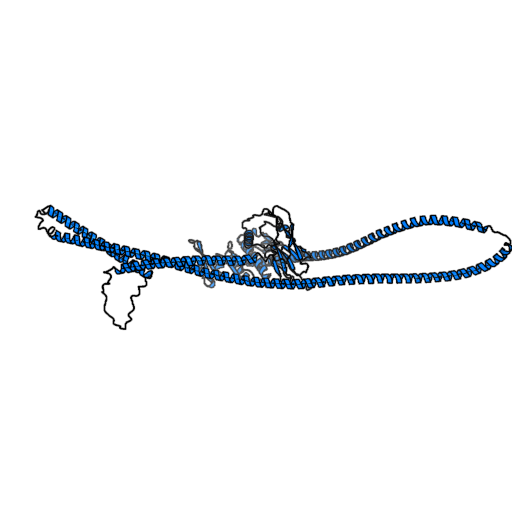7 ? 13.036 17.918 -29.294 1.00 90.31 537 THR A CA 1
ATOM 4193 C C . THR A 1 537 ? 12.868 19.350 -28.794 1.00 90.31 537 THR A C 1
ATOM 4195 O O . THR A 1 537 ? 11.805 19.689 -28.280 1.00 90.31 537 THR A O 1
ATOM 4198 N N . VAL A 1 538 ? 13.885 20.203 -28.957 1.00 93.56 538 VAL A N 1
ATOM 4199 C CA . VAL A 1 538 ? 13.800 21.622 -28.577 1.00 93.56 538 VAL A CA 1
ATOM 4200 C C . VAL A 1 538 ? 12.693 22.324 -29.358 1.00 93.56 538 VAL A C 1
ATOM 4202 O O . VAL A 1 538 ? 11.853 22.958 -28.730 1.00 93.56 538 VAL A O 1
ATOM 4205 N N . ASP A 1 539 ? 12.623 22.140 -30.678 1.00 92.31 539 ASP A N 1
ATOM 4206 C CA . ASP A 1 539 ? 11.569 22.738 -31.509 1.00 92.31 539 ASP A CA 1
ATOM 4207 C C . ASP A 1 539 ? 10.163 22.302 -31.043 1.00 92.31 539 ASP A C 1
ATOM 4209 O O . ASP A 1 539 ? 9.236 23.111 -30.968 1.00 92.31 539 ASP A O 1
ATOM 4213 N N . SER A 1 540 ? 9.994 21.025 -30.674 1.00 90.12 540 SER A N 1
ATOM 4214 C CA . SER A 1 540 ? 8.725 20.518 -30.132 1.00 90.12 540 SER A CA 1
ATOM 4215 C C . SER A 1 540 ? 8.373 21.145 -28.781 1.00 90.12 540 SER A C 1
ATOM 4217 O O . SER A 1 540 ? 7.204 21.443 -28.531 1.00 90.12 540 SER A O 1
ATOM 4219 N N . LEU A 1 541 ? 9.360 21.326 -27.900 1.00 91.31 541 LEU A N 1
ATOM 4220 C CA . LEU A 1 541 ? 9.159 21.945 -26.589 1.00 91.31 541 LEU A CA 1
ATOM 4221 C C . LEU A 1 541 ? 8.863 23.442 -26.706 1.00 91.31 541 LEU A C 1
ATOM 4223 O O . LEU A 1 541 ? 8.018 23.947 -25.972 1.00 91.31 541 LEU A O 1
ATOM 4227 N N . GLU A 1 542 ? 9.512 24.143 -27.636 1.00 92.31 542 GLU A N 1
ATOM 4228 C CA . GLU A 1 542 ? 9.219 25.548 -27.931 1.00 92.31 542 GLU A CA 1
ATOM 4229 C C . GLU A 1 542 ? 7.778 25.710 -28.432 1.00 92.31 542 GLU A C 1
ATOM 4231 O O . GLU A 1 542 ? 7.053 26.557 -27.914 1.00 92.31 542 GLU A O 1
ATOM 4236 N N . SER A 1 543 ? 7.315 24.837 -29.336 1.00 92.50 543 SER A N 1
ATOM 4237 C CA . SER A 1 543 ? 5.918 24.843 -29.796 1.00 92.50 543 SER A CA 1
ATOM 4238 C C . SER A 1 543 ? 4.922 24.620 -28.653 1.00 92.50 543 SER A C 1
ATOM 4240 O O . SER A 1 543 ? 3.906 25.310 -28.584 1.00 92.50 543 SER A O 1
ATOM 4242 N N . LEU A 1 544 ? 5.197 23.671 -27.751 1.00 91.50 544 LEU A N 1
ATOM 4243 C CA . LEU A 1 544 ? 4.329 23.397 -26.601 1.00 91.50 544 LEU A CA 1
ATOM 4244 C C . LEU A 1 544 ? 4.304 24.582 -25.622 1.00 91.50 544 LEU A C 1
ATOM 4246 O O . LEU A 1 544 ? 3.261 24.922 -25.060 1.00 91.50 544 LEU A O 1
ATOM 4250 N N . HIS A 1 545 ? 5.457 25.221 -25.418 1.00 92.88 545 HIS A N 1
ATOM 4251 C CA . HIS A 1 545 ? 5.566 26.402 -24.573 1.00 92.88 545 HIS A CA 1
ATOM 4252 C C . HIS A 1 545 ? 4.764 27.580 -25.141 1.00 92.88 545 HIS A C 1
ATOM 4254 O O . HIS A 1 545 ? 4.065 28.250 -24.383 1.00 92.88 545 HIS A O 1
ATOM 4260 N N . GLU A 1 546 ? 4.817 27.806 -26.457 1.00 92.81 546 GLU A N 1
ATOM 4261 C CA . GLU A 1 546 ? 4.024 28.844 -27.126 1.00 92.81 546 GLU A CA 1
ATOM 4262 C C . GLU A 1 546 ? 2.515 28.605 -26.972 1.00 92.81 546 GLU A C 1
ATOM 4264 O O . GLU A 1 546 ? 1.793 29.527 -26.590 1.00 92.81 546 GLU A O 1
ATOM 4269 N N . GLU A 1 547 ? 2.042 27.373 -27.177 1.00 91.75 547 GLU A N 1
ATOM 4270 C CA . GLU A 1 547 ? 0.625 27.019 -27.001 1.00 91.75 547 GLU A CA 1
ATOM 4271 C C . GLU A 1 547 ? 0.168 27.209 -25.547 1.00 91.75 547 GLU A C 1
ATOM 4273 O O . GLU A 1 547 ? -0.897 27.769 -25.275 1.00 91.75 547 GLU A O 1
ATOM 4278 N N . THR A 1 548 ? 1.010 26.812 -24.590 1.00 88.06 548 THR A N 1
ATOM 4279 C CA . THR A 1 548 ? 0.727 27.001 -23.161 1.00 88.06 548 THR A CA 1
ATOM 4280 C C . THR A 1 548 ? 0.662 28.487 -22.799 1.00 88.06 548 THR A C 1
ATOM 4282 O O . THR A 1 548 ? -0.234 28.905 -22.064 1.00 88.06 548 THR A O 1
ATOM 4285 N N . ALA A 1 549 ? 1.569 29.305 -23.339 1.00 89.00 549 ALA A N 1
ATOM 4286 C CA . ALA A 1 549 ? 1.566 30.749 -23.123 1.00 89.00 549 ALA A CA 1
ATOM 4287 C C . ALA A 1 549 ? 0.325 31.427 -23.736 1.00 89.00 549 ALA A C 1
ATOM 4289 O O . ALA A 1 549 ? -0.230 32.355 -23.143 1.00 89.00 549 ALA A O 1
ATOM 4290 N N . GLU A 1 550 ? -0.148 30.956 -24.895 1.00 91.75 550 GLU A N 1
ATOM 4291 C CA . GLU A 1 550 ? -1.388 31.435 -25.516 1.00 91.75 550 GLU A CA 1
ATOM 4292 C C . GLU A 1 550 ? -2.624 31.077 -24.674 1.00 91.75 550 GLU A C 1
ATOM 4294 O O . GLU A 1 550 ? -3.502 31.923 -24.458 1.00 91.75 550 GLU A O 1
ATOM 4299 N N . LEU A 1 551 ? -2.676 29.858 -24.129 1.00 89.62 551 LEU A N 1
ATOM 4300 C CA . LEU A 1 551 ? -3.734 29.433 -23.209 1.00 89.62 551 LEU A CA 1
ATOM 4301 C C . LEU A 1 551 ? -3.738 30.258 -21.918 1.00 89.62 551 LEU A C 1
ATOM 4303 O O . LEU A 1 551 ? -4.803 30.701 -21.481 1.00 89.62 551 LEU A O 1
ATOM 4307 N N . GLU A 1 552 ? -2.569 30.510 -21.327 1.00 87.44 552 GLU A N 1
ATOM 4308 C CA . GLU A 1 552 ? -2.446 31.337 -20.122 1.00 87.44 552 GLU A CA 1
ATOM 4309 C C . GLU A 1 552 ? -2.939 32.769 -20.375 1.00 87.44 552 GLU A C 1
ATOM 4311 O O . GLU A 1 552 ? -3.722 33.310 -19.585 1.00 87.44 552 GLU A O 1
ATOM 4316 N N . ALA A 1 553 ? -2.551 33.366 -21.507 1.00 90.44 553 ALA A N 1
ATOM 4317 C CA . ALA A 1 553 ? -3.017 34.692 -21.902 1.00 90.44 553 ALA A CA 1
ATOM 4318 C C . ALA A 1 553 ? -4.540 34.718 -22.092 1.00 90.44 553 ALA A C 1
ATOM 4320 O O . ALA A 1 553 ? -5.219 35.585 -21.537 1.00 90.44 553 ALA A O 1
ATOM 4321 N N . THR A 1 554 ? -5.089 33.724 -22.794 1.00 89.50 554 THR A N 1
ATOM 4322 C CA . THR A 1 554 ? -6.533 33.590 -23.029 1.00 89.50 554 THR A CA 1
ATOM 4323 C C . THR A 1 554 ? -7.304 33.448 -21.717 1.00 89.50 554 THR A C 1
ATOM 4325 O O . THR A 1 554 ? -8.327 34.105 -21.518 1.00 89.50 554 THR A O 1
ATOM 4328 N N . TYR A 1 555 ? -6.809 32.635 -20.781 1.00 88.50 555 TYR A N 1
ATOM 4329 C CA . TYR A 1 555 ? -7.424 32.482 -19.464 1.00 88.50 555 TYR A CA 1
ATOM 4330 C C . TYR A 1 555 ? -7.365 33.785 -18.654 1.00 88.50 555 TYR A C 1
ATOM 4332 O O . TYR A 1 555 ? -8.344 34.164 -18.003 1.00 88.50 555 TYR A O 1
ATOM 4340 N N . GLY A 1 556 ? -6.242 34.507 -18.724 1.00 86.31 556 GLY A N 1
ATOM 4341 C CA . GLY A 1 556 ? -6.087 35.829 -18.120 1.00 86.31 556 GLY A CA 1
ATOM 4342 C C . GLY A 1 556 ? -7.101 36.845 -18.654 1.00 86.31 556 GLY A C 1
ATOM 4343 O O . GLY A 1 556 ? -7.757 37.536 -17.867 1.00 86.31 556 GLY A O 1
ATOM 4344 N N . GLU A 1 557 ? -7.275 36.900 -19.975 1.00 88.94 557 GLU A N 1
ATOM 4345 C CA . GLU A 1 557 ? -8.248 37.767 -20.646 1.00 88.94 557 GLU A CA 1
ATOM 4346 C C . GLU A 1 557 ? -9.691 37.391 -20.294 1.00 88.94 557 GLU A C 1
ATOM 4348 O O . GLU A 1 557 ? -10.459 38.256 -19.863 1.00 88.94 557 GLU A O 1
ATOM 4353 N N . LEU A 1 558 ? -10.042 36.102 -20.368 1.00 86.25 558 LEU A N 1
ATOM 4354 C CA . LEU A 1 558 ? -11.375 35.608 -20.017 1.00 86.25 558 LEU A CA 1
ATOM 4355 C C . LEU A 1 558 ? -11.721 35.927 -18.559 1.00 86.25 558 LEU A C 1
ATOM 4357 O O . LEU A 1 558 ? -12.817 36.401 -18.261 1.00 86.25 558 LEU A O 1
ATOM 4361 N N . ARG A 1 559 ? -10.781 35.726 -17.629 1.00 84.62 559 ARG A N 1
ATOM 4362 C CA . ARG A 1 559 ? -10.983 36.048 -16.210 1.00 84.62 559 ARG A CA 1
ATOM 4363 C C . ARG A 1 559 ? -11.195 37.546 -15.995 1.00 84.62 559 ARG A C 1
ATOM 4365 O O . ARG A 1 559 ? -12.021 37.930 -15.162 1.00 84.62 559 ARG A O 1
ATOM 4372 N N . ALA A 1 560 ? -10.457 38.393 -16.712 1.00 84.56 560 ALA A N 1
ATOM 4373 C CA . ALA A 1 560 ? -10.631 39.840 -16.649 1.00 84.56 560 ALA A CA 1
ATOM 4374 C C . ALA A 1 560 ? -11.997 40.268 -17.213 1.00 84.56 560 ALA A C 1
ATOM 4376 O O . ALA A 1 560 ? -12.677 41.095 -16.600 1.00 84.56 560 ALA A O 1
ATOM 4377 N N . GLU A 1 561 ? -12.431 39.672 -18.325 1.00 83.69 561 GLU A N 1
ATOM 4378 C CA . GLU A 1 561 ? -13.733 39.939 -18.941 1.00 83.69 561 GLU A CA 1
ATOM 4379 C C . GLU A 1 561 ? -14.895 39.492 -18.043 1.00 83.69 561 GLU A C 1
ATOM 4381 O O . GLU A 1 561 ? -15.801 40.284 -17.767 1.00 83.69 561 GLU A O 1
ATOM 4386 N N . LEU A 1 562 ? -14.840 38.266 -17.509 1.00 81.62 562 LEU A N 1
ATOM 4387 C CA . LEU A 1 562 ? -15.840 37.741 -16.574 1.00 81.62 562 LEU A CA 1
ATOM 4388 C C . LEU A 1 562 ? -15.926 38.593 -15.306 1.00 81.62 562 LEU A C 1
ATOM 4390 O O . LEU A 1 562 ? -17.025 38.906 -14.851 1.00 81.62 562 LEU A O 1
ATOM 4394 N N . ARG A 1 563 ? -14.785 39.039 -14.762 1.00 82.19 563 ARG A N 1
ATOM 4395 C CA . ARG A 1 563 ? -14.775 39.947 -13.608 1.00 82.19 563 ARG A CA 1
ATOM 4396 C C . ARG A 1 563 ? -15.475 41.260 -13.931 1.00 82.19 563 ARG A C 1
ATOM 4398 O O . ARG A 1 563 ? -16.327 41.684 -13.160 1.00 82.19 563 ARG A O 1
ATOM 4405 N N . GLN A 1 564 ? -15.145 41.898 -15.053 1.00 83.75 564 GLN A N 1
ATOM 4406 C CA . GLN A 1 564 ? -15.797 43.150 -15.440 1.00 83.75 564 GLN A CA 1
ATOM 4407 C C . GLN A 1 564 ? -17.301 42.969 -15.643 1.00 83.75 564 GLN A C 1
ATOM 4409 O O . GLN A 1 564 ? -18.074 43.844 -15.263 1.00 83.75 564 GLN A O 1
ATOM 4414 N N . ARG A 1 565 ? -17.725 41.846 -16.230 1.00 83.75 565 ARG A N 1
ATOM 4415 C CA . ARG A 1 565 ? -19.143 41.530 -16.398 1.00 83.75 565 ARG A CA 1
ATOM 4416 C C . ARG A 1 565 ? -19.845 41.382 -15.046 1.00 83.75 565 ARG A C 1
ATOM 4418 O O . ARG A 1 565 ? -20.876 42.012 -14.847 1.00 83.75 565 ARG A O 1
ATOM 4425 N N . ASN A 1 566 ? -19.261 40.631 -14.114 1.00 80.81 566 ASN A N 1
ATOM 4426 C CA . ASN A 1 566 ? -19.830 40.431 -12.781 1.00 80.81 566 ASN A CA 1
ATOM 4427 C C . ASN A 1 566 ? -19.881 41.727 -11.965 1.00 80.81 566 ASN A C 1
ATOM 4429 O O . ASN A 1 566 ? -20.884 41.980 -11.311 1.00 80.81 566 ASN A O 1
ATOM 4433 N N . VAL A 1 567 ? -18.841 42.565 -12.032 1.00 85.56 567 VAL A N 1
ATOM 4434 C CA . VAL A 1 567 ? -18.815 43.883 -11.372 1.00 85.56 567 VAL A CA 1
ATOM 4435 C C . VAL A 1 567 ? -19.942 44.771 -11.904 1.00 85.56 567 VAL A C 1
ATOM 4437 O O . VAL A 1 567 ? -20.696 45.317 -11.108 1.00 85.56 567 VAL A O 1
ATOM 4440 N N . ARG A 1 568 ? -20.128 44.845 -13.230 1.00 85.12 568 ARG A N 1
ATOM 4441 C CA . ARG A 1 568 ? -21.220 45.629 -13.837 1.00 85.12 568 ARG A CA 1
ATOM 4442 C C . ARG A 1 568 ? -22.606 45.115 -13.442 1.00 85.12 568 ARG A C 1
ATOM 4444 O O . ARG A 1 568 ? -23.491 45.918 -13.164 1.00 85.12 568 ARG A O 1
ATOM 4451 N N . GLU A 1 569 ? -22.809 43.797 -13.421 1.00 83.38 569 GLU A N 1
ATOM 4452 C CA . GLU A 1 569 ? -24.092 43.217 -13.000 1.00 83.38 569 GLU A CA 1
ATOM 4453 C C . GLU A 1 569 ? -24.352 43.410 -11.504 1.00 83.38 569 GLU A C 1
ATOM 4455 O O . GLU A 1 569 ? -25.478 43.723 -11.114 1.00 83.38 569 GLU A O 1
ATOM 4460 N N . LEU A 1 570 ? -23.320 43.289 -10.664 1.00 85.44 570 LEU A N 1
ATOM 4461 C CA . LEU A 1 570 ? -23.432 43.548 -9.232 1.00 85.44 570 LEU A CA 1
ATOM 4462 C C . LEU A 1 570 ? -23.748 45.019 -8.962 1.00 85.44 570 LEU A C 1
ATOM 4464 O O . LEU A 1 570 ? -24.645 45.299 -8.178 1.00 85.44 570 LEU A O 1
ATOM 4468 N N . GLU A 1 571 ? -23.066 45.950 -9.634 1.00 86.75 571 GLU A N 1
ATOM 4469 C CA . GLU A 1 571 ? -23.333 47.388 -9.536 1.00 86.75 571 GLU A CA 1
ATOM 4470 C C . GLU A 1 571 ? -24.772 47.714 -9.953 1.00 86.75 571 GLU A C 1
ATOM 4472 O O . GLU A 1 571 ? -25.487 48.400 -9.220 1.00 86.75 571 GLU A O 1
ATOM 4477 N N . ARG A 1 572 ? -25.241 47.172 -11.087 1.00 86.00 572 ARG A N 1
ATOM 4478 C CA . ARG A 1 572 ? -26.631 47.339 -11.540 1.00 86.00 572 ARG A CA 1
ATOM 4479 C C . ARG A 1 572 ? -27.619 46.828 -10.491 1.00 86.00 572 ARG A C 1
ATOM 4481 O O . ARG A 1 572 ? -28.535 47.548 -10.104 1.00 86.00 572 ARG A O 1
ATOM 4488 N N . THR A 1 573 ? -27.415 45.605 -10.010 1.00 84.06 573 THR A N 1
ATOM 4489 C CA . THR A 1 573 ? -28.316 44.949 -9.052 1.00 84.06 573 THR A CA 1
ATOM 4490 C C . THR A 1 573 ? -28.309 45.647 -7.691 1.00 84.06 573 THR A C 1
ATOM 4492 O O . THR A 1 573 ? -29.352 45.779 -7.049 1.00 84.06 573 THR A O 1
ATOM 4495 N N . LEU A 1 574 ? -27.145 46.131 -7.255 1.00 86.12 574 LEU A N 1
ATOM 4496 C CA . LEU A 1 574 ? -26.980 46.904 -6.030 1.00 86.12 574 LEU A CA 1
ATOM 4497 C C . LEU A 1 574 ? -27.747 48.219 -6.097 1.00 86.12 574 LEU A C 1
ATOM 4499 O O . LEU A 1 574 ? -28.465 48.529 -5.154 1.00 86.12 574 LEU A O 1
ATOM 4503 N N . ASN A 1 575 ? -27.632 48.959 -7.202 1.00 85.81 575 ASN A N 1
ATOM 4504 C CA . ASN A 1 575 ? -28.370 50.206 -7.388 1.00 85.81 575 ASN A CA 1
ATOM 4505 C C . ASN A 1 575 ? -29.885 49.970 -7.434 1.00 85.81 575 ASN A C 1
ATOM 4507 O O . ASN A 1 575 ? -30.614 50.675 -6.746 1.00 85.81 575 ASN A O 1
ATOM 4511 N N . GLU A 1 576 ? -30.353 48.939 -8.147 1.00 83.56 576 GLU A N 1
ATOM 4512 C CA . GLU A 1 576 ? -31.777 48.556 -8.159 1.00 83.56 576 GLU A CA 1
ATOM 4513 C C . GLU A 1 576 ? -32.300 48.253 -6.747 1.00 83.56 576 GLU A C 1
ATOM 4515 O O . GLU A 1 576 ? -33.342 48.757 -6.334 1.00 83.56 576 GLU A O 1
ATOM 4520 N N . THR A 1 577 ? -31.550 47.457 -5.982 1.00 80.19 577 THR A N 1
ATOM 4521 C CA . THR A 1 577 ? -31.952 47.064 -4.626 1.00 80.19 577 THR A CA 1
ATOM 4522 C C . THR A 1 577 ? -31.890 48.243 -3.656 1.00 80.19 577 THR A C 1
ATOM 4524 O O . THR A 1 577 ? -32.757 48.409 -2.800 1.00 80.19 577 THR A O 1
ATOM 4527 N N . PHE A 1 578 ? -30.866 49.084 -3.792 1.00 81.75 578 PHE A N 1
ATOM 4528 C CA . PHE A 1 578 ? -30.695 50.261 -2.956 1.00 81.75 578 PHE A CA 1
ATOM 4529 C C . PHE A 1 578 ? -31.795 51.296 -3.212 1.00 81.75 578 PHE A C 1
ATOM 4531 O O . PHE A 1 578 ? -32.314 51.850 -2.251 1.00 81.75 578 PHE A O 1
ATOM 4538 N N . GLU A 1 579 ? -32.212 51.516 -4.463 1.00 80.25 579 GLU A N 1
ATOM 4539 C CA . GLU A 1 579 ? -33.348 52.392 -4.792 1.00 80.25 579 GLU A CA 1
ATOM 4540 C C . GLU A 1 579 ? -34.669 51.904 -4.174 1.00 80.25 579 GLU A C 1
ATOM 4542 O O . GLU A 1 579 ? -35.468 52.720 -3.710 1.00 80.25 579 GLU A O 1
ATOM 4547 N N . LEU A 1 580 ? -34.891 50.586 -4.126 1.00 76.31 580 LEU A N 1
ATOM 4548 C CA . LEU A 1 580 ? -36.084 49.993 -3.515 1.00 76.31 580 LEU A CA 1
ATOM 4549 C C . LEU A 1 580 ? -36.136 50.246 -1.998 1.00 76.31 580 LEU A C 1
ATOM 4551 O O . LEU A 1 580 ? -37.157 50.657 -1.446 1.00 76.31 580 LEU A O 1
ATOM 4555 N N . VAL A 1 581 ? -35.012 50.017 -1.322 1.00 73.38 581 VAL A N 1
ATOM 4556 C CA . VAL A 1 581 ? -34.902 50.083 0.142 1.00 73.38 581 VAL A CA 1
ATOM 4557 C C . VAL A 1 581 ? -34.738 51.528 0.632 1.00 73.38 581 VAL A C 1
ATOM 4559 O O . VAL A 1 581 ? -35.238 51.915 1.695 1.00 73.38 581 VAL A O 1
ATOM 4562 N N . TYR A 1 582 ? -34.067 52.365 -0.158 1.00 72.88 582 TYR A N 1
ATOM 4563 C CA . TYR A 1 582 ? -33.755 53.753 0.153 1.00 72.88 582 TYR A CA 1
ATOM 4564 C C . TYR A 1 582 ? -34.613 54.718 -0.674 1.00 72.88 582 TYR A C 1
ATOM 4566 O O . TYR A 1 582 ? -34.196 55.289 -1.672 1.00 72.88 582 TYR A O 1
ATOM 4574 N N . GLY A 1 583 ? -35.828 54.992 -0.213 1.00 60.41 583 GLY A N 1
ATOM 4575 C CA . GLY A 1 583 ? -36.722 55.981 -0.828 1.00 60.41 583 GLY A CA 1
ATOM 4576 C C . GLY A 1 583 ? -36.490 57.438 -0.395 1.00 60.41 583 GLY A C 1
ATOM 4577 O O . GLY A 1 583 ? -37.451 58.208 -0.381 1.00 60.41 583 GLY A O 1
ATOM 4578 N N . ASN A 1 584 ? -35.275 57.819 0.022 1.00 63.09 584 ASN A N 1
ATOM 4579 C CA . ASN A 1 584 ? -34.882 59.218 0.259 1.00 63.09 584 ASN A CA 1
ATOM 4580 C C . ASN A 1 584 ? -33.977 59.717 -0.880 1.00 63.09 584 ASN A C 1
ATOM 4582 O O . ASN A 1 584 ? -33.119 59.000 -1.375 1.00 63.09 584 ASN A O 1
ATOM 4586 N N . ASP A 1 585 ? -34.118 60.983 -1.270 1.00 61.06 585 ASP A N 1
ATOM 4587 C CA . ASP A 1 585 ? -33.520 61.522 -2.503 1.00 61.06 585 ASP A CA 1
ATOM 4588 C C . ASP A 1 585 ? -32.060 62.016 -2.339 1.00 61.06 585 ASP A C 1
ATOM 4590 O O . ASP A 1 585 ? -31.597 62.858 -3.107 1.00 61.06 585 ASP A O 1
ATOM 4594 N N . ALA A 1 586 ? -31.345 61.555 -1.305 1.00 68.19 586 ALA A N 1
ATOM 4595 C CA . ALA A 1 586 ? -30.021 62.066 -0.923 1.00 68.19 586 ALA A CA 1
ATOM 4596 C C . ALA A 1 586 ? -28.873 61.489 -1.772 1.00 68.19 586 ALA A C 1
ATOM 4598 O O . ALA A 1 586 ? -27.906 62.193 -2.082 1.00 68.19 586 ALA A O 1
ATOM 4599 N N . TYR A 1 587 ? -28.999 60.227 -2.179 1.00 78.38 587 TYR A N 1
ATOM 4600 C CA . TYR A 1 587 ? -28.009 59.517 -2.984 1.00 78.38 587 TYR A CA 1
ATOM 4601 C C . TYR A 1 587 ? -28.467 59.393 -4.437 1.00 78.38 587 TYR A C 1
ATOM 4603 O O . TYR A 1 587 ? -29.652 59.492 -4.750 1.00 78.38 587 TYR A O 1
ATOM 4611 N N . SER A 1 588 ? -27.500 59.258 -5.336 1.00 79.81 588 SER A N 1
ATOM 4612 C CA . SER A 1 588 ? -27.713 59.176 -6.779 1.00 79.81 588 SER A CA 1
ATOM 4613 C C . SER A 1 588 ? -27.467 57.773 -7.317 1.00 79.81 588 SER A C 1
ATOM 4615 O O . SER A 1 588 ? -28.301 57.275 -8.057 1.00 79.81 588 SER A O 1
ATOM 4617 N N . HIS A 1 589 ? -26.332 57.168 -6.964 1.00 84.19 589 HIS A N 1
ATOM 4618 C CA . HIS A 1 589 ? -25.934 55.818 -7.350 1.00 84.19 589 HIS A CA 1
ATOM 4619 C C . HIS A 1 589 ? -24.735 55.363 -6.505 1.00 84.19 589 HIS A C 1
ATOM 4621 O O . HIS A 1 589 ? -24.086 56.166 -5.824 1.00 84.19 589 HIS A O 1
ATOM 4627 N N . ILE A 1 590 ? -24.452 54.070 -6.569 1.00 86.44 590 ILE A N 1
ATOM 4628 C CA . ILE A 1 590 ? -23.286 53.410 -5.998 1.00 86.44 590 ILE A CA 1
ATOM 4629 C C . ILE A 1 590 ? -22.422 52.922 -7.161 1.00 86.44 590 ILE A C 1
ATOM 4631 O O . ILE A 1 590 ? -22.933 52.254 -8.057 1.00 86.44 590 ILE A O 1
ATOM 4635 N N . GLU A 1 591 ? -21.134 53.240 -7.137 1.00 86.44 591 GLU A N 1
ATOM 4636 C CA . GLU A 1 591 ? -20.146 52.765 -8.107 1.00 86.44 591 GLU A CA 1
ATOM 4637 C C . GLU A 1 591 ? -19.307 51.645 -7.480 1.00 86.44 591 GLU A C 1
ATOM 4639 O O . GLU A 1 591 ? -18.920 51.727 -6.307 1.00 86.44 591 GLU A O 1
ATOM 4644 N N . LEU A 1 592 ? -19.031 50.602 -8.265 1.00 86.12 592 LEU A N 1
ATOM 4645 C CA . LEU A 1 592 ? -18.188 49.476 -7.876 1.00 86.12 592 LEU A CA 1
ATOM 4646 C C . LEU A 1 592 ? -17.006 49.380 -8.844 1.00 86.12 592 LEU A C 1
ATOM 4648 O O . LEU A 1 592 ? -17.187 49.169 -10.043 1.00 86.12 592 LEU A O 1
ATOM 4652 N N . ASP A 1 593 ? -15.782 49.507 -8.338 1.00 81.06 593 ASP A N 1
ATOM 4653 C CA . ASP A 1 593 ? -14.601 49.423 -9.197 1.00 81.06 593 ASP A CA 1
ATOM 4654 C C . ASP A 1 593 ? -14.173 47.967 -9.499 1.00 81.06 593 ASP A C 1
ATOM 4656 O O . ASP A 1 593 ? -14.696 46.986 -8.964 1.00 81.06 593 ASP A O 1
ATOM 4660 N N . GLY A 1 594 ? -13.170 47.797 -10.370 1.00 71.38 594 GLY A N 1
ATOM 4661 C CA . GLY A 1 594 ? -12.637 46.474 -10.737 1.00 71.38 594 GLY A CA 1
ATOM 4662 C C . GLY A 1 594 ? -11.931 45.710 -9.602 1.00 71.38 594 GLY A C 1
ATOM 4663 O O . GLY A 1 594 ? -11.533 44.555 -9.802 1.00 71.38 594 GLY A O 1
ATOM 4664 N N . GLN A 1 595 ? -11.751 46.343 -8.438 1.00 76.44 595 GLN A N 1
ATOM 4665 C CA . GLN A 1 595 ? -11.239 45.764 -7.195 1.00 76.44 595 GLN A CA 1
ATOM 4666 C C . GLN A 1 595 ? -12.348 45.551 -6.149 1.00 76.44 595 GLN A C 1
ATOM 4668 O O . GLN A 1 595 ? -12.037 45.135 -5.035 1.00 76.44 595 GLN A O 1
ATOM 4673 N N . TYR A 1 596 ? -13.618 45.758 -6.519 1.00 79.44 596 TYR A N 1
ATOM 4674 C CA . TYR A 1 596 ? -14.788 45.717 -5.639 1.00 79.44 596 TYR A CA 1
ATOM 4675 C C . TYR A 1 596 ? -14.809 46.815 -4.562 1.00 79.44 596 TYR A C 1
ATOM 4677 O O . TYR A 1 596 ? -15.499 46.670 -3.551 1.00 79.44 596 TYR A O 1
ATOM 4685 N N . ALA A 1 597 ? -14.081 47.918 -4.757 1.00 82.62 597 ALA A N 1
ATOM 4686 C CA . ALA A 1 597 ? -14.211 49.084 -3.895 1.00 82.62 597 ALA A CA 1
ATOM 4687 C C . ALA A 1 597 ? -15.524 49.811 -4.208 1.00 82.62 597 ALA A C 1
ATOM 4689 O O . ALA A 1 597 ? -15.857 50.061 -5.368 1.00 82.62 597 ALA A O 1
ATOM 4690 N N . LEU A 1 598 ? -16.272 50.128 -3.153 1.00 86.56 598 LEU A N 1
ATOM 4691 C CA . LEU A 1 598 ? -17.598 50.732 -3.225 1.00 86.56 598 LEU A CA 1
ATOM 4692 C C . LEU A 1 598 ? -17.507 52.233 -2.961 1.00 86.56 598 LEU A C 1
ATOM 4694 O O . LEU A 1 598 ? -16.955 52.644 -1.942 1.00 86.56 598 LEU A O 1
ATOM 4698 N N . THR A 1 599 ? -18.106 53.037 -3.837 1.00 88.00 599 THR A N 1
ATOM 4699 C CA . THR A 1 599 ? -18.228 54.490 -3.658 1.00 88.00 599 THR A CA 1
ATOM 4700 C C . THR A 1 599 ? -19.689 54.900 -3.771 1.00 88.00 599 THR A C 1
ATOM 4702 O O . THR A 1 599 ? -20.358 54.562 -4.743 1.00 88.00 599 THR A O 1
ATOM 4705 N N . VAL A 1 600 ? -20.202 55.636 -2.787 1.00 86.06 600 VAL A N 1
ATOM 4706 C CA . VAL A 1 600 ? -21.589 56.119 -2.785 1.00 86.06 600 VAL A CA 1
ATOM 4707 C C . VAL A 1 600 ? -21.613 57.585 -3.201 1.00 86.06 600 VAL A C 1
ATOM 4709 O O . VAL A 1 600 ? -20.947 58.414 -2.586 1.00 86.06 600 VAL A O 1
ATOM 4712 N N . TYR A 1 601 ? -22.402 57.931 -4.217 1.00 86.75 601 TYR A N 1
ATOM 4713 C CA . TYR A 1 601 ? -22.500 59.302 -4.715 1.00 86.75 601 TYR A CA 1
ATOM 4714 C C . TYR A 1 601 ? -23.777 59.987 -4.251 1.00 86.75 601 TYR A C 1
ATOM 4716 O O . TYR A 1 601 ? -24.883 59.525 -4.536 1.00 86.75 601 TYR A O 1
ATOM 4724 N N . GLN A 1 602 ? -23.652 61.152 -3.621 1.00 83.31 602 GLN A N 1
ATOM 4725 C CA . GLN A 1 602 ? -24.795 62.023 -3.333 1.00 83.31 602 GLN A CA 1
ATOM 4726 C C . GLN A 1 602 ? -25.318 62.721 -4.597 1.00 83.31 602 GLN A C 1
ATOM 4728 O O . GLN A 1 602 ? -24.598 62.849 -5.588 1.00 83.31 602 GLN A O 1
ATOM 4733 N N . LYS A 1 603 ? -26.558 63.231 -4.579 1.00 80.56 603 LYS A N 1
ATOM 4734 C CA . LYS A 1 603 ? -27.112 63.992 -5.723 1.00 80.56 603 LYS A CA 1
ATOM 4735 C C . LYS A 1 603 ? -26.357 65.283 -6.043 1.00 80.56 603 LYS A C 1
ATOM 4737 O O . LYS A 1 603 ? -26.390 65.740 -7.185 1.00 80.56 603 LYS A O 1
ATOM 4742 N N . ASP A 1 604 ? -25.636 65.821 -5.065 1.00 78.56 604 ASP A N 1
ATOM 4743 C CA . ASP A 1 604 ? -24.762 66.984 -5.233 1.00 78.56 604 ASP A CA 1
ATOM 4744 C C . ASP A 1 604 ? -23.405 66.616 -5.878 1.00 78.56 604 ASP A C 1
ATOM 4746 O O . ASP A 1 604 ? -22.597 67.497 -6.175 1.00 78.56 604 ASP A O 1
ATOM 4750 N N . GLY A 1 605 ? -23.167 65.322 -6.142 1.00 76.69 605 GLY A N 1
ATOM 4751 C CA . GLY A 1 605 ? -21.970 64.781 -6.791 1.00 76.69 605 GLY A CA 1
ATOM 4752 C C . GLY A 1 605 ? -20.811 64.458 -5.843 1.00 76.69 605 GLY A C 1
ATOM 4753 O O . GLY A 1 605 ? -19.726 64.124 -6.316 1.00 76.69 605 GLY A O 1
ATOM 4754 N N . GLU A 1 606 ? -21.009 64.568 -4.528 1.00 85.44 606 GLU A N 1
ATOM 4755 C CA . GLU A 1 606 ? -20.002 64.212 -3.522 1.00 85.44 606 GLU A CA 1
ATOM 4756 C C . GLU A 1 606 ? -19.864 62.687 -3.401 1.00 85.44 606 GLU A C 1
ATOM 4758 O O . GLU A 1 606 ? -20.865 61.980 -3.264 1.00 85.44 606 GLU A O 1
ATOM 4763 N N . ALA A 1 607 ? -18.621 62.201 -3.473 1.00 86.81 607 ALA A N 1
ATOM 4764 C CA . ALA A 1 607 ? -18.265 60.796 -3.305 1.00 86.81 607 ALA A CA 1
ATOM 4765 C C . ALA A 1 607 ? -17.996 60.503 -1.826 1.00 86.81 607 ALA A C 1
ATOM 4767 O O . ALA A 1 607 ? -17.165 61.171 -1.206 1.00 86.81 607 ALA A O 1
ATOM 4768 N N . LEU A 1 608 ? -18.685 59.505 -1.285 1.00 85.38 608 LEU A N 1
ATOM 4769 C CA . LEU A 1 608 ? -18.565 59.062 0.097 1.00 85.38 608 LEU A CA 1
ATOM 4770 C C . LEU A 1 608 ? -18.148 57.595 0.156 1.00 85.38 608 LEU A C 1
ATOM 4772 O O . LEU A 1 608 ? -18.664 56.752 -0.583 1.00 85.38 608 LEU A O 1
ATOM 4776 N N . GLU A 1 609 ? -17.249 57.295 1.087 1.00 83.06 609 GLU A N 1
ATOM 4777 C CA . GLU A 1 609 ? -16.927 55.922 1.466 1.00 83.06 609 GLU A CA 1
ATOM 4778 C C . GLU A 1 609 ? -18.052 55.348 2.357 1.00 83.06 609 GLU A C 1
ATOM 4780 O O . GLU A 1 609 ? -18.662 56.096 3.136 1.00 83.06 609 GLU A O 1
ATOM 4785 N N . PRO A 1 610 ? -18.347 54.034 2.293 1.00 80.88 610 PRO A N 1
ATOM 4786 C CA . PRO A 1 610 ? -19.415 53.403 3.077 1.00 80.88 610 PRO A CA 1
ATOM 4787 C C . PRO A 1 610 ? -19.325 53.641 4.595 1.00 80.88 610 PRO A C 1
ATOM 4789 O O . PRO A 1 610 ? -20.341 53.657 5.294 1.00 80.88 610 PRO A O 1
ATOM 4792 N N . GLU A 1 611 ? -18.121 53.855 5.128 1.00 79.56 611 GLU A N 1
ATOM 4793 C CA . GLU A 1 611 ? -17.867 54.164 6.538 1.00 79.56 611 GLU A CA 1
ATOM 4794 C C . GLU A 1 611 ? -18.386 55.545 6.961 1.00 79.56 611 GLU A C 1
ATOM 4796 O O . GLU A 1 611 ? -18.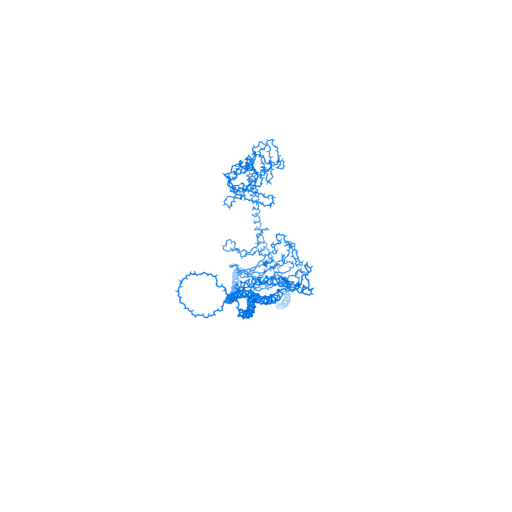588 55.781 8.155 1.00 79.56 611 GLU A O 1
ATOM 4801 N N . GLN A 1 612 ? -18.600 56.453 6.006 1.00 82.88 612 GLN A N 1
ATOM 4802 C CA . GLN A 1 612 ? -19.054 57.826 6.240 1.00 82.88 612 GLN A CA 1
ATOM 4803 C C . GLN A 1 612 ? -20.587 57.951 6.285 1.00 82.88 612 GLN A C 1
ATOM 4805 O O . GLN A 1 612 ? -21.104 59.025 6.600 1.00 82.88 612 GLN A O 1
ATOM 4810 N N . LEU A 1 613 ? -21.314 56.867 5.995 1.00 82.44 613 LEU A N 1
ATOM 4811 C CA . LEU A 1 613 ? -22.774 56.795 6.078 1.00 82.44 613 LEU A CA 1
ATOM 4812 C C . LEU A 1 613 ? -23.255 56.802 7.540 1.00 82.44 613 LEU A C 1
ATOM 4814 O O . LEU A 1 613 ? -22.561 56.330 8.447 1.00 82.44 613 LEU A O 1
ATOM 4818 N N . SER A 1 614 ? -24.473 57.298 7.792 1.00 79.81 614 SER A N 1
ATOM 4819 C CA . SER A 1 614 ? -25.076 57.187 9.128 1.00 79.81 614 SER A CA 1
ATOM 4820 C C . SER A 1 614 ? -25.355 55.723 9.504 1.00 79.81 614 SER A C 1
ATOM 4822 O O . SER A 1 614 ? -25.395 54.842 8.651 1.00 79.81 614 SER A O 1
ATOM 4824 N N . GLY A 1 615 ? -25.561 55.433 10.795 1.00 76.75 615 GLY A N 1
ATOM 4825 C CA . GLY A 1 615 ? -25.763 54.057 11.275 1.00 76.75 615 GLY A CA 1
ATOM 4826 C C . GLY A 1 615 ? -26.904 53.306 10.573 1.00 76.75 615 GLY A C 1
ATOM 4827 O O . GLY A 1 615 ? -26.713 52.152 10.196 1.00 76.75 615 GLY A O 1
ATOM 4828 N N . GLY A 1 616 ? -28.040 53.976 10.342 1.00 74.44 616 GLY A N 1
ATOM 4829 C CA . GLY A 1 616 ? -29.183 53.413 9.615 1.00 74.44 616 GLY A CA 1
ATOM 4830 C C . GLY A 1 616 ? -28.949 53.316 8.104 1.00 74.44 616 GLY A C 1
ATOM 4831 O O . GLY A 1 616 ? -29.239 52.289 7.500 1.00 74.44 616 GLY A O 1
ATOM 4832 N N . GLU A 1 617 ? -28.328 54.326 7.488 1.00 78.44 617 GLU A N 1
ATOM 4833 C CA . GLU A 1 617 ? -27.974 54.297 6.056 1.00 78.44 617 GLU A CA 1
ATOM 4834 C C . GLU A 1 617 ? -26.978 53.188 5.734 1.00 78.44 617 GLU A C 1
ATOM 4836 O O . GLU A 1 617 ? -27.119 52.479 4.741 1.00 78.44 617 GLU A O 1
ATOM 4841 N N . ARG A 1 618 ? -25.999 52.985 6.613 1.00 81.06 618 ARG A N 1
ATOM 4842 C CA . ARG A 1 618 ? -25.027 51.905 6.496 1.00 81.06 618 ARG A CA 1
ATOM 4843 C C . ARG A 1 618 ? -25.685 50.536 6.669 1.00 81.06 618 ARG A C 1
ATOM 4845 O O . ARG A 1 618 ? -25.254 49.583 6.024 1.00 81.06 618 ARG A O 1
ATOM 4852 N N . ALA A 1 619 ? -26.707 50.413 7.518 1.00 77.69 619 ALA A N 1
ATOM 4853 C CA . ALA A 1 619 ? -27.469 49.172 7.665 1.00 77.69 619 ALA A CA 1
ATOM 4854 C C . ALA A 1 619 ? -28.251 48.841 6.380 1.00 77.69 619 ALA A C 1
ATOM 4856 O O . ALA A 1 619 ? -28.112 47.736 5.856 1.00 77.69 619 ALA A O 1
ATOM 4857 N N . LEU A 1 620 ? -28.970 49.816 5.808 1.00 78.19 620 LEU A N 1
ATOM 4858 C CA . LEU A 1 620 ? -29.709 49.649 4.547 1.00 78.19 620 LEU A CA 1
ATOM 4859 C C . LEU A 1 620 ? -28.784 49.381 3.358 1.00 78.19 620 LEU A C 1
ATOM 4861 O O . LEU A 1 620 ? -29.085 48.535 2.518 1.00 78.19 620 LEU A O 1
ATOM 4865 N N . PHE A 1 621 ? -27.635 50.052 3.306 1.00 81.62 621 PHE A N 1
ATOM 4866 C CA . PHE A 1 621 ? -26.610 49.812 2.294 1.00 81.62 621 PHE A CA 1
ATOM 4867 C C . PHE A 1 621 ? -26.077 48.375 2.356 1.00 81.62 621 PHE A C 1
ATOM 4869 O O . PHE A 1 621 ? -26.071 47.673 1.347 1.00 81.62 621 PHE A O 1
ATOM 4876 N N . ASN A 1 622 ? -25.685 47.902 3.545 1.00 81.56 622 ASN A N 1
ATOM 4877 C CA . ASN A 1 622 ? -25.189 46.535 3.727 1.00 81.56 622 ASN A CA 1
ATOM 4878 C C . ASN A 1 622 ? -26.248 45.485 3.394 1.00 81.56 622 ASN A C 1
ATOM 4880 O O . ASN A 1 622 ? -25.930 44.446 2.815 1.00 81.56 622 ASN A O 1
ATOM 4884 N N . LEU A 1 623 ? -27.501 45.748 3.752 1.00 80.56 623 LEU A N 1
ATOM 4885 C CA . LEU A 1 623 ? -28.611 44.883 3.394 1.00 80.56 623 LEU A CA 1
ATOM 4886 C C . LEU A 1 623 ? -28.806 44.835 1.873 1.00 80.56 623 LEU A C 1
ATOM 4888 O O . LEU A 1 623 ? -28.868 43.745 1.311 1.00 80.56 623 LEU A O 1
ATOM 4892 N N . SER A 1 624 ? -28.819 45.991 1.207 1.00 82.31 624 SER A N 1
ATOM 4893 C CA . SER A 1 624 ? -28.953 46.094 -0.253 1.00 82.31 624 SER A CA 1
ATOM 4894 C C . SER A 1 624 ? -27.816 45.365 -0.973 1.00 82.31 624 SER A C 1
ATOM 4896 O O . SER A 1 624 ? -28.057 44.633 -1.928 1.00 82.31 624 SER A O 1
ATOM 4898 N N . LEU A 1 625 ? -26.585 45.477 -0.461 1.00 84.69 625 LEU A N 1
ATOM 4899 C CA . LEU A 1 625 ? -25.423 44.746 -0.963 1.00 84.69 625 LEU A CA 1
ATOM 4900 C C . LEU A 1 625 ? -25.564 43.238 -0.810 1.00 84.69 625 LEU A C 1
ATOM 4902 O O . LEU A 1 625 ? -25.333 42.502 -1.766 1.00 84.69 625 LEU A O 1
ATOM 4906 N N . ARG A 1 626 ? -25.979 42.767 0.367 1.00 84.19 626 ARG A N 1
ATOM 4907 C CA . ARG A 1 626 ? -26.211 41.336 0.593 1.00 84.19 626 ARG A CA 1
ATOM 4908 C C . ARG A 1 626 ? -27.291 40.801 -0.336 1.00 84.19 626 ARG A C 1
ATOM 4910 O O . ARG A 1 626 ? -27.094 39.746 -0.921 1.00 84.19 626 ARG A O 1
ATOM 4917 N N . CYS A 1 627 ? -28.376 41.543 -0.524 1.00 78.88 627 CYS A N 1
ATOM 4918 C CA . CYS A 1 627 ? -29.459 41.171 -1.428 1.00 78.88 627 CYS A CA 1
ATOM 4919 C C . CYS A 1 627 ? -29.004 41.152 -2.894 1.00 78.88 627 CYS A C 1
ATOM 4921 O O . CYS A 1 627 ? -29.322 40.210 -3.616 1.00 78.88 627 CYS A O 1
ATOM 4923 N N . ALA A 1 628 ? -28.194 42.124 -3.320 1.00 81.94 628 ALA A N 1
ATOM 4924 C CA . ALA A 1 628 ? -27.646 42.171 -4.671 1.00 81.94 628 ALA A CA 1
ATOM 4925 C C . ALA A 1 628 ? -26.669 41.022 -4.959 1.00 81.94 628 ALA A C 1
ATOM 4927 O O . ALA A 1 628 ? -26.754 40.392 -6.012 1.00 81.94 628 ALA A O 1
ATOM 4928 N N . ILE A 1 629 ? -25.791 40.693 -4.005 1.00 82.12 629 ILE A N 1
ATOM 4929 C CA . ILE A 1 629 ? -24.917 39.512 -4.084 1.00 82.12 629 ILE A CA 1
ATOM 4930 C C . ILE A 1 629 ? -25.764 38.242 -4.154 1.00 82.12 629 ILE A C 1
ATOM 4932 O O . ILE A 1 629 ? -25.518 37.372 -4.986 1.00 82.12 629 ILE A O 1
ATOM 4936 N N . TYR A 1 630 ? -26.780 38.149 -3.298 1.00 78.25 630 TYR A N 1
ATOM 4937 C CA . TYR A 1 630 ? -27.669 37.001 -3.235 1.00 78.25 630 TYR A CA 1
ATOM 4938 C C . TYR A 1 630 ? -28.402 36.781 -4.568 1.00 78.25 630 TYR A C 1
ATOM 4940 O O . TYR A 1 630 ? -28.468 35.661 -5.071 1.00 78.25 630 TYR A O 1
ATOM 4948 N N . ARG A 1 631 ? -28.895 37.861 -5.182 1.00 75.38 631 ARG A N 1
ATOM 4949 C CA . ARG A 1 631 ? -29.526 37.835 -6.503 1.00 75.38 631 ARG A CA 1
ATOM 4950 C C . ARG A 1 631 ? -28.545 37.441 -7.609 1.00 75.38 631 ARG A C 1
ATOM 4952 O O . ARG A 1 631 ? -28.898 36.615 -8.441 1.00 75.38 631 ARG A O 1
ATOM 4959 N N . LEU A 1 632 ? -27.308 37.941 -7.588 1.00 77.12 632 LEU A N 1
ATOM 4960 C CA . LEU A 1 632 ? -26.278 37.546 -8.557 1.00 77.12 632 LEU A CA 1
ATOM 4961 C C . LEU A 1 632 ? -25.928 36.052 -8.450 1.00 77.12 632 LEU A C 1
ATOM 4963 O O . LEU A 1 632 ? -25.760 35.382 -9.468 1.00 77.12 632 LEU A O 1
ATOM 4967 N N . LEU A 1 633 ? -25.866 35.510 -7.229 1.00 74.38 633 LEU A N 1
ATOM 4968 C CA . LEU A 1 633 ? -25.685 34.073 -7.002 1.00 74.38 633 LEU A CA 1
ATOM 4969 C C . LEU A 1 633 ? -26.888 33.263 -7.504 1.00 74.38 633 LEU A C 1
ATOM 4971 O O . LEU A 1 633 ? -26.699 32.211 -8.107 1.00 74.38 633 LEU A O 1
ATOM 4975 N N . ALA A 1 634 ? -28.111 33.753 -7.299 1.00 69.12 634 ALA A N 1
ATOM 4976 C CA . ALA A 1 634 ? -29.323 33.096 -7.782 1.00 69.12 634 ALA A CA 1
ATOM 4977 C C . ALA A 1 634 ? -29.430 33.094 -9.321 1.00 69.12 634 ALA A C 1
ATOM 4979 O O . ALA A 1 634 ? -29.824 32.085 -9.899 1.00 69.12 634 ALA A O 1
ATOM 4980 N N . GLU A 1 635 ? -29.052 34.189 -9.989 1.00 67.19 635 GLU A N 1
ATOM 4981 C CA . GLU A 1 635 ? -29.070 34.307 -11.456 1.00 67.19 635 GLU A CA 1
ATOM 4982 C C . GLU A 1 635 ? -27.919 33.527 -12.129 1.00 67.19 635 GLU A C 1
ATOM 4984 O O . GLU A 1 635 ? -28.091 33.009 -13.230 1.00 67.19 635 GLU A O 1
ATOM 4989 N N . GLY A 1 636 ? -26.752 33.404 -11.480 1.00 61.03 636 GLY A N 1
ATOM 4990 C CA . GLY A 1 636 ? -25.594 32.672 -12.015 1.00 61.03 636 GLY A CA 1
ATOM 4991 C C . GLY A 1 636 ? -25.708 31.142 -11.951 1.00 61.03 636 GLY A C 1
ATOM 4992 O O . GLY A 1 636 ? -24.997 30.443 -12.673 1.00 61.03 636 GLY A O 1
ATOM 4993 N N . ILE A 1 637 ? -26.602 30.614 -11.111 1.00 56.34 637 ILE A N 1
ATOM 4994 C CA . ILE A 1 637 ? -26.849 29.178 -10.942 1.00 56.34 637 ILE A CA 1
ATOM 4995 C C . ILE A 1 637 ? -28.104 28.808 -11.748 1.00 56.34 637 ILE A C 1
ATOM 4997 O O . ILE A 1 637 ? -29.162 28.498 -11.200 1.00 56.34 637 ILE A O 1
ATOM 5001 N N . GLU A 1 638 ? -28.015 28.825 -13.079 1.00 47.84 638 GLU A N 1
ATOM 5002 C CA . GLU A 1 638 ? -29.050 28.205 -13.912 1.00 47.84 638 GLU A CA 1
ATOM 5003 C C . GLU A 1 638 ? -29.024 26.677 -13.702 1.00 47.84 638 GLU A C 1
ATOM 5005 O O . GLU A 1 638 ? -28.265 25.943 -14.327 1.00 47.84 638 GLU A O 1
ATOM 5010 N N . GLY A 1 639 ? -29.874 26.179 -12.799 1.00 50.69 639 GLY A N 1
ATOM 5011 C CA . GLY A 1 639 ? -30.358 24.794 -12.831 1.00 50.69 639 GLY A CA 1
ATOM 5012 C C . GLY A 1 639 ? -29.608 23.719 -12.034 1.00 50.69 639 GLY A C 1
ATOM 5013 O O . GLY A 1 639 ? -30.008 22.563 -12.152 1.00 50.69 639 GLY A O 1
ATOM 5014 N N . ALA A 1 640 ? -28.601 24.032 -11.207 1.00 50.62 640 ALA A N 1
ATOM 5015 C CA . ALA A 1 640 ? -27.832 22.989 -10.500 1.00 50.62 640 ALA A CA 1
ATOM 5016 C C . ALA A 1 640 ? -27.886 23.014 -8.957 1.00 50.62 640 ALA A C 1
ATOM 5018 O O . ALA A 1 640 ? -27.639 21.977 -8.346 1.00 50.62 640 ALA A O 1
ATOM 5019 N N . ALA A 1 641 ? -28.255 24.123 -8.303 1.00 55.66 641 ALA A N 1
ATOM 5020 C CA . ALA A 1 641 ? -28.354 24.164 -6.838 1.00 55.66 641 ALA A CA 1
ATOM 5021 C C . ALA A 1 641 ? -29.523 25.041 -6.347 1.00 55.66 641 ALA A C 1
ATOM 5023 O O . ALA A 1 641 ? -29.764 26.107 -6.916 1.00 55.66 641 ALA A O 1
ATOM 5024 N N . PRO A 1 642 ? -30.275 24.622 -5.307 1.00 60.97 642 PRO A N 1
ATOM 5025 C CA . PRO A 1 642 ? -31.262 25.485 -4.668 1.00 60.97 642 PRO A CA 1
ATOM 5026 C C . PRO A 1 642 ? -30.561 26.682 -4.015 1.00 60.97 642 PRO A C 1
ATOM 5028 O O . PRO A 1 642 ? -29.561 26.516 -3.319 1.00 60.97 642 PRO A O 1
ATOM 5031 N N . THR A 1 643 ? -31.099 27.887 -4.211 1.00 67.56 643 THR A N 1
ATOM 5032 C CA . THR A 1 643 ? -30.638 29.086 -3.497 1.00 67.56 643 THR A CA 1
ATOM 5033 C C . THR A 1 643 ? -30.722 28.850 -1.977 1.00 67.56 643 THR A C 1
ATOM 5035 O O . THR A 1 643 ? -31.766 28.363 -1.522 1.00 67.56 643 THR A O 1
ATOM 5038 N N . PRO A 1 644 ? -29.678 29.167 -1.186 1.00 73.75 644 PRO A N 1
ATOM 5039 C CA . PRO A 1 644 ? -29.659 28.921 0.264 1.00 73.75 644 PRO A CA 1
ATOM 5040 C C . PRO A 1 644 ? -30.794 29.637 1.037 1.00 73.75 644 PRO A C 1
ATOM 5042 O O . PRO A 1 644 ? -31.447 30.531 0.517 1.00 73.75 644 PRO A O 1
ATOM 5045 N N . PRO A 1 645 ? -31.094 29.319 2.300 1.00 82.62 645 PRO A N 1
ATOM 5046 C CA . PRO A 1 645 ? -31.984 30.181 3.083 1.00 82.62 645 PRO A CA 1
ATOM 5047 C C . PRO A 1 645 ? -31.322 31.548 3.351 1.00 82.62 645 PRO A C 1
ATOM 5049 O O . PRO A 1 645 ? -30.110 31.624 3.554 1.00 82.62 645 PRO A O 1
ATOM 5052 N N . LEU A 1 646 ? -32.107 32.629 3.378 1.00 83.25 646 LEU A N 1
ATOM 5053 C CA . LEU A 1 646 ? -31.651 33.943 3.846 1.00 83.25 646 LEU A CA 1
ATOM 5054 C C . LEU A 1 646 ? -32.012 34.100 5.324 1.00 83.25 646 LEU A C 1
ATOM 5056 O O . LEU A 1 646 ? -33.182 34.003 5.679 1.00 83.25 646 LEU A O 1
ATOM 5060 N N . ILE A 1 647 ? -31.025 34.363 6.179 1.00 86.75 647 ILE A N 1
ATOM 5061 C CA . ILE A 1 647 ? -31.236 34.583 7.615 1.00 86.75 647 ILE A CA 1
ATOM 5062 C C . ILE A 1 647 ? -30.832 36.017 7.951 1.00 86.75 647 ILE A C 1
ATOM 5064 O O . ILE A 1 647 ? -29.690 36.414 7.713 1.00 86.75 647 ILE A O 1
ATOM 5068 N N . LEU A 1 648 ? -31.769 36.794 8.488 1.00 85.50 648 LEU A N 1
ATOM 5069 C CA . LEU A 1 648 ? -31.563 38.171 8.925 1.00 85.50 648 LEU A CA 1
ATOM 5070 C C . LEU A 1 648 ? -31.720 38.233 10.444 1.00 85.50 648 LEU A C 1
ATOM 5072 O O . LEU A 1 648 ? -32.814 38.027 10.960 1.00 85.50 648 LEU A O 1
ATOM 5076 N N . ASP A 1 649 ? -30.625 38.507 11.147 1.00 87.12 649 ASP A N 1
ATOM 5077 C CA . ASP A 1 649 ? -30.616 38.656 12.603 1.00 87.12 649 ASP A CA 1
ATOM 5078 C C . ASP A 1 649 ? -30.707 40.139 12.978 1.00 87.12 649 ASP A C 1
ATOM 5080 O O . ASP A 1 649 ? -29.806 40.917 12.659 1.00 87.12 649 ASP A O 1
ATOM 5084 N N . GLU A 1 650 ? -31.829 40.529 13.578 1.00 85.12 650 GLU A N 1
ATOM 5085 C CA . GLU A 1 650 ? -32.159 41.880 14.041 1.00 85.12 650 GLU A CA 1
ATOM 5086 C C . GLU A 1 650 ? -31.873 42.998 13.008 1.00 85.12 650 GLU A C 1
ATOM 5088 O O . GLU A 1 650 ? -31.173 43.975 13.300 1.00 85.12 650 GLU A O 1
ATOM 5093 N N . PRO A 1 651 ? -32.421 42.904 11.775 1.00 79.06 651 PRO A N 1
ATOM 5094 C CA . PRO A 1 651 ? -32.126 43.854 10.698 1.00 79.06 651 PRO A CA 1
ATOM 5095 C C . PRO A 1 651 ? -32.703 45.262 10.928 1.00 79.06 651 PRO A C 1
ATOM 5097 O O . PRO A 1 651 ? -32.339 46.190 10.209 1.00 79.06 651 PRO A O 1
ATOM 5100 N N . THR A 1 652 ? -33.597 45.437 11.906 1.00 78.88 652 THR A N 1
ATOM 5101 C CA . THR A 1 652 ? -34.265 46.712 12.222 1.00 78.88 652 THR A CA 1
ATOM 5102 C C . THR A 1 652 ? -33.483 47.590 13.187 1.00 78.88 652 THR A C 1
ATOM 5104 O O . THR A 1 652 ? -33.814 48.764 13.367 1.00 78.88 652 THR A O 1
ATOM 5107 N N . VAL A 1 653 ? -32.411 47.072 13.792 1.00 71.88 653 VAL A N 1
ATOM 5108 C CA . VAL A 1 653 ? -31.599 47.848 14.729 1.00 71.88 653 VAL A CA 1
ATOM 5109 C C . VAL A 1 653 ? -30.975 49.021 13.968 1.00 71.88 653 VAL A C 1
ATOM 5111 O O . VAL A 1 653 ? -30.258 48.836 12.989 1.00 71.88 653 VAL A O 1
ATOM 5114 N N . PHE A 1 654 ? -31.250 50.241 14.437 1.00 73.50 654 PHE A N 1
ATOM 5115 C CA . PHE A 1 654 ? -30.868 51.520 13.812 1.00 73.50 654 PHE A CA 1
ATOM 5116 C C . PHE A 1 654 ? -31.708 51.974 12.600 1.00 73.50 654 PHE A C 1
ATOM 5118 O O . PHE A 1 654 ? -31.347 52.985 11.990 1.00 73.50 654 PHE A O 1
ATOM 5125 N N . LEU A 1 655 ? -32.823 51.307 12.278 1.00 77.75 655 LEU A N 1
ATOM 5126 C CA . LEU A 1 655 ? -33.792 51.761 11.271 1.00 77.75 655 LEU A CA 1
ATOM 5127 C C . LEU A 1 655 ? -34.932 52.576 11.905 1.00 77.75 655 LEU A C 1
ATOM 5129 O O . LEU A 1 655 ? -35.263 52.406 13.076 1.00 77.75 655 LEU A O 1
ATOM 5133 N N . ASP A 1 656 ? -35.519 53.491 11.131 1.00 79.00 656 ASP A N 1
ATOM 5134 C CA . ASP A 1 656 ? -36.794 54.128 11.487 1.00 79.00 656 ASP A CA 1
ATOM 5135 C C . ASP A 1 656 ? -37.969 53.332 10.900 1.00 79.00 656 ASP A C 1
ATOM 5137 O O . ASP A 1 656 ? -37.778 52.524 9.992 1.00 79.00 656 ASP A O 1
ATOM 5141 N N . SER A 1 657 ? -39.189 53.576 11.382 1.00 74.38 657 SER A N 1
ATOM 5142 C CA . SER A 1 657 ? -40.381 52.841 10.930 1.00 74.38 657 SER A CA 1
ATOM 5143 C C . SER A 1 657 ? -40.623 52.940 9.417 1.00 74.38 657 SER A C 1
ATOM 5145 O O . SER A 1 657 ? -41.092 51.997 8.793 1.00 74.38 657 SER A O 1
ATOM 5147 N N . GLY A 1 658 ? -40.229 54.049 8.778 1.00 73.62 658 GLY A N 1
ATOM 5148 C CA . GLY A 1 658 ? -40.323 54.191 7.323 1.00 73.62 658 GLY A CA 1
ATOM 5149 C C . GLY A 1 658 ? -39.376 53.256 6.566 1.00 73.62 658 GLY A C 1
ATOM 5150 O O . GLY A 1 658 ? -39.730 52.751 5.502 1.00 73.62 658 GLY A O 1
ATOM 5151 N N . HIS A 1 659 ? -38.181 53.012 7.103 1.00 75.00 659 HIS A N 1
ATOM 5152 C CA . HIS A 1 659 ? -37.221 52.055 6.560 1.00 75.00 659 HIS A CA 1
ATOM 5153 C C . HIS A 1 659 ? -37.564 50.602 6.918 1.00 75.00 659 HIS A C 1
ATOM 5155 O O . HIS A 1 659 ? -37.307 49.720 6.100 1.00 75.00 659 HIS A O 1
ATOM 5161 N N . VAL A 1 660 ? -38.186 50.347 8.076 1.00 80.19 660 VAL A N 1
ATOM 5162 C CA . VAL A 1 660 ? -38.693 49.012 8.446 1.00 80.19 660 VAL A CA 1
ATOM 5163 C C . VAL A 1 660 ? -39.813 48.567 7.503 1.00 80.19 660 VAL A C 1
ATOM 5165 O O . VAL A 1 660 ? -39.763 47.457 6.980 1.00 80.19 660 VAL A O 1
ATOM 5168 N N . SER A 1 661 ? -40.754 49.449 7.162 1.00 76.75 661 SER A N 1
ATOM 5169 C CA . SER A 1 661 ? -41.784 49.131 6.164 1.00 76.75 661 SER A CA 1
ATOM 5170 C C . SER A 1 661 ? -41.189 48.769 4.787 1.00 76.75 661 SER A C 1
ATOM 5172 O O . SER A 1 661 ? -41.657 47.842 4.136 1.00 76.75 661 SER A O 1
ATOM 5174 N N . ARG A 1 662 ? -40.106 49.430 4.349 1.00 74.81 662 ARG A N 1
ATOM 5175 C CA . ARG A 1 662 ? -39.424 49.103 3.074 1.00 74.81 662 ARG A CA 1
ATOM 5176 C C . ARG A 1 662 ? -38.609 47.811 3.128 1.00 74.81 662 ARG A C 1
ATOM 5178 O O . ARG A 1 662 ? -38.374 47.185 2.098 1.00 74.81 662 ARG A O 1
ATOM 5185 N N . LEU A 1 663 ? -38.159 47.410 4.317 1.00 80.19 663 LEU A N 1
ATOM 5186 C CA . LEU A 1 663 ? -37.523 46.112 4.528 1.00 80.19 663 LEU A CA 1
ATOM 5187 C C . LEU A 1 663 ? -38.509 44.970 4.244 1.00 80.19 663 LEU A C 1
ATOM 5189 O O . LEU A 1 663 ? -38.105 43.964 3.665 1.00 80.19 663 LEU A O 1
ATOM 5193 N N . VAL A 1 664 ? -39.790 45.141 4.590 1.00 79.75 664 VAL A N 1
ATOM 5194 C CA . VAL A 1 664 ? -40.854 44.185 4.238 1.00 79.75 664 VAL A CA 1
ATOM 5195 C C . VAL A 1 664 ? -40.982 44.055 2.718 1.00 79.75 664 VAL A C 1
ATOM 5197 O O . VAL A 1 664 ? -40.927 42.940 2.202 1.00 79.75 664 VAL A O 1
ATOM 5200 N N . ASP A 1 665 ? -41.047 45.181 1.999 1.00 79.12 665 ASP A N 1
ATOM 5201 C CA . ASP A 1 665 ? -41.144 45.197 0.530 1.00 79.12 665 ASP A CA 1
ATOM 5202 C C . ASP A 1 665 ? -39.946 44.484 -0.135 1.00 79.12 665 ASP A C 1
ATOM 5204 O O . ASP A 1 665 ? -40.109 43.699 -1.071 1.00 79.12 665 ASP A O 1
ATOM 5208 N N . LEU A 1 666 ? -38.730 44.697 0.384 1.00 79.19 666 LEU A N 1
ATOM 5209 C CA . LEU A 1 666 ? -37.525 44.012 -0.091 1.00 79.19 666 LEU A CA 1
ATOM 5210 C C . LEU A 1 666 ? -37.608 42.494 0.106 1.00 79.19 666 LEU A C 1
ATOM 5212 O O . LEU A 1 666 ? -37.246 41.733 -0.790 1.00 79.19 666 LEU A O 1
ATOM 5216 N N . VAL A 1 667 ? -38.067 42.043 1.275 1.00 80.81 667 VAL A N 1
ATOM 5217 C CA . VAL A 1 667 ? -38.215 40.614 1.589 1.00 80.81 667 VAL A CA 1
ATOM 5218 C C . VAL A 1 667 ? -39.221 39.952 0.642 1.00 80.81 667 VAL A C 1
ATOM 5220 O O . VAL A 1 667 ? -38.982 38.829 0.186 1.00 80.81 667 VAL A O 1
ATOM 5223 N N . GLU A 1 668 ? -40.310 40.641 0.294 1.00 78.38 668 GLU A N 1
ATOM 5224 C CA . GLU A 1 668 ? -41.266 40.172 -0.714 1.00 78.38 668 GLU A CA 1
ATOM 5225 C C . GLU A 1 668 ? -40.641 40.079 -2.114 1.00 78.38 668 GLU A C 1
ATOM 5227 O O . GLU A 1 668 ? -40.794 39.054 -2.788 1.00 78.38 668 GLU A O 1
ATOM 5232 N N . GLU A 1 669 ? -39.882 41.090 -2.545 1.00 77.69 669 GLU A N 1
ATOM 5233 C CA . GLU A 1 669 ? -39.177 41.040 -3.831 1.00 77.69 669 GLU A CA 1
ATOM 5234 C C . GLU A 1 669 ? -38.146 39.903 -3.886 1.00 77.69 669 GLU A C 1
ATOM 5236 O O . GLU A 1 669 ? -38.076 39.176 -4.880 1.00 77.69 669 GLU A O 1
ATOM 5241 N N . MET A 1 670 ? -37.393 39.670 -2.805 1.00 77.88 670 MET A N 1
ATOM 5242 C CA . MET A 1 670 ? -36.431 38.565 -2.722 1.00 77.88 670 MET A CA 1
ATOM 5243 C C . MET A 1 670 ? -37.089 37.194 -2.907 1.00 77.88 670 MET A C 1
ATOM 5245 O O . MET A 1 670 ? -36.520 36.321 -3.569 1.00 77.88 670 MET A O 1
ATOM 5249 N N . ARG A 1 671 ? -38.315 36.999 -2.405 1.00 76.38 671 ARG A N 1
ATOM 5250 C CA . ARG A 1 671 ? -39.091 35.783 -2.707 1.00 76.38 671 ARG A CA 1
ATOM 5251 C C . ARG A 1 671 ? -39.408 35.671 -4.193 1.00 76.38 671 ARG A C 1
ATOM 5253 O O . ARG A 1 671 ? -39.301 34.581 -4.756 1.00 76.38 671 ARG A O 1
ATOM 5260 N N . GLY A 1 672 ? -39.758 36.786 -4.834 1.00 72.44 672 GLY A N 1
ATOM 5261 C CA . GLY A 1 672 ? -39.969 36.867 -6.281 1.00 72.44 672 GLY A CA 1
ATOM 5262 C C . GLY A 1 672 ? -38.736 36.460 -7.098 1.00 72.44 672 GLY A C 1
ATOM 5263 O O . GLY A 1 672 ? -38.877 35.801 -8.127 1.00 72.44 672 GLY A O 1
ATOM 5264 N N . PHE A 1 673 ? -37.534 36.770 -6.605 1.00 69.81 673 PHE A N 1
ATOM 5265 C CA . PHE A 1 673 ? -36.254 36.401 -7.226 1.00 69.81 673 PHE A CA 1
ATOM 5266 C C . PHE A 1 673 ? -35.790 34.962 -6.937 1.00 69.81 673 PHE A C 1
ATOM 5268 O O . PHE A 1 673 ? -34.730 34.555 -7.407 1.00 69.81 673 PHE A O 1
ATOM 5275 N N . GLY A 1 674 ? -36.582 34.166 -6.210 1.00 68.44 674 GLY A N 1
ATOM 5276 C CA . GLY A 1 674 ? -36.337 32.735 -6.020 1.00 68.44 674 GLY A CA 1
ATOM 5277 C C . GLY A 1 674 ? -35.802 32.335 -4.645 1.00 68.44 674 GLY A C 1
ATOM 5278 O O . GLY A 1 674 ? -35.600 31.139 -4.425 1.00 68.44 674 GLY A O 1
ATOM 5279 N N . VAL A 1 675 ? -35.642 33.273 -3.699 1.00 76.56 675 VAL A N 1
ATOM 5280 C CA . VAL A 1 675 ? -35.280 32.942 -2.310 1.00 76.56 675 VAL A CA 1
ATOM 5281 C C . VAL A 1 675 ? -36.452 32.231 -1.636 1.00 76.56 675 VAL A C 1
ATOM 5283 O O . VAL A 1 675 ? -37.433 32.849 -1.227 1.00 76.56 675 VAL A O 1
ATOM 5286 N N . ARG A 1 676 ? -36.369 30.901 -1.535 1.00 76.06 676 ARG A N 1
ATOM 5287 C CA . ARG A 1 676 ? -37.480 30.062 -1.050 1.00 76.06 676 ARG A CA 1
ATOM 5288 C C . ARG A 1 676 ? -37.756 30.202 0.442 1.00 76.06 676 ARG A C 1
ATOM 5290 O O . ARG A 1 676 ? -38.895 30.019 0.860 1.00 76.06 676 ARG A O 1
ATOM 5297 N N . GLN A 1 677 ? -36.722 30.457 1.239 1.00 84.31 677 GLN A N 1
ATOM 5298 C CA . GLN A 1 677 ? -36.824 30.499 2.692 1.00 84.31 677 GLN A CA 1
ATOM 5299 C C . GLN A 1 677 ? -36.087 31.722 3.228 1.00 84.31 677 GLN A C 1
ATOM 5301 O O . GLN A 1 677 ? -34.888 31.875 3.005 1.00 84.31 677 GLN A O 1
ATOM 5306 N N . ILE A 1 678 ? -36.818 32.575 3.942 1.00 85.31 678 ILE A N 1
ATOM 5307 C CA . ILE A 1 678 ? -36.286 33.762 4.610 1.00 85.31 678 ILE A CA 1
ATOM 5308 C C . ILE A 1 678 ? -36.652 33.649 6.090 1.00 85.31 678 ILE A C 1
ATOM 5310 O O . ILE A 1 678 ? -37.829 33.509 6.417 1.00 85.31 678 ILE A O 1
ATOM 5314 N N . LEU A 1 679 ? -35.652 33.665 6.970 1.00 87.31 679 LEU A N 1
ATOM 5315 C CA . LEU A 1 679 ? -35.819 33.688 8.420 1.00 87.31 679 LEU A CA 1
ATOM 5316 C C . LEU A 1 679 ? -35.390 35.058 8.931 1.00 87.31 679 LEU A C 1
ATOM 5318 O O . LEU A 1 679 ? -34.272 35.491 8.665 1.00 87.31 679 LEU A O 1
ATOM 5322 N N . ILE A 1 680 ? -36.266 35.725 9.672 1.00 86.81 680 ILE A N 1
ATOM 5323 C CA . ILE A 1 680 ? -35.983 37.035 10.255 1.00 86.81 680 ILE A CA 1
ATOM 5324 C C . ILE A 1 680 ? -36.144 36.920 11.764 1.00 86.81 680 ILE A C 1
ATOM 5326 O O . ILE A 1 680 ? -37.194 36.500 12.245 1.00 86.81 680 ILE A O 1
ATOM 5330 N N . VAL A 1 681 ? -35.097 37.278 12.499 1.00 88.56 681 VAL A N 1
ATOM 5331 C CA . VAL A 1 681 ? -35.145 37.472 13.947 1.00 88.56 681 VAL A CA 1
ATOM 5332 C C . VAL A 1 681 ? -35.334 38.963 14.167 1.00 88.56 681 VAL A C 1
ATOM 5334 O O . VAL A 1 681 ? -34.503 39.756 13.733 1.00 88.56 681 VAL A O 1
ATOM 5337 N N . SER A 1 682 ? -36.449 39.363 14.763 1.00 86.00 682 SER A N 1
ATOM 5338 C CA . SER A 1 682 ? -36.680 40.759 15.112 1.00 86.00 682 SER A CA 1
ATOM 5339 C C . SER A 1 682 ? -37.626 40.878 16.296 1.00 86.00 682 SER A C 1
ATOM 5341 O O . SER A 1 682 ? -38.478 40.016 16.509 1.00 86.00 682 SER A O 1
ATOM 5343 N N . HIS A 1 683 ? -37.483 41.976 17.027 1.00 83.50 683 HIS A N 1
ATOM 5344 C CA . HIS A 1 683 ? -38.418 42.435 18.048 1.00 83.50 683 HIS A CA 1
ATOM 5345 C C . HIS A 1 683 ? -39.359 43.547 17.540 1.00 83.50 683 HIS A C 1
ATOM 5347 O O . HIS A 1 683 ? -40.051 44.160 18.348 1.00 83.50 683 HIS A O 1
ATOM 5353 N N . ASP A 1 684 ? -39.348 43.855 16.236 1.00 83.88 684 ASP A N 1
ATOM 5354 C CA . ASP A 1 684 ? -40.162 44.919 15.636 1.00 83.88 684 ASP A CA 1
ATOM 5355 C C . ASP A 1 684 ? -41.556 44.423 15.208 1.00 83.88 684 ASP A C 1
ATOM 5357 O O . ASP A 1 684 ? -41.683 43.472 14.429 1.00 83.88 684 ASP A O 1
ATOM 5361 N N . ASP A 1 685 ? -42.602 45.102 15.685 1.00 78.00 685 ASP A N 1
ATOM 5362 C CA . ASP A 1 685 ? -44.002 44.723 15.463 1.00 78.00 685 ASP A CA 1
ATOM 5363 C C . ASP A 1 685 ? -44.433 44.787 13.983 1.00 78.00 685 ASP A C 1
ATOM 5365 O O . ASP A 1 685 ? -45.299 44.011 13.564 1.00 78.00 685 ASP A O 1
ATOM 5369 N N . GLU A 1 686 ? -43.844 45.674 13.164 1.00 76.25 686 GLU A N 1
ATOM 5370 C CA . GLU A 1 686 ? -44.173 45.768 11.732 1.00 76.25 686 GLU A CA 1
ATOM 5371 C C . GLU A 1 686 ? -43.697 44.518 10.977 1.00 76.25 686 GLU A C 1
ATOM 5373 O O . GLU A 1 686 ? -44.413 44.005 10.113 1.00 76.25 686 GLU A O 1
ATOM 5378 N N . LEU A 1 687 ? -42.526 43.979 11.339 1.00 78.88 687 LEU A N 1
ATOM 5379 C CA . LEU A 1 687 ? -42.005 42.735 10.762 1.00 78.88 687 LEU A CA 1
ATOM 5380 C C . LEU A 1 687 ? -42.747 41.497 11.268 1.00 78.88 687 LEU A C 1
ATOM 5382 O O . LEU A 1 687 ? -42.983 40.570 10.491 1.00 78.88 687 LEU A O 1
ATOM 5386 N N . VAL A 1 688 ? -43.138 41.487 12.546 1.00 79.62 688 VAL A N 1
ATOM 5387 C CA . VAL A 1 688 ? -43.960 40.414 13.131 1.00 79.62 688 VAL A CA 1
ATOM 5388 C C . VAL A 1 688 ? -45.287 40.291 12.380 1.00 79.62 688 VAL A C 1
ATOM 5390 O O . VAL A 1 688 ? -45.700 39.181 12.042 1.00 79.62 688 VAL A O 1
ATOM 5393 N N . GLY A 1 689 ? -45.925 41.420 12.055 1.00 71.75 689 GLY A N 1
ATOM 5394 C CA . GLY A 1 689 ? -47.186 41.448 11.309 1.00 71.75 689 GLY A CA 1
ATOM 5395 C C . GLY A 1 689 ? -47.080 41.016 9.840 1.00 71.75 689 GLY A C 1
ATOM 5396 O O . GLY A 1 689 ? -48.090 40.625 9.255 1.00 71.75 689 GLY A O 1
ATOM 5397 N N . ALA A 1 690 ? -45.887 41.071 9.244 1.00 74.94 690 ALA A N 1
ATOM 5398 C CA . ALA A 1 690 ? -45.647 40.704 7.847 1.00 74.94 690 ALA A CA 1
ATOM 5399 C C . ALA A 1 690 ? -45.218 39.235 7.646 1.00 74.94 690 ALA A C 1
ATOM 5401 O O . ALA A 1 690 ? -45.158 38.760 6.511 1.00 74.94 690 ALA A O 1
ATOM 5402 N N . ALA A 1 691 ? -44.896 38.504 8.717 1.00 81.81 691 ALA A N 1
ATOM 5403 C CA . ALA A 1 691 ? -44.439 37.119 8.631 1.00 81.81 691 ALA A CA 1
ATOM 5404 C C . ALA A 1 691 ? -45.579 36.147 8.266 1.00 81.81 691 ALA A C 1
ATOM 5406 O O . ALA A 1 691 ? -46.714 36.331 8.690 1.00 81.81 691 ALA A O 1
ATOM 5407 N N . ASP A 1 692 ? -45.288 35.060 7.539 1.00 83.25 692 ASP A N 1
ATOM 5408 C CA . ASP A 1 692 ? -46.274 33.979 7.333 1.00 83.25 692 ASP A CA 1
ATOM 5409 C C . ASP A 1 692 ? -46.382 33.059 8.560 1.00 83.25 692 ASP A C 1
ATOM 5411 O O . ASP A 1 692 ? -47.457 32.556 8.889 1.00 83.25 692 ASP A O 1
ATOM 5415 N N . GLN A 1 693 ? -45.246 32.820 9.224 1.00 84.50 693 GLN A N 1
ATOM 5416 C CA . GLN A 1 693 ? -45.118 31.983 10.414 1.00 84.50 693 GLN A CA 1
ATOM 5417 C C . GLN A 1 693 ? -44.334 32.731 11.482 1.00 84.50 693 GLN A C 1
ATOM 5419 O O . GLN A 1 693 ? -43.255 33.257 11.203 1.00 84.50 693 GLN A O 1
ATOM 5424 N N . LEU A 1 694 ? -44.854 32.723 12.707 1.00 86.25 694 LEU A N 1
ATOM 5425 C CA . LEU A 1 694 ? -44.228 33.364 13.852 1.00 86.25 694 LEU A CA 1
ATOM 5426 C C . LEU A 1 694 ? -43.648 32.308 14.797 1.00 86.25 694 LEU A C 1
ATOM 5428 O O . LEU A 1 694 ? -44.299 31.316 15.133 1.00 86.25 694 LEU A O 1
ATOM 5432 N N . VAL A 1 695 ? -42.406 32.528 15.230 1.00 89.00 695 VAL A N 1
ATOM 5433 C CA . VAL A 1 695 ? -41.740 31.721 16.256 1.00 89.00 695 VAL A CA 1
ATOM 5434 C C . VAL A 1 695 ? -41.402 32.635 17.424 1.00 89.00 695 VAL A C 1
ATOM 5436 O O . VAL A 1 695 ? -40.425 33.378 17.372 1.00 89.00 695 VAL A O 1
ATOM 5439 N N . THR A 1 696 ? -42.210 32.580 18.477 1.00 86.00 696 THR A N 1
ATOM 5440 C CA . THR A 1 696 ? -42.036 33.421 19.663 1.00 86.00 696 THR A CA 1
ATOM 5441 C C . THR A 1 696 ? -41.136 32.709 20.662 1.00 86.00 696 THR A C 1
ATOM 5443 O O . THR A 1 696 ? -41.349 31.539 20.991 1.00 86.00 696 THR A O 1
ATOM 5446 N N . VAL A 1 697 ? -40.111 33.411 21.147 1.00 88.69 697 VAL A N 1
ATOM 5447 C CA . VAL A 1 697 ? -39.177 32.904 22.157 1.00 88.69 697 VAL A CA 1
ATOM 5448 C C . VAL A 1 697 ? -39.345 33.719 23.430 1.00 88.69 697 VAL A C 1
ATOM 5450 O O . VAL A 1 697 ? -38.972 34.887 23.484 1.00 88.69 697 VAL A O 1
ATOM 5453 N N . GLU A 1 698 ? -39.872 33.089 24.474 1.00 85.56 698 GLU A N 1
ATOM 5454 C CA . GLU A 1 698 ? -40.029 33.701 25.791 1.00 85.56 698 GLU A CA 1
ATOM 5455 C C . GLU A 1 698 ? -38.960 33.151 26.739 1.00 85.56 698 GLU A C 1
ATOM 5457 O O . GLU A 1 698 ? -38.718 31.945 26.785 1.00 85.56 698 GLU A O 1
ATOM 5462 N N . LYS A 1 699 ? -38.299 34.021 27.507 1.00 88.12 699 LYS A N 1
ATOM 5463 C CA . LYS A 1 699 ? -37.319 33.613 28.518 1.00 88.12 699 LYS A CA 1
ATOM 5464 C C . LYS A 1 699 ? -37.911 33.789 29.906 1.00 88.12 699 LYS A C 1
ATOM 5466 O O . LYS A 1 699 ? -38.138 34.918 30.329 1.00 88.12 699 LYS A O 1
ATOM 5471 N N . ASP A 1 700 ? -38.036 32.701 30.660 1.00 86.25 700 ASP A N 1
ATOM 5472 C CA . ASP A 1 700 ? -38.382 32.778 32.077 1.00 86.25 700 ASP A CA 1
ATOM 5473 C C . ASP A 1 700 ? -37.178 33.340 32.864 1.00 86.25 700 ASP A C 1
ATOM 5475 O O . ASP A 1 700 ? -36.144 32.668 33.002 1.00 86.25 700 ASP A O 1
ATOM 5479 N N . PRO A 1 701 ? -37.274 34.565 33.420 1.00 82.12 701 PRO A N 1
ATOM 5480 C CA . PRO A 1 701 ? -36.156 35.216 34.094 1.00 82.12 701 PRO A CA 1
ATOM 5481 C C . PRO A 1 701 ? -35.797 34.553 35.430 1.00 82.12 701 PRO A C 1
ATOM 5483 O O . PRO A 1 701 ? -34.721 34.810 35.969 1.00 82.12 701 PRO A O 1
ATOM 5486 N N . ARG A 1 702 ? -36.678 33.713 35.992 1.00 81.69 702 ARG A N 1
ATOM 5487 C CA . ARG A 1 702 ? -36.429 33.006 37.256 1.00 81.69 702 ARG A CA 1
ATOM 5488 C C . ARG A 1 702 ? -35.670 31.708 37.044 1.00 81.69 702 ARG A C 1
ATOM 5490 O O . ARG A 1 702 ? -34.851 31.350 37.887 1.00 81.69 702 ARG A O 1
ATOM 5497 N N . THR A 1 703 ? -35.940 31.008 35.947 1.00 84.44 703 THR A N 1
ATOM 5498 C CA . THR A 1 703 ? -35.315 29.710 35.651 1.00 84.44 703 THR A CA 1
ATOM 5499 C C . THR A 1 703 ? -34.208 29.801 34.600 1.00 84.44 703 THR A C 1
ATOM 5501 O O . THR A 1 703 ? -33.473 28.831 34.426 1.00 84.44 703 THR A O 1
ATOM 5504 N N . ASN A 1 704 ? -34.054 30.952 33.927 1.00 82.69 704 ASN A N 1
ATOM 5505 C CA . ASN A 1 704 ? -33.178 31.150 32.764 1.00 82.69 704 ASN A CA 1
ATOM 5506 C C . ASN A 1 704 ? -33.441 30.148 31.622 1.00 82.69 704 ASN A C 1
ATOM 5508 O O . ASN A 1 704 ? -32.581 29.953 30.765 1.00 82.69 704 ASN A O 1
ATOM 5512 N N . ARG A 1 705 ? -34.622 29.520 31.598 1.00 84.56 705 ARG A N 1
ATOM 5513 C CA . ARG A 1 705 ? -35.054 28.638 30.512 1.00 84.56 705 ARG A CA 1
ATOM 5514 C C . ARG A 1 705 ? -35.844 29.444 29.492 1.00 84.56 705 ARG A C 1
ATOM 5516 O O . ARG A 1 705 ? -36.675 30.264 29.874 1.00 84.56 705 ARG A O 1
ATOM 5523 N N . SER A 1 706 ? -35.592 29.185 28.216 1.00 91.38 706 SER A N 1
ATOM 5524 C CA . SER A 1 706 ? -36.384 29.748 27.128 1.00 91.38 706 SER A CA 1
ATOM 5525 C C . SER A 1 706 ? -37.403 28.724 26.644 1.00 91.38 706 SER A C 1
ATOM 5527 O O . SER A 1 706 ? -37.071 27.551 26.465 1.00 91.38 706 SER A O 1
ATOM 5529 N N . THR A 1 707 ? -38.635 29.165 26.437 1.00 86.69 707 THR A N 1
ATOM 5530 C CA . THR A 1 707 ? -39.716 28.396 25.823 1.00 86.69 707 THR A CA 1
ATOM 5531 C C . THR A 1 707 ? -40.020 28.971 24.452 1.00 86.69 707 THR A C 1
ATOM 5533 O O . THR A 1 707 ? -40.014 30.185 24.268 1.00 86.69 707 THR A O 1
ATOM 5536 N N . VAL A 1 708 ? -40.258 28.091 23.482 1.00 90.12 708 VAL A N 1
ATOM 5537 C CA . VAL A 1 708 ? -40.523 28.476 22.094 1.00 90.12 708 VAL A CA 1
ATOM 5538 C C . VAL A 1 708 ? -41.927 28.033 21.716 1.00 90.12 708 VAL A C 1
ATOM 5540 O O . VAL A 1 708 ? -42.256 26.853 21.864 1.00 90.12 708 VAL A O 1
ATOM 5543 N N . THR A 1 709 ? -42.731 28.956 21.202 1.00 85.06 709 THR A N 1
ATOM 5544 C CA . THR A 1 709 ? -44.056 28.683 20.635 1.00 85.06 709 THR A CA 1
ATOM 5545 C C . THR A 1 709 ? -44.063 29.020 19.146 1.00 85.06 709 THR A C 1
ATOM 5547 O O . THR A 1 709 ? -43.355 29.916 18.690 1.00 85.06 709 THR A O 1
ATOM 5550 N N . ARG A 1 710 ? -44.810 28.241 18.357 1.00 84.50 710 ARG A N 1
ATOM 5551 C CA . ARG A 1 710 ? -44.975 28.459 16.914 1.00 84.50 710 ARG A CA 1
ATOM 5552 C C . ARG A 1 710 ? -46.439 28.741 16.629 1.00 84.50 710 ARG A C 1
ATOM 5554 O O . ARG A 1 710 ? -47.284 27.938 17.022 1.00 84.50 710 ARG A O 1
ATOM 5561 N N . GLU A 1 711 ? -46.715 29.839 15.941 1.00 79.38 711 GLU A N 1
ATOM 5562 C CA . GLU A 1 711 ? -48.070 30.301 15.645 1.00 79.38 711 GLU A CA 1
ATOM 5563 C C . GLU A 1 711 ? -48.177 30.740 14.178 1.00 79.38 711 GLU A C 1
ATOM 5565 O O . GLU A 1 711 ? -47.235 31.295 13.608 1.00 79.38 711 GLU A O 1
ATOM 5570 N N . ASP A 1 712 ? -49.325 30.473 13.550 1.00 67.25 712 ASP A N 1
ATOM 5571 C CA . ASP A 1 712 ? -49.622 30.995 12.215 1.00 67.25 712 ASP A CA 1
ATOM 5572 C C . ASP A 1 712 ? -50.027 32.471 12.343 1.00 67.25 712 ASP A C 1
ATOM 5574 O O . ASP A 1 712 ? -51.029 32.802 12.985 1.00 67.25 712 ASP A O 1
ATOM 5578 N N . ALA A 1 713 ? -49.272 33.363 11.698 1.00 60.78 713 ALA A N 1
ATOM 5579 C CA . ALA A 1 713 ? -49.439 34.812 11.832 1.00 60.78 713 ALA A CA 1
ATOM 5580 C C . ALA A 1 713 ? -50.814 35.320 11.348 1.00 60.78 713 ALA A C 1
ATOM 5582 O O . ALA A 1 713 ? -51.308 36.344 11.813 1.00 60.78 713 ALA A O 1
ATOM 5583 N N . ALA A 1 714 ? -51.494 34.564 10.476 1.00 56.97 714 ALA A N 1
ATOM 5584 C CA . ALA A 1 714 ? -52.805 34.908 9.918 1.00 56.97 714 ALA A CA 1
ATOM 5585 C C . ALA A 1 714 ? -53.964 34.950 10.947 1.00 56.97 714 ALA A C 1
ATOM 5587 O O . ALA A 1 714 ? -55.077 35.344 10.589 1.00 56.97 714 ALA A O 1
ATOM 5588 N N . GLY A 1 715 ? -53.738 34.525 12.198 1.00 51.03 715 GLY A N 1
ATOM 5589 C CA . GLY A 1 715 ? -54.741 34.502 13.272 1.00 51.03 715 GLY A CA 1
ATOM 5590 C C . GLY A 1 715 ? -54.519 35.491 14.423 1.00 51.03 715 GLY A C 1
ATOM 5591 O O . GLY A 1 715 ? -55.352 35.524 15.331 1.00 51.03 715 GLY A O 1
ATOM 5592 N N . LEU A 1 716 ? -53.435 36.272 14.412 1.00 56.12 716 LEU A N 1
ATOM 5593 C CA . LEU A 1 716 ? -53.049 37.152 15.520 1.00 56.12 716 LEU A CA 1
ATOM 5594 C C . LEU A 1 716 ? -53.570 38.581 15.305 1.00 56.12 716 LEU A C 1
ATOM 5596 O O . LEU A 1 716 ? -53.318 39.212 14.281 1.00 56.12 716 LEU A O 1
ATOM 5600 N N . ASP A 1 717 ? -54.321 39.098 16.280 1.00 50.53 717 ASP A N 1
ATOM 5601 C CA . ASP A 1 717 ? -54.724 40.505 16.319 1.00 50.53 717 ASP A CA 1
ATOM 5602 C C . ASP A 1 717 ? -53.527 41.311 16.843 1.00 50.53 717 ASP A C 1
ATOM 5604 O O . ASP A 1 717 ? -53.158 41.179 18.007 1.00 50.53 717 ASP A O 1
ATOM 5608 N N . VAL A 1 718 ? -52.894 42.128 15.995 1.00 51.91 718 VAL A N 1
ATOM 5609 C CA . VAL A 1 718 ? -51.664 42.896 16.313 1.00 51.91 718 VAL A CA 1
ATOM 5610 C C . VAL A 1 718 ? -51.823 43.750 17.586 1.00 51.91 718 VAL A C 1
ATOM 5612 O O . VAL A 1 718 ? -50.854 44.062 18.270 1.00 51.91 718 VAL A O 1
ATOM 5615 N N . ALA A 1 719 ? -53.061 44.075 17.971 1.00 49.09 719 ALA A N 1
ATOM 5616 C CA . ALA A 1 719 ? -53.370 44.785 19.206 1.00 49.09 719 ALA A CA 1
ATOM 5617 C C . ALA A 1 719 ? -53.177 43.964 20.502 1.00 49.09 719 ALA A C 1
ATOM 5619 O O . ALA A 1 719 ? -53.085 44.572 21.565 1.00 49.09 719 ALA A O 1
ATOM 5620 N N . SER A 1 720 ? -53.127 42.625 20.459 1.00 48.97 720 SER A N 1
ATOM 5621 C CA . SER A 1 720 ? -52.963 41.794 21.665 1.00 48.97 720 SER A CA 1
ATOM 5622 C C . SER A 1 720 ? -51.511 41.577 22.091 1.00 48.97 720 SER A C 1
ATOM 5624 O O . SER A 1 720 ? -51.290 41.078 23.186 1.00 48.97 720 SER A O 1
ATOM 5626 N N . LEU A 1 721 ? -50.535 41.935 21.251 1.00 50.59 721 LEU A N 1
ATOM 5627 C CA . LEU A 1 721 ? -49.100 41.825 21.554 1.00 50.59 721 LEU A CA 1
ATOM 5628 C C . LEU A 1 721 ? -48.536 43.076 22.252 1.00 50.59 721 LEU A C 1
ATOM 5630 O O . LEU A 1 721 ? -47.438 43.036 22.787 1.00 50.59 721 LEU A O 1
ATOM 5634 N N . ALA A 1 722 ? -49.296 44.176 22.287 1.00 43.56 722 ALA A N 1
ATOM 5635 C CA . ALA A 1 722 ? -48.858 45.450 22.860 1.00 43.56 722 ALA A CA 1
ATOM 5636 C C . ALA A 1 722 ? -49.103 45.594 24.380 1.00 43.56 722 ALA A C 1
ATOM 5638 O O . ALA A 1 722 ? -48.830 46.665 24.925 1.00 43.56 722 ALA A O 1
ATOM 5639 N N . ASP A 1 723 ? -49.651 44.573 25.052 1.00 41.03 723 ASP A N 1
ATOM 5640 C CA . ASP A 1 723 ? -50.124 44.663 26.448 1.00 41.03 723 ASP A CA 1
ATOM 5641 C C . ASP A 1 723 ? -49.442 43.684 27.436 1.00 41.03 723 ASP A C 1
ATOM 5643 O O . ASP A 1 723 ? -49.929 43.552 28.559 1.00 41.03 723 ASP A O 1
ATOM 5647 N N . ASP A 1 724 ? -48.303 43.067 27.080 1.00 34.16 724 ASP A N 1
ATOM 5648 C CA . ASP A 1 724 ? -47.450 42.292 28.012 1.00 34.16 724 ASP A CA 1
ATOM 5649 C C . ASP A 1 724 ? -45.984 42.772 28.051 1.00 34.16 724 ASP A C 1
ATOM 5651 O O . ASP A 1 724 ? -45.347 42.886 26.978 1.00 34.16 724 ASP A O 1
#

Foldseek 3Di:
DCDDAEFDWDADPPVGDDTHTLDDDPNHFDDKDAAPVRQKMKTKDWDDDPVRVVVVVCVVVVHDDDAPAPLQQDPPQGGDHPTKIFIWMAGRPPSDIDTDPVGIAEASCCSPPPFPWDQDPVQKIKTWHQPDPRRNVDPDIDIDIDRNPDDPPPPDPLCVLVVVLVVLVVVLVVLVVVLVVLVVVLVVLVVVLVVLVVVLVVLVVPDPPPDDPDDDDDDDDDDDDDDDDDPDPDPDDLVNLVVVLVVLVVVLVVLVVVLVVLVVVLVVLVVLLVVLVVLQVVQADPPPGDGSCPDPSNVCNVVSVVVNVVSVVVSVVSVVVSVSSVVSSVSSVVSSVSNVVSVVSVVVSVVSVVSSVVSVVVSVVSVVVSVVVVVVVVVVVVVVVVVVVVVVVVVVVVVVVVVVVVVVVVVVVVVVVVVVVVVVVVVVVVVVVVVVVVVVVVVVVVVVVVVVVVVVVVVVVVVVVVCVVVPVDDDDPVPVVVVVVVVVVVVVVVVVVVVVVVVVVVVVVVVVVVVVVVVVVVVVVVVVVVVVVVVVVVVVVVVVVVVVVVVVVVVVVVVLVVLVVLQVQLQVQLQVLLVLLDVDQQWDGWHQDSVRQIWTAGPVGDTDHLVPDDPQSNLSSVVSSVLSVLLSVLVVPPPDDQRDAAEAEASCVVPDPVSVLSVLVSVVVSVVSRRVHYHYHHPDLNVLLSDQKDWDWDADPVVRDIDIDIDGSVPDDSVVVVPD

InterPro domains:
  IPR003959 ATPase, AAA-type, core [PF13304] (409-688)
  IPR011042 Six-bladed beta-propeller, TolB-like [G3DSA:2.120.10.30] (1-106)
  IPR013134 RAD50, zinc hook [PS51131] (238-337)
  IPR027417 P-loop containing nucleoside triphosphate hydrolase [G3DSA:3.40.50.300] (455-709)
  IPR027417 P-loop containing nucleoside triphosphate hydrolase [SSF52540] (460-704)

Secondary structure (DSSP, 8-state):
--PPPP--EE--TTT--SPEE----TT-EEEEEE-TTSSEEEEEEE---HHHHHHHHHHHTT-------SS-EETTTEE--S--EEEEEEETTT--EEEEEEEE--STTHHHH----EE-TTSPEEEEE--SSSTTS----EEEEE-TT--GGGTHHHHHHHHHHHHHHHHHHHHHHHHHHHHHHHHHHHHHHHHHHHHHHHHHHT-TT------S---------------PPP---HHHHHHHHHHHHHHHHHHHHHHHHHHHHHHHHHHHHHHHHHHHHHSB-TTT--BGGG-TTTTTHHHHHHHHHHHHHHHHHHHHHHHHHHHHHHHHHHHHHHHHHHHHHHHHHHHHHHHHHHHHHHHHHHHHHHHHHHHHHHHHHHHHHHHHHHHHHHHHHHHHHHHHHHHHHHHHHHHHHHHHHHHHHHHHHHHHHHHHHHHHHHHHHHHHHHHHHHHHHHHHHHHHHHHHTT-S---TTHHHHHHHHHHHHHHHHHHHHHHHHHHHHHHHHHHHHHHHHHHHHHHHHHHHHHHHHHHHHHHHHHHHHHHHHHHHHHHHHHHHHHHHHHHHHHHHHHHHHHHHH--STTEEEEEE-TT--EEEEETT--EE-GGGS-HHHHHHHHHHHHHHHHHHHHHH-SSSSPPPPEEEESTTTT--HHHHHHHHHHHHHHHHTT---EEEE---HHHHHH-SEEEEEEE-TTT--EEEEEEEGGG--GGGSTT-

pLDDT: mean 77.83, std 15.29, range [24.97, 96.94]

Radius of gyration: 64.27 Å; chains: 1; bounding box: 160×106×215 Å

Sequence (724 aa):
GDDPTPQVWLFDLALGGDARQLTDREHGVSEFDWSPDGDRIVVAADDPTDAQREYRDAREEGGPIETTRLQHKLDGVGWTDEVRPYLFVVDVETGAERRLDDAYGGGAFQGLAGMEPDWGAEGYIAFTSCRLENPDDTTVRDVYAIDPDETDASVEADEADEADASVEADEADEAESEADEREASIEELREEAETLRARFEADAADDPEGSPSSDRDDGDRGNSNGDADAFSPVSVTPETVAERRETLRERRGELRERIAELSAELKNARERVAEAEELLAAGKCPECGQPVEESPHATGIDEDRERVAELASSLSGAREREETLDDRIATLDELVEAAERLDEIDGTAEMLRERVEEKRAEAAEKREAAAEERDRAAGLKERADETREVAEGKREEAEAAAAAVTELESELDEIDTAREAVDAVEERLESIAELEDRIERHREQRENLEAVNDERRDRLADKRERRDTLREAVDEEAIETAKERKREAEAYLERVDEELEELAEKRTELQNAIGGVRGEIEGLEALREERSSLAATVDSLESLHEETAELEATYGELRAELRQRNVRELERTLNETFELVYGNDAYSHIELDGQYALTVYQKDGEALEPEQLSGGERALFNLSLRCAIYRLLAEGIEGAAPTPPLILDEPTVFLDSGHVSRLVDLVEEMRGFGVRQILIVSHDDELVGAADQLVTVEKDPRTNRSTVTREDAAGLDVASLADD